Protein AF-A0A7Y1SYL5-F1 (afdb_monomer)

Sequence (624 aa):
MSSGPFYVISLVLAIAGVAKLRNPVPTTIALGPWASPALVRFIGFGEIAVAAFALTSGGKQAGWIVTVVYLAFTVWSLRRRSASCGCFGSNSEVGTTHIVANVLSTSIAFWASTVETPGLLEAMAADWSAAGSLLASVTAGAVAVVLLLNRPSTNSPDPPTRDFRFNGEAELVSRGWLEELTLRTTGFAQTAVSRRAFLGRAALVGTALAIHPGRYILKPGTAYAAICDCQGTDCACGSLCCDGYTEFCCTIYGENTCPPGSIAAGWWKADGSGFCDIDGAPQPRYYIDCNAECTGGCTCVNGFCDSSCVFCTCECGNGECGNRKACCTKFRYGQCNQDTTCIGPIVCRVSTCVAPWVWDPSCGTTSATDNNTAFHDAACLHTDPAPAASVPGGIPVVGDWNGDGFATPGIFRDGTWYLSNSLEGVSAELVFDFGQPGDIPVVGDWNGDGRDTVGVFRAGVWMLRTQNTPGAPDIRFVFGDRGDTPVVGDWSGDTIDNPGIVRNGIWHLRYSLSSGPGEHSFPFGLPTDYPLAGDFNGDGFASPALFRNGMWFIRNRNDFGPPDIQFAYGESGDIPLVGPWNNTGVALPLIVRAEEWHLRESSSTGPGNLVLNFGTRANAGTPR

Nearest PDB structures (foldseek):
  7e7v-assembly2_B  TM=4.987E-01  e=6.869E-02  Ralstonia solanacearum
  7vr5-assembly1_A  TM=2.627E-01  e=9.520E+00  Cyanidioschyzon merolae strain 10D

Radius of gyration: 36.19 Å; Cα contacts (8 Å, |Δi|>4): 1298; chains: 1; bounding box: 77×67×94 Å

Solvent-accessible surface area (backbone atoms only — not comparable to full-atom values): 33847 Å² total; per-residue (Å²): 142,75,56,58,67,48,49,16,49,31,49,40,38,28,52,34,9,53,27,17,59,76,34,19,61,31,32,18,62,45,66,34,95,87,46,41,55,67,57,34,29,51,52,14,51,49,32,33,50,52,19,51,47,34,39,59,63,18,28,36,67,32,14,48,54,51,19,55,52,28,45,51,49,32,55,51,44,66,77,24,58,86,34,44,56,11,60,60,31,30,74,52,62,41,48,70,68,47,48,52,51,27,50,51,47,20,52,45,19,44,54,37,32,76,40,89,32,70,11,52,64,57,54,30,69,75,37,64,87,49,31,63,59,51,51,51,51,30,51,53,48,25,51,52,52,53,55,66,64,64,59,77,75,97,81,74,86,86,83,84,90,77,90,82,89,83,87,86,88,85,92,87,90,88,80,81,94,59,70,90,70,52,77,77,73,67,90,74,74,87,73,88,76,46,74,67,56,51,51,53,52,51,49,39,45,52,50,11,52,70,78,29,44,65,54,49,74,72,41,95,69,51,42,62,52,40,55,48,67,53,79,88,53,99,57,62,74,81,28,42,31,54,70,81,51,70,18,43,55,78,70,57,80,20,39,93,58,47,54,92,70,32,40,52,37,15,47,38,34,15,55,83,44,67,80,44,39,56,95,83,43,86,33,55,32,30,40,32,38,14,20,24,46,60,46,86,90,64,70,64,58,98,44,28,44,52,71,90,33,34,99,59,64,61,42,37,33,97,76,33,46,83,26,19,24,16,30,64,53,76,72,76,44,63,50,17,48,73,84,62,64,51,33,27,29,28,48,28,29,44,77,31,66,61,65,65,47,81,81,40,79,57,28,54,86,80,81,46,78,47,55,88,54,30,85,68,77,39,76,60,62,67,40,74,37,78,68,75,63,63,36,89,68,27,33,73,46,58,36,19,68,80,45,81,62,44,35,18,50,30,33,42,40,70,17,33,38,34,33,24,92,37,82,83,43,50,45,58,78,43,75,42,51,59,75,43,69,90,50,41,81,42,56,36,19,72,77,46,80,63,34,29,19,48,29,34,40,50,66,16,34,41,36,29,30,85,47,91,63,60,65,77,60,75,44,76,36,45,51,50,44,41,38,45,42,75,38,43,32,20,68,74,59,73,64,34,34,19,52,27,33,37,51,76,18,29,39,28,36,27,86,47,96,53,62,44,46,42,76,44,73,36,55,62,74,50,65,84,42,49,73,45,43,30,22,69,78,60,79,66,39,30,15,45,31,36,41,51,72,16,32,39,38,31,32,86,49,91,59,67,70,80,59,77,43,73,36,48,52,75,45,71,87,47,39,78,49,58,40,18,71,53,99,76,63,28,32,26,49,30,37,35,51,70,49,38,37,33,34,31,92,51,94,57,65,57,80,59,75,44,76,38,51,51,61,44,90,87,32,66,72,75,88,127

pLDDT: mean 76.12, std 18.89, range [22.84, 98.56]

Secondary structure (DSSP, 8-state):
---HHHHHHHHHHHHHHHHHHH--HHHHHHH-TT--HHHHHHHHHHHHHHHHHHHHH-HHHHHHHHHHHHHHHHHHHHHTTTSB--GGG---B--HHHHHHHHHHHHHHHHHHHS----HHHHHHH-HHHHHHHHHHHHHHHHHHHHHHTPPPS----------------------SSHHHHTTT-S-SS----HHHHHHHHHHHHHHHHH-HHHHHHS---HHHHH---TT--PPTTSGGGSSPBPB-S---SSSSPPTTEEEEEEEEE---STT-BTTB---EEEEEEEEEPPTTPPPBTTB--GGGSS--SEEGGG-TTS-EES------SSSSTT---EEEEEEEEEESS-HHHH-TTS-S---B-GGGTT---GGGSSPPSP---BTTBEEEEE-SSSSS--EEEEEETTEEEE-S-SS-SS-SEEEE-S-TTPEEEEE-SSSSS--EEEEEETTEEEE-SSSSSSS-SEEEE-S-TTPEEEEE-SSSSS--EEEEEETTEEEE-SSSSSS--SEEEE-S-TTSEEEEE-SSSSS--EEEEEETTEEEE-SSSSSSS-SEEEE-S-TT-EEEEE--STT-S-EEEEEETTEEEE-SSSSSS--SEEEE-S-TTTSPPP-

Structure (mmCIF, N/CA/C/O backbone):
data_AF-A0A7Y1SYL5-F1
#
_entry.id   AF-A0A7Y1SYL5-F1
#
loop_
_atom_site.group_PDB
_atom_site.id
_atom_site.type_symbol
_atom_site.label_atom_id
_atom_site.label_alt_id
_atom_site.label_comp_id
_atom_site.label_asym_id
_atom_site.label_entity_id
_atom_site.label_seq_id
_atom_site.pdbx_PDB_ins_code
_atom_site.Cartn_x
_atom_site.Cartn_y
_atom_site.Cartn_z
_atom_site.occupancy
_atom_site.B_iso_or_equiv
_atom_site.auth_seq_id
_atom_site.auth_comp_id
_atom_site.auth_asym_id
_atom_site.auth_atom_id
_atom_site.pdbx_PDB_model_num
ATOM 1 N N . MET A 1 1 ? -35.478 -4.089 56.036 1.00 49.09 1 MET A N 1
ATOM 2 C CA . MET A 1 1 ? -34.238 -4.623 55.423 1.00 49.09 1 MET A CA 1
ATOM 3 C C . MET A 1 1 ? -34.197 -6.160 55.302 1.00 49.09 1 MET A C 1
ATOM 5 O O . MET A 1 1 ? -33.136 -6.691 55.018 1.00 49.09 1 MET A O 1
ATOM 9 N N . SER A 1 2 ? -35.304 -6.906 55.437 1.00 60.56 2 SER A N 1
ATOM 10 C CA . SER A 1 2 ? -35.246 -8.383 55.533 1.00 60.56 2 SER A CA 1
ATOM 11 C C . SER A 1 2 ? -36.093 -9.169 54.515 1.00 60.56 2 SER A C 1
ATOM 13 O O . SER A 1 2 ? -36.085 -10.394 54.555 1.00 60.56 2 SER A O 1
ATOM 15 N N . SER A 1 3 ? -36.755 -8.516 53.550 1.00 73.06 3 SER A N 1
ATOM 16 C CA . SER A 1 3 ? -37.559 -9.204 52.515 1.00 73.06 3 SER A CA 1
ATOM 17 C C . SER A 1 3 ? -36.749 -9.706 51.308 1.00 73.06 3 SER A C 1
ATOM 19 O O . SER A 1 3 ? -37.241 -10.520 50.534 1.00 73.06 3 SER A O 1
ATOM 21 N N . GLY A 1 4 ? -35.494 -9.266 51.147 1.00 80.31 4 GLY A N 1
ATOM 22 C CA . GLY A 1 4 ? -34.620 -9.661 50.029 1.00 80.31 4 GLY A CA 1
ATOM 23 C C . GLY A 1 4 ? -34.485 -11.182 49.842 1.00 80.31 4 GLY A C 1
ATOM 24 O O . GLY A 1 4 ? -34.725 -11.672 48.739 1.00 80.31 4 GLY A O 1
ATOM 25 N N . PRO A 1 5 ? -34.190 -11.959 50.905 1.00 84.06 5 PRO A N 1
ATOM 26 C CA . PRO A 1 5 ? -34.134 -13.420 50.827 1.00 84.06 5 PRO A CA 1
ATOM 27 C C . PRO A 1 5 ? -35.444 -14.067 50.357 1.00 84.06 5 PRO A C 1
ATOM 29 O O . PRO A 1 5 ? -35.405 -15.061 49.636 1.00 84.06 5 PRO A O 1
ATOM 32 N N . PHE A 1 6 ? -36.599 -13.494 50.714 1.00 87.69 6 PHE A N 1
ATOM 33 C CA . PHE A 1 6 ? -37.906 -13.982 50.268 1.00 87.69 6 PHE A CA 1
ATOM 34 C C . PHE A 1 6 ? -38.107 -13.781 48.756 1.00 87.69 6 PHE A C 1
ATOM 36 O O . PHE A 1 6 ? -38.592 -14.680 48.064 1.00 87.69 6 PHE A O 1
ATOM 43 N N . TYR A 1 7 ? -37.658 -12.647 48.210 1.00 87.12 7 TYR A N 1
ATOM 44 C CA . TYR A 1 7 ? -37.685 -12.413 46.764 1.00 87.12 7 TYR A CA 1
ATOM 45 C C . TYR A 1 7 ? -36.727 -13.340 46.012 1.00 87.12 7 TYR A C 1
ATOM 47 O O . TYR A 1 7 ? -37.084 -13.849 44.952 1.00 87.12 7 TYR A O 1
ATOM 55 N N . VAL A 1 8 ? -35.545 -13.617 46.578 1.00 84.44 8 VAL A N 1
ATOM 56 C CA . VAL A 1 8 ? -34.574 -14.560 45.998 1.00 84.44 8 VAL A CA 1
ATOM 57 C C . VAL A 1 8 ? -35.193 -15.946 45.841 1.00 84.44 8 VAL A C 1
ATOM 59 O O . VAL A 1 8 ? -35.170 -16.495 44.742 1.00 84.44 8 VAL A O 1
ATOM 62 N N . ILE A 1 9 ? -35.787 -16.508 46.899 1.00 87.12 9 ILE A N 1
ATOM 63 C CA . ILE A 1 9 ? -36.392 -17.848 46.811 1.00 87.12 9 ILE A CA 1
ATOM 64 C C . ILE A 1 9 ? -37.620 -17.855 45.888 1.00 87.12 9 ILE A C 1
ATOM 66 O O . ILE A 1 9 ? -37.809 -18.792 45.121 1.00 87.12 9 ILE A O 1
ATOM 70 N N . SER A 1 10 ? -38.408 -16.777 45.862 1.00 88.94 10 SER A N 1
ATOM 71 C CA . SER A 1 10 ? -39.546 -16.661 44.942 1.00 88.94 10 SER A CA 1
ATOM 72 C C . SER A 1 10 ? -39.082 -16.631 43.479 1.00 88.94 10 SER A C 1
ATOM 74 O O . SER A 1 10 ? -39.674 -17.281 42.621 1.00 88.94 10 SER A O 1
ATOM 76 N N . LEU A 1 11 ? -37.963 -15.961 43.186 1.00 84.69 11 LEU A N 1
ATOM 77 C CA . LEU A 1 11 ? -37.360 -15.952 41.854 1.00 84.69 11 LEU A CA 1
ATOM 78 C C . LEU A 1 11 ? -36.764 -17.319 41.476 1.00 84.69 11 LEU A C 1
ATOM 80 O O . LEU A 1 11 ? -36.918 -17.765 40.338 1.00 84.69 11 LEU A O 1
ATOM 84 N N . VAL A 1 12 ? -36.141 -18.028 42.423 1.00 83.69 12 VAL A N 1
ATOM 85 C CA . VAL A 1 12 ? -35.665 -19.409 42.213 1.00 83.69 12 VAL A CA 1
ATOM 86 C C . VAL A 1 12 ? -36.827 -20.341 41.852 1.00 83.69 12 VAL A C 1
ATOM 88 O O . VAL A 1 12 ? -36.675 -21.179 40.959 1.00 83.69 12 VAL A O 1
ATOM 91 N N . LEU A 1 13 ? -37.996 -20.168 42.476 1.00 87.12 13 LEU A N 1
ATOM 92 C CA . LEU A 1 13 ? -39.207 -20.923 42.149 1.00 87.12 13 LEU A CA 1
ATOM 93 C C . LEU A 1 13 ? -39.684 -20.659 40.708 1.00 87.12 13 LEU A C 1
ATOM 95 O O . LEU A 1 13 ? -39.979 -21.606 39.978 1.00 87.12 13 LEU A O 1
ATOM 99 N N . ALA A 1 14 ? -39.672 -19.401 40.254 1.00 84.00 14 ALA A N 1
ATOM 100 C CA . ALA A 1 14 ? -39.984 -19.068 38.861 1.00 84.00 14 ALA A CA 1
ATOM 101 C C . ALA A 1 14 ? -39.001 -19.729 37.877 1.00 84.00 14 ALA A C 1
ATOM 103 O O . ALA A 1 14 ? -39.417 -20.293 36.861 1.00 84.00 14 ALA A O 1
ATOM 104 N N . ILE A 1 15 ? -37.699 -19.711 38.188 1.00 80.31 15 ILE A N 1
ATOM 105 C CA . ILE A 1 15 ? -36.659 -20.344 37.362 1.00 80.31 15 ILE A CA 1
ATOM 106 C C . ILE A 1 15 ? -36.880 -21.863 37.276 1.00 80.31 15 ILE A C 1
ATOM 108 O O . ILE A 1 15 ? -36.748 -22.443 36.194 1.00 80.31 15 ILE A O 1
ATOM 112 N N . ALA A 1 16 ? -37.262 -22.506 38.384 1.00 80.56 16 ALA A N 1
ATOM 113 C CA . ALA A 1 16 ? -37.600 -23.928 38.409 1.00 80.56 16 ALA A CA 1
ATOM 114 C C . ALA A 1 16 ? -38.789 -24.255 37.490 1.00 80.56 16 ALA A C 1
ATOM 116 O O . ALA A 1 16 ? -38.718 -25.216 36.715 1.00 80.56 16 ALA A O 1
ATOM 117 N N . GLY A 1 17 ? -39.831 -23.419 37.513 1.00 77.69 17 GLY A N 1
ATOM 118 C CA . GLY A 1 17 ? -40.999 -23.575 36.652 1.00 77.69 17 GLY A CA 1
ATOM 119 C C . GLY A 1 17 ? -40.662 -23.412 35.168 1.00 77.69 17 GLY A C 1
ATOM 120 O O . GLY A 1 17 ? -41.010 -24.269 34.354 1.00 77.69 17 GLY A O 1
ATOM 121 N N . VAL A 1 18 ? -39.888 -22.378 34.809 1.00 75.31 18 VAL A N 1
ATOM 122 C CA . VAL A 1 18 ? -39.417 -22.154 33.426 1.00 75.31 18 VAL A CA 1
ATOM 123 C C . VAL A 1 18 ? -38.596 -23.341 32.921 1.00 75.31 18 VAL A C 1
ATOM 125 O O . VAL A 1 18 ? -38.749 -23.761 31.771 1.00 75.31 18 VAL A O 1
ATOM 128 N N . ALA A 1 19 ? -37.752 -23.922 33.773 1.00 72.62 19 ALA A N 1
ATOM 129 C CA . ALA A 1 19 ? -36.971 -25.095 33.408 1.00 72.62 19 ALA A CA 1
ATOM 130 C C . ALA A 1 19 ? -37.853 -26.321 33.099 1.00 72.62 19 ALA A C 1
ATOM 132 O O . ALA A 1 19 ? -37.606 -27.004 32.105 1.00 72.62 19 ALA A O 1
ATOM 133 N N . LYS A 1 20 ? -38.924 -26.555 33.871 1.00 76.62 20 LYS A N 1
ATOM 134 C CA . LYS A 1 20 ? -39.901 -27.636 33.620 1.00 76.62 20 LYS A CA 1
ATOM 135 C C . LYS A 1 20 ? -40.733 -27.410 32.359 1.00 76.62 20 LYS A C 1
ATOM 137 O O . LYS A 1 20 ? -41.068 -28.373 31.672 1.00 76.62 20 LYS A O 1
ATOM 142 N N . LEU A 1 21 ? -41.027 -26.154 32.015 1.00 73.44 21 LEU A N 1
ATOM 143 C CA . LEU A 1 21 ? -41.683 -25.817 30.748 1.00 73.44 21 LEU A CA 1
ATOM 144 C C . LEU A 1 21 ? -40.790 -26.126 29.540 1.00 73.44 21 LEU A C 1
ATOM 146 O O . LEU A 1 21 ? -41.264 -26.689 28.550 1.00 73.44 21 LEU A O 1
ATOM 150 N N . ARG A 1 22 ? -39.497 -25.788 29.636 1.00 74.81 22 ARG A N 1
ATOM 151 C CA . ARG A 1 22 ? -38.511 -25.990 28.563 1.00 74.81 22 ARG A CA 1
ATOM 152 C C . ARG A 1 22 ? -38.127 -27.454 28.380 1.00 74.81 22 ARG A C 1
ATOM 154 O O . ARG A 1 22 ? -38.127 -27.936 27.253 1.00 74.81 22 ARG A O 1
ATOM 161 N N . ASN A 1 23 ? -37.807 -28.153 29.467 1.00 73.69 23 ASN A N 1
ATOM 162 C CA . ASN A 1 23 ? -37.391 -29.550 29.434 1.00 73.69 23 ASN A CA 1
ATOM 163 C C . ASN A 1 23 ? -38.156 -30.380 30.479 1.00 73.69 23 ASN A C 1
ATOM 165 O O . ASN A 1 23 ? -37.656 -30.606 31.583 1.00 73.69 23 ASN A O 1
ATOM 169 N N . PRO A 1 24 ? -39.371 -30.855 30.150 1.00 75.81 24 PRO A N 1
ATOM 170 C CA . PRO A 1 24 ? -40.185 -31.619 31.089 1.00 75.81 24 PRO A CA 1
ATOM 171 C C . PRO A 1 24 ? -39.702 -33.065 31.273 1.00 75.81 24 PRO A C 1
ATOM 173 O O . PRO A 1 24 ? -40.150 -33.739 32.201 1.00 75.81 24 PRO A O 1
ATOM 176 N N . VAL A 1 25 ? -38.822 -33.570 30.398 1.00 73.69 25 VAL A N 1
ATOM 177 C CA . VAL A 1 25 ? -38.453 -34.994 30.339 1.00 73.69 25 VAL A CA 1
ATOM 178 C C . VAL A 1 25 ? -37.823 -35.485 31.651 1.00 73.69 25 VAL A C 1
ATOM 180 O O . VAL A 1 25 ? -38.321 -36.474 32.190 1.00 73.69 25 VAL A O 1
ATOM 183 N N . PRO A 1 26 ? -36.837 -34.790 32.252 1.00 76.25 26 PRO A N 1
ATOM 184 C CA . PRO A 1 26 ? -36.240 -35.216 33.522 1.00 76.25 26 PRO A CA 1
ATOM 185 C C . PRO A 1 26 ? -37.238 -35.323 34.672 1.00 76.25 26 PRO A C 1
ATOM 187 O O . PRO A 1 26 ? -37.244 -36.297 35.420 1.00 76.25 26 PRO A O 1
ATOM 190 N N . THR A 1 27 ? -38.137 -34.344 34.794 1.00 77.06 27 THR A N 1
ATOM 191 C CA . THR A 1 27 ? -39.185 -34.355 35.822 1.00 77.06 27 THR A CA 1
ATOM 192 C C . THR A 1 27 ? -40.242 -35.417 35.539 1.00 77.06 27 THR A C 1
ATOM 194 O O . THR A 1 27 ? -40.751 -36.022 36.475 1.00 77.06 27 THR A O 1
ATOM 197 N N . THR A 1 28 ? -40.532 -35.702 34.268 1.00 78.06 28 THR A N 1
ATOM 198 C CA . THR A 1 28 ? -41.466 -36.769 33.879 1.00 78.06 28 THR A CA 1
ATOM 199 C C . THR A 1 28 ? -40.921 -38.130 34.313 1.00 78.06 28 THR A C 1
ATOM 201 O O . THR A 1 28 ? -41.616 -38.885 34.985 1.00 78.06 28 THR A O 1
ATOM 204 N N . ILE A 1 29 ? -39.642 -38.401 34.028 1.00 77.81 29 ILE A N 1
ATOM 205 C CA . ILE A 1 29 ? -38.954 -39.628 34.459 1.00 77.81 29 ILE A CA 1
ATOM 206 C C . ILE A 1 29 ? -38.926 -39.720 35.991 1.00 77.81 29 ILE A C 1
ATOM 208 O O . ILE A 1 29 ? -39.221 -40.771 36.561 1.00 77.81 29 ILE A O 1
ATOM 212 N N . ALA A 1 30 ? -38.627 -38.610 36.672 1.00 77.75 30 ALA A N 1
ATOM 213 C CA . ALA A 1 30 ? -38.570 -38.573 38.128 1.00 77.75 30 ALA A CA 1
ATOM 214 C C . ALA A 1 30 ? -39.941 -38.755 38.801 1.00 77.75 30 ALA A C 1
ATOM 216 O O . ALA A 1 30 ? -40.007 -39.315 39.893 1.00 77.75 30 ALA A O 1
ATOM 217 N N . LEU A 1 31 ? -41.045 -38.315 38.196 1.00 78.88 31 LEU A N 1
ATOM 218 C CA . LEU A 1 31 ? -42.394 -38.531 38.735 1.00 78.88 31 LEU A CA 1
ATOM 219 C C . LEU A 1 31 ? -42.918 -39.955 38.473 1.00 78.88 31 LEU A C 1
ATOM 221 O O . LEU A 1 31 ? -43.840 -40.403 39.154 1.00 78.88 31 LEU A O 1
ATOM 225 N N . GLY A 1 32 ? -42.277 -40.701 37.570 1.00 77.94 32 GLY A N 1
ATOM 226 C CA . GLY A 1 32 ? -42.566 -42.106 37.309 1.00 77.94 32 GLY A CA 1
ATOM 227 C C . GLY A 1 32 ? -43.678 -42.327 36.273 1.00 77.94 32 GLY A C 1
ATOM 228 O O . GLY A 1 32 ? -44.086 -41.397 35.581 1.00 77.94 32 GLY A O 1
ATOM 229 N N . PRO A 1 33 ? -44.180 -43.567 36.144 1.00 74.56 33 PRO A N 1
ATOM 230 C CA . PRO A 1 33 ? -44.971 -44.010 34.987 1.00 74.56 33 PRO A CA 1
ATOM 231 C C . PRO A 1 33 ? -46.331 -43.316 34.818 1.00 74.56 33 PRO A C 1
ATOM 233 O O . PRO A 1 33 ? -46.924 -43.384 33.748 1.00 74.56 33 PRO A O 1
ATOM 236 N N . TRP A 1 34 ? -46.821 -42.634 35.853 1.00 71.81 34 TRP A N 1
ATOM 237 C CA . TRP A 1 34 ? -48.101 -41.917 35.842 1.00 71.81 34 TRP A CA 1
ATOM 238 C C . TRP A 1 34 ? -47.969 -40.456 35.387 1.00 71.81 34 TRP A C 1
ATOM 240 O O . TRP A 1 34 ? -48.970 -39.749 35.280 1.00 71.81 34 TRP A O 1
ATOM 250 N N . ALA A 1 35 ? -46.745 -39.978 35.153 1.00 80.88 35 ALA A N 1
ATOM 251 C CA . ALA A 1 35 ? -46.485 -38.599 34.775 1.00 80.88 35 ALA A CA 1
ATOM 252 C C . ALA A 1 35 ? -46.381 -38.432 33.261 1.00 80.88 35 ALA A C 1
ATOM 254 O O . ALA A 1 35 ? -45.761 -39.231 32.563 1.00 80.88 35 ALA A O 1
ATOM 255 N N . SER A 1 36 ? -46.946 -37.334 32.761 1.00 83.12 36 SER A N 1
ATOM 256 C CA . SER A 1 36 ? -46.807 -36.911 31.371 1.00 83.12 36 SER A CA 1
ATOM 257 C C . SER A 1 36 ? -46.059 -35.576 31.283 1.00 83.12 36 SER A C 1
ATOM 259 O O . SER A 1 36 ? -46.114 -34.771 32.222 1.00 83.12 36 SER A O 1
ATOM 261 N N . PRO A 1 37 ? -45.424 -35.268 30.138 1.00 79.00 37 PRO A N 1
ATOM 262 C CA . PRO A 1 37 ? -44.847 -33.947 29.902 1.00 79.00 37 PRO A CA 1
ATOM 263 C C . PRO A 1 37 ? -45.864 -32.808 30.068 1.00 79.00 37 PRO A C 1
ATOM 265 O O . PRO A 1 37 ? -45.498 -31.715 30.492 1.00 79.00 37 PRO A O 1
ATOM 268 N N . ALA A 1 38 ? -47.147 -33.061 29.780 1.00 75.69 38 ALA A N 1
ATOM 269 C CA . ALA A 1 38 ? -48.228 -32.099 29.987 1.00 75.69 38 ALA A CA 1
ATOM 270 C C . ALA A 1 38 ? -48.469 -31.810 31.479 1.00 75.69 38 ALA A C 1
ATOM 272 O O . ALA A 1 38 ? -48.562 -30.646 31.865 1.00 75.69 38 ALA A O 1
ATOM 273 N N . LEU A 1 39 ? -48.484 -32.846 32.327 1.00 81.44 39 LEU A N 1
ATOM 274 C CA . LEU A 1 39 ? -48.591 -32.690 33.781 1.00 81.44 39 LEU A CA 1
ATOM 275 C C . LEU A 1 39 ? -47.389 -31.924 34.354 1.00 81.44 39 LEU A C 1
ATOM 277 O O . LEU A 1 39 ? -47.558 -31.032 35.180 1.00 81.44 39 LEU A O 1
ATOM 281 N N . VAL A 1 40 ? -46.173 -32.216 33.884 1.00 81.06 40 VAL A N 1
ATOM 282 C CA . VAL A 1 40 ? -44.961 -31.492 34.311 1.00 81.06 40 VAL A CA 1
ATOM 283 C C . VAL A 1 40 ? -45.007 -30.025 33.900 1.00 81.06 40 VAL A C 1
ATOM 285 O O . VAL A 1 40 ? -44.631 -29.154 34.684 1.00 81.06 40 VAL A O 1
ATOM 288 N N . ARG A 1 41 ? -45.495 -29.727 32.692 1.00 79.94 41 ARG A N 1
ATOM 289 C CA . ARG A 1 41 ? -45.682 -28.343 32.249 1.00 79.94 41 ARG A CA 1
ATOM 290 C C . ARG A 1 41 ? -46.731 -27.620 33.089 1.00 79.94 41 ARG A C 1
ATOM 292 O O . ARG A 1 41 ? -46.505 -26.472 33.449 1.00 79.94 41 ARG A O 1
ATOM 299 N N . PHE A 1 42 ? -47.819 -28.292 33.463 1.00 79.50 42 PHE A N 1
ATOM 300 C CA . PHE A 1 42 ? -48.818 -27.744 34.383 1.00 79.50 42 PHE A CA 1
ATOM 301 C C . PHE A 1 42 ? -48.213 -27.402 35.754 1.00 79.50 42 PHE A C 1
ATOM 303 O O . PHE A 1 42 ? -48.418 -26.300 36.257 1.00 79.50 42 PHE A O 1
ATOM 310 N N . ILE A 1 43 ? -47.388 -28.293 36.315 1.00 81.75 43 ILE A N 1
ATOM 311 C CA . ILE A 1 43 ? -46.627 -28.022 37.547 1.00 81.75 43 ILE A CA 1
ATOM 312 C C . ILE A 1 43 ? -45.698 -26.811 37.354 1.00 81.75 43 ILE A C 1
ATOM 314 O O . ILE A 1 43 ? -45.661 -25.925 38.204 1.00 81.75 43 ILE A O 1
ATOM 318 N N . GLY A 1 44 ? -44.998 -26.728 36.217 1.00 78.44 44 GLY A N 1
ATOM 319 C CA . GLY A 1 44 ? -44.132 -25.593 35.883 1.00 78.44 44 GLY A CA 1
ATOM 320 C C . GLY A 1 44 ? -44.878 -24.256 35.803 1.00 78.44 44 GLY A C 1
ATOM 321 O O . GLY A 1 44 ? -44.387 -23.252 36.315 1.00 78.44 44 GLY A O 1
ATOM 322 N N . PHE A 1 45 ? -46.087 -24.239 35.233 1.00 81.31 45 PHE A N 1
ATOM 323 C CA . PHE A 1 45 ? -46.961 -23.062 35.263 1.00 81.31 45 PHE A CA 1
ATOM 324 C C . PHE A 1 45 ? -47.393 -22.698 36.686 1.00 81.31 45 PHE A C 1
ATOM 326 O O . PHE A 1 45 ? -47.383 -21.519 37.030 1.00 81.31 45 PHE A O 1
ATOM 333 N N . GLY A 1 46 ? -47.719 -23.689 37.522 1.00 82.38 46 GLY A N 1
ATOM 334 C CA . GLY A 1 46 ? -48.049 -23.471 38.932 1.00 82.38 46 GLY A CA 1
ATOM 335 C C . GLY A 1 46 ? -46.909 -22.810 39.712 1.00 82.38 46 GLY A C 1
ATOM 336 O O . GLY A 1 46 ? -47.142 -21.870 40.465 1.00 82.38 46 GLY A O 1
ATOM 337 N N . GLU A 1 47 ? -45.666 -23.234 39.482 1.00 85.69 47 GLU A N 1
ATOM 338 C CA . GLU A 1 47 ? -44.476 -22.647 40.117 1.00 85.69 47 GLU A CA 1
ATOM 339 C C . GLU A 1 47 ? -44.256 -21.189 39.705 1.00 85.69 47 GLU A C 1
ATOM 341 O O . GLU A 1 47 ? -43.997 -20.338 40.556 1.00 85.69 47 GLU A O 1
ATOM 346 N N . ILE A 1 48 ? -44.431 -20.878 38.417 1.00 82.81 48 ILE A N 1
ATOM 347 C CA . ILE A 1 48 ? -44.345 -19.501 37.912 1.00 82.81 48 ILE A CA 1
ATOM 348 C C . ILE A 1 48 ? -45.475 -18.643 38.486 1.00 82.81 48 ILE A C 1
ATOM 350 O O . ILE A 1 48 ? -45.227 -17.510 38.887 1.00 82.81 48 ILE A O 1
ATOM 354 N N . ALA A 1 49 ? -46.698 -19.171 38.558 1.00 83.69 49 ALA A N 1
ATOM 355 C CA . ALA A 1 49 ? -47.847 -18.445 39.089 1.00 83.69 49 ALA A CA 1
ATOM 356 C C . ALA A 1 49 ? -47.683 -18.127 40.583 1.00 83.69 49 ALA A C 1
ATOM 358 O O . ALA A 1 49 ? -47.921 -16.994 40.998 1.00 83.69 49 ALA A O 1
ATOM 359 N N . VAL A 1 50 ? -47.219 -19.094 41.383 1.00 87.94 50 VAL A N 1
ATOM 360 C CA . VAL A 1 50 ? -46.932 -18.887 42.811 1.00 87.94 50 VAL A CA 1
ATOM 361 C C . VAL A 1 50 ? -45.802 -17.877 43.002 1.00 87.94 50 VAL A C 1
ATOM 363 O O . VAL A 1 50 ? -45.914 -16.997 43.852 1.00 87.94 50 VAL A O 1
ATOM 366 N N . ALA A 1 51 ? -44.737 -17.965 42.203 1.00 88.19 51 ALA A N 1
ATOM 367 C CA . ALA A 1 51 ? -43.638 -17.009 42.254 1.00 88.19 51 ALA A CA 1
ATOM 368 C C . ALA A 1 51 ? -44.084 -15.590 41.879 1.00 88.19 51 ALA A C 1
ATOM 370 O O . ALA A 1 51 ? -43.748 -14.638 42.578 1.00 88.19 51 ALA A O 1
ATOM 371 N N . ALA A 1 52 ? -44.869 -15.447 40.808 1.00 83.12 52 ALA A N 1
ATOM 372 C CA . ALA A 1 52 ? -45.418 -14.165 40.385 1.00 83.12 52 ALA A CA 1
ATOM 373 C C . ALA A 1 52 ? -46.298 -13.566 41.486 1.00 83.12 52 ALA A C 1
ATOM 375 O O . ALA A 1 52 ? -46.060 -12.431 41.884 1.00 83.12 52 ALA A O 1
ATOM 376 N N . PHE A 1 53 ? -47.224 -14.355 42.043 1.00 86.00 53 PHE A N 1
ATOM 377 C CA . PHE A 1 53 ? -48.055 -13.936 43.169 1.00 86.00 53 PHE A CA 1
ATOM 378 C C . PHE A 1 53 ? -47.199 -13.468 44.351 1.00 86.00 53 PHE A C 1
ATOM 380 O O . PHE A 1 53 ? -47.376 -12.349 44.821 1.00 86.00 53 PHE A O 1
ATOM 387 N N . ALA A 1 54 ? -46.208 -14.261 44.768 1.00 87.25 54 ALA A N 1
ATOM 388 C CA . ALA A 1 54 ? -45.339 -13.922 45.891 1.00 87.25 54 ALA A CA 1
ATOM 389 C C . ALA A 1 54 ? -44.525 -12.638 45.675 1.00 87.25 54 ALA A C 1
ATOM 391 O O . ALA A 1 54 ? -44.356 -11.854 46.609 1.00 87.25 54 ALA A O 1
ATOM 392 N N . LEU A 1 55 ? -44.058 -12.399 44.448 1.00 85.62 55 LEU A N 1
ATOM 393 C CA . LEU A 1 55 ? -43.329 -11.186 44.087 1.00 85.62 55 LEU A CA 1
ATOM 394 C C . LEU A 1 55 ? -44.248 -9.964 43.970 1.00 85.62 55 LEU A C 1
ATOM 396 O O . LEU A 1 55 ? -43.802 -8.859 44.258 1.00 85.62 55 LEU A O 1
ATOM 400 N N . THR A 1 56 ? -45.507 -10.124 43.559 1.00 81.31 56 THR A N 1
ATOM 401 C CA . THR A 1 56 ? -46.417 -8.987 43.354 1.00 81.31 56 THR A CA 1
ATOM 402 C C . THR A 1 56 ? -47.204 -8.608 44.599 1.00 81.31 56 THR A C 1
ATOM 404 O O . THR A 1 56 ? -47.322 -7.424 44.889 1.00 81.31 56 THR A O 1
ATOM 407 N N . SER A 1 57 ? -47.758 -9.585 45.321 1.00 80.62 57 SER A N 1
ATOM 408 C CA . SER A 1 57 ? -48.650 -9.320 46.454 1.00 80.62 57 SER A CA 1
ATOM 409 C C . SER A 1 57 ? -47.903 -9.196 47.773 1.00 80.62 57 SER A C 1
ATOM 411 O O . SER A 1 57 ? -48.408 -8.561 48.693 1.00 80.62 57 SER A O 1
ATOM 413 N N . GLY A 1 58 ? -46.744 -9.856 47.892 1.00 77.19 58 GLY A N 1
ATOM 414 C CA . GLY A 1 58 ? -46.095 -10.065 49.180 1.00 77.19 58 GLY A CA 1
ATOM 415 C C . GLY A 1 58 ? -47.062 -10.645 50.223 1.00 77.19 58 GLY A C 1
ATOM 416 O O . GLY A 1 58 ? -48.033 -11.345 49.906 1.00 77.19 58 GLY A O 1
ATOM 417 N N . GLY A 1 59 ? -46.794 -10.328 51.481 1.00 79.88 59 GLY A N 1
ATOM 418 C CA . GLY A 1 59 ? -47.678 -10.558 52.610 1.00 79.88 59 GLY A CA 1
ATOM 419 C C . GLY A 1 59 ? -47.612 -11.973 53.178 1.00 79.88 59 GLY A C 1
ATOM 420 O O . GLY A 1 59 ? -47.031 -12.905 52.615 1.00 79.88 59 GLY A O 1
ATOM 421 N N . LYS A 1 60 ? -48.268 -12.149 54.330 1.00 85.56 60 LYS A N 1
ATOM 422 C CA . LYS A 1 60 ? -48.259 -13.412 55.088 1.00 85.56 60 LYS A CA 1
ATOM 423 C C . LYS A 1 60 ? -48.797 -14.591 54.269 1.00 85.56 60 LYS A C 1
ATOM 425 O O . LYS A 1 60 ? -48.301 -15.708 54.396 1.00 85.56 60 LYS A O 1
ATOM 430 N N . GLN A 1 61 ? -49.787 -14.342 53.406 1.00 84.75 61 GLN A N 1
ATOM 431 C CA . GLN A 1 61 ? -50.397 -15.365 52.550 1.00 84.75 61 GLN A CA 1
ATOM 432 C C . GLN A 1 61 ? -49.412 -15.914 51.511 1.00 84.75 61 GLN A C 1
ATOM 434 O O . GLN A 1 61 ? -49.294 -17.131 51.375 1.00 84.75 61 GLN A O 1
ATOM 439 N N . ALA A 1 62 ? -48.655 -15.045 50.832 1.00 86.06 62 ALA A N 1
ATOM 440 C CA . ALA A 1 62 ? -47.612 -15.480 49.909 1.00 86.06 62 ALA A CA 1
ATOM 441 C C . ALA A 1 62 ? -46.521 -16.285 50.631 1.00 86.06 62 ALA A C 1
ATOM 443 O O . ALA A 1 62 ? -46.116 -17.341 50.143 1.00 86.06 62 ALA A O 1
ATOM 444 N N . GLY A 1 63 ? -46.107 -15.841 51.825 1.00 88.25 63 GLY A N 1
ATOM 445 C CA . GLY A 1 63 ? -45.165 -16.574 52.675 1.00 88.25 63 GLY A CA 1
ATOM 446 C C . GLY A 1 63 ? -45.625 -18.004 52.979 1.00 88.25 63 GLY A C 1
ATOM 447 O O . GLY A 1 63 ? -44.864 -18.956 52.790 1.00 88.25 63 GLY A O 1
ATOM 448 N N . TRP A 1 64 ? -46.891 -18.188 53.372 1.00 90.44 64 TRP A N 1
ATOM 449 C CA . TRP A 1 64 ? -47.462 -19.517 53.631 1.00 90.44 64 TRP A CA 1
ATOM 450 C C . TRP A 1 64 ? -47.500 -20.408 52.385 1.00 90.44 64 TRP A C 1
ATOM 452 O O . TRP A 1 64 ? -47.098 -21.569 52.458 1.00 90.44 64 TRP A O 1
ATOM 462 N N . ILE A 1 65 ? -47.923 -19.877 51.233 1.00 90.88 65 ILE A N 1
ATOM 463 C CA . ILE A 1 65 ? -47.994 -20.646 49.979 1.00 90.88 65 ILE A CA 1
ATOM 464 C C . ILE A 1 65 ? -46.597 -21.124 49.561 1.00 90.88 65 ILE A C 1
ATOM 466 O O . ILE A 1 65 ? -46.402 -22.309 49.288 1.00 90.88 65 ILE A O 1
ATOM 470 N N . VAL A 1 66 ? -45.606 -20.229 49.569 1.00 90.88 66 VAL A N 1
ATOM 471 C CA . VAL A 1 66 ? -44.220 -20.564 49.204 1.00 90.88 66 VAL A CA 1
ATOM 472 C C . VAL A 1 66 ? -43.617 -21.569 50.196 1.00 90.88 66 VAL A C 1
ATOM 474 O O . VAL A 1 66 ? -42.911 -22.489 49.779 1.00 90.88 66 VAL A O 1
ATOM 477 N N . THR A 1 67 ? -43.957 -21.473 51.488 1.00 92.75 67 THR A N 1
ATOM 478 C CA . THR A 1 67 ? -43.537 -22.445 52.515 1.00 92.75 67 THR A CA 1
ATOM 479 C C . THR A 1 67 ? -44.035 -23.850 52.193 1.00 92.75 67 THR A C 1
ATOM 481 O O . THR A 1 67 ? -43.253 -24.799 52.216 1.00 92.75 67 THR A O 1
ATOM 484 N N . VAL A 1 68 ? -45.319 -23.996 51.854 1.00 92.69 68 VAL A N 1
ATOM 485 C CA . VAL A 1 68 ? -45.913 -25.299 51.510 1.00 92.69 68 VAL A CA 1
ATOM 486 C C . VAL A 1 68 ? -45.240 -25.901 50.275 1.00 92.69 68 VAL A C 1
ATOM 488 O O . VAL A 1 68 ? -44.935 -27.095 50.263 1.00 92.69 68 VAL A O 1
ATOM 491 N N . VAL A 1 69 ? -44.948 -25.082 49.260 1.00 91.56 69 VAL A N 1
ATOM 492 C CA . VAL A 1 69 ? -44.281 -25.530 48.028 1.00 91.56 69 VAL A CA 1
ATOM 493 C C . VAL A 1 69 ? -42.857 -26.026 48.305 1.00 91.56 69 VAL A C 1
ATOM 495 O O . VAL A 1 69 ? -42.509 -27.144 47.919 1.00 91.56 69 VAL A O 1
ATOM 498 N N . TYR A 1 70 ? -42.040 -25.253 49.026 1.00 90.94 70 TYR A N 1
ATOM 499 C CA . TYR A 1 70 ? -40.672 -25.670 49.358 1.00 90.94 70 TYR A CA 1
ATOM 500 C C . TYR A 1 70 ? -40.622 -26.847 50.338 1.00 90.94 70 TYR A C 1
ATOM 502 O O . TYR A 1 70 ? -39.736 -27.701 50.225 1.00 90.94 70 TYR A O 1
ATOM 510 N N . LEU A 1 71 ? -41.600 -26.970 51.238 1.00 91.38 71 LEU A N 1
ATOM 511 C CA . LEU A 1 71 ? -41.745 -28.147 52.091 1.00 91.38 71 LEU A CA 1
ATOM 512 C C . LEU A 1 71 ? -42.047 -29.397 51.251 1.00 91.38 71 LEU A C 1
ATOM 514 O O . LEU A 1 71 ? -41.421 -30.439 51.456 1.00 91.38 71 LEU A O 1
ATOM 518 N N . ALA A 1 72 ? -42.940 -29.293 50.262 1.00 87.88 72 ALA A N 1
ATOM 519 C CA . ALA A 1 72 ? -43.237 -30.387 49.339 1.00 87.88 72 ALA A CA 1
ATOM 520 C C . ALA A 1 72 ? -41.996 -30.803 48.530 1.00 87.88 72 ALA A C 1
ATOM 522 O O . ALA A 1 72 ? -41.708 -31.998 48.420 1.00 87.88 72 ALA A O 1
ATOM 523 N N . PHE A 1 73 ? -41.205 -29.841 48.038 1.00 86.88 73 PHE A N 1
ATOM 524 C CA . PHE A 1 73 ? -39.925 -30.131 47.381 1.00 86.88 73 PHE A CA 1
ATOM 525 C C . PHE A 1 73 ? -38.918 -30.777 48.324 1.00 86.88 73 PHE A C 1
ATOM 527 O O . PHE A 1 73 ? -38.246 -31.724 47.931 1.00 86.88 73 PHE A O 1
ATOM 534 N N . THR A 1 74 ? -38.843 -30.331 49.577 1.00 85.69 74 THR A N 1
ATOM 535 C CA . THR A 1 74 ? -37.972 -30.941 50.587 1.00 85.69 74 THR A CA 1
ATOM 536 C C . THR A 1 74 ? -38.331 -32.412 50.790 1.00 85.69 74 THR A C 1
ATOM 538 O O . THR A 1 74 ? -37.463 -33.279 50.686 1.00 85.69 74 THR A O 1
ATOM 541 N N . VAL A 1 75 ? -39.614 -32.718 51.008 1.00 87.00 75 VAL A N 1
ATOM 542 C CA . VAL A 1 75 ? -40.100 -34.098 51.170 1.00 87.00 75 VAL A CA 1
ATOM 543 C C . VAL A 1 75 ? -39.822 -34.933 49.918 1.00 87.00 75 VAL A C 1
ATOM 545 O O . VAL A 1 75 ? -39.379 -36.078 50.025 1.00 87.00 75 VAL A O 1
ATOM 548 N N . TRP A 1 76 ? -40.026 -34.362 48.730 1.00 84.69 76 TRP A N 1
ATOM 549 C CA . TRP A 1 76 ? -39.737 -35.025 47.460 1.00 84.69 76 TRP A CA 1
ATOM 550 C C . TRP A 1 76 ? -38.246 -35.350 47.291 1.00 84.69 76 TRP A C 1
ATOM 552 O O . TRP A 1 76 ? -37.890 -36.497 47.019 1.00 84.69 76 TRP A O 1
ATOM 562 N N . SER A 1 77 ? -37.365 -34.376 47.526 1.00 81.69 77 SER A N 1
ATOM 563 C CA . SER A 1 77 ? -35.910 -34.544 47.475 1.00 81.69 77 SER A CA 1
ATOM 564 C C . SER A 1 77 ? -35.419 -35.588 48.483 1.00 81.69 77 SER A C 1
ATOM 566 O O . SER A 1 77 ? -34.557 -36.400 48.154 1.00 81.69 77 SER A O 1
ATOM 568 N N . LEU A 1 78 ? -35.994 -35.628 49.691 1.00 83.12 78 LEU A N 1
ATOM 569 C CA . LEU A 1 78 ? -35.665 -36.634 50.708 1.00 83.12 78 LEU A CA 1
ATOM 570 C C . LEU A 1 78 ? -36.007 -38.062 50.258 1.00 83.12 78 LEU A C 1
ATOM 572 O O . LEU A 1 78 ? -35.237 -38.981 50.532 1.00 83.12 78 LEU A O 1
ATOM 576 N N . ARG A 1 79 ? -37.111 -38.249 49.523 1.00 82.50 79 ARG A N 1
ATOM 577 C CA . ARG A 1 79 ? -37.508 -39.552 48.957 1.00 82.50 79 ARG A CA 1
ATOM 578 C C . ARG A 1 79 ? -36.643 -39.996 47.771 1.00 82.50 79 ARG A C 1
ATOM 580 O O . ARG A 1 79 ? -36.704 -41.159 47.386 1.00 82.50 79 ARG A O 1
ATOM 587 N N . ARG A 1 80 ? -35.846 -39.093 47.187 1.00 76.50 80 ARG A N 1
ATOM 588 C CA . ARG A 1 80 ? -35.055 -39.305 45.959 1.00 76.50 80 ARG A CA 1
ATOM 589 C C . ARG A 1 80 ? -33.540 -39.131 46.172 1.00 76.50 80 ARG A C 1
ATOM 591 O O . ARG A 1 80 ? -32.826 -38.876 45.214 1.00 76.50 80 ARG A O 1
ATOM 598 N N . ARG A 1 81 ? -33.033 -39.314 47.400 1.00 67.38 81 ARG A N 1
ATOM 599 C CA . ARG A 1 81 ? -31.618 -39.104 47.809 1.00 67.38 81 ARG A CA 1
ATOM 600 C C . ARG A 1 81 ? -30.532 -39.838 46.994 1.00 67.38 81 ARG A C 1
ATOM 602 O O . ARG A 1 81 ? -29.356 -39.562 47.197 1.00 67.38 81 ARG A O 1
ATOM 609 N N . SER A 1 82 ? -30.897 -40.747 46.091 1.00 64.19 82 SER A N 1
ATOM 610 C CA . SER A 1 82 ? -29.968 -41.510 45.236 1.00 64.19 82 SER A CA 1
ATOM 611 C C . SER A 1 82 ? -30.536 -41.757 43.833 1.00 64.19 82 SER A C 1
ATOM 613 O O . SER A 1 82 ? -30.213 -42.742 43.181 1.00 64.19 82 SER A O 1
ATOM 615 N N . ALA A 1 83 ? -31.459 -40.904 43.391 1.00 62.47 83 ALA A N 1
ATOM 616 C CA . ALA A 1 83 ? -32.065 -40.973 42.070 1.00 62.47 83 ALA A CA 1
ATOM 617 C C . ALA A 1 83 ? -32.244 -39.558 41.520 1.00 62.47 83 ALA A C 1
ATOM 619 O O . ALA A 1 83 ? -32.259 -38.582 42.276 1.00 62.47 83 ALA A O 1
ATOM 620 N N . SER A 1 84 ? -32.433 -39.436 40.207 1.00 68.56 84 SER A N 1
ATOM 621 C CA . SER A 1 84 ? -32.796 -38.143 39.641 1.00 68.56 84 SER A CA 1
ATOM 622 C C . SER A 1 84 ? -34.122 -37.659 40.232 1.00 68.56 84 SER A C 1
ATOM 624 O O . SER A 1 84 ? -35.129 -38.371 40.206 1.00 68.56 84 SER A O 1
ATOM 626 N N . CYS A 1 85 ? -34.129 -36.437 40.769 1.00 67.19 85 CYS A N 1
ATOM 627 C CA . CYS A 1 85 ? -35.365 -35.789 41.206 1.00 67.19 85 CYS A CA 1
ATOM 628 C C . CYS A 1 85 ? -36.069 -35.020 40.090 1.00 67.19 85 CYS A C 1
ATOM 630 O O . CYS A 1 85 ? -37.163 -34.501 40.323 1.00 67.19 85 CYS A O 1
ATOM 632 N N . GLY A 1 86 ? -35.444 -34.904 38.909 1.00 63.06 86 GLY A N 1
ATOM 633 C CA . GLY A 1 86 ? -35.942 -34.078 37.815 1.00 63.06 86 GLY A CA 1
ATOM 634 C C . GLY A 1 86 ? -36.038 -32.591 38.172 1.00 63.06 86 GLY A C 1
ATOM 635 O O . GLY A 1 86 ? -36.812 -31.853 37.557 1.00 63.06 86 GLY A O 1
ATOM 636 N N . CYS A 1 87 ? -35.314 -32.149 39.203 1.00 64.31 87 CYS A N 1
ATOM 637 C CA . CYS A 1 87 ? -35.358 -30.780 39.696 1.00 64.31 87 CYS A CA 1
ATOM 638 C C . CYS A 1 87 ? -34.716 -29.836 38.671 1.00 64.31 87 CYS A C 1
ATOM 640 O O . CYS A 1 87 ? -33.704 -30.176 38.054 1.00 64.31 87 CYS A O 1
ATOM 642 N N . PHE A 1 88 ? -35.320 -28.661 38.465 1.00 59.84 88 PHE A N 1
ATOM 643 C CA . PHE A 1 88 ? -34.917 -27.705 37.422 1.00 59.84 88 PHE A CA 1
ATOM 644 C C . PHE A 1 88 ? -34.816 -28.324 36.014 1.00 59.84 88 PHE A C 1
ATOM 646 O O . PHE A 1 88 ? -33.970 -27.921 35.220 1.00 59.84 88 PHE A O 1
ATOM 653 N N . GLY A 1 89 ? -35.644 -29.330 35.700 1.00 58.50 89 GLY A N 1
ATOM 654 C CA . GLY A 1 89 ? -35.613 -29.988 34.389 1.00 58.50 89 GLY A CA 1
ATOM 655 C C . GLY A 1 89 ? -34.258 -30.632 34.070 1.00 58.50 89 GLY A C 1
ATOM 656 O O . GLY A 1 89 ? -33.859 -30.667 32.907 1.00 58.50 89 GLY A O 1
ATOM 657 N N . SER A 1 90 ? -33.532 -31.098 35.095 1.00 62.94 90 SER A N 1
ATOM 658 C CA . SER A 1 90 ? -32.222 -31.741 34.969 1.00 62.94 90 SER A CA 1
ATOM 659 C C . SER A 1 90 ? -32.234 -33.163 35.534 1.00 62.94 90 SER A C 1
ATOM 661 O O . SER A 1 90 ? -32.976 -33.466 36.469 1.00 62.94 90 SER A O 1
ATOM 663 N N . ASN A 1 91 ? -31.404 -34.040 34.960 1.00 63.12 91 ASN A N 1
ATOM 664 C CA . ASN A 1 91 ? -31.271 -35.441 35.375 1.00 63.12 91 ASN A CA 1
ATOM 665 C C . ASN A 1 91 ? -30.263 -35.638 36.529 1.00 63.12 91 ASN A C 1
ATOM 667 O O . ASN A 1 91 ? -29.741 -36.733 36.703 1.00 63.12 91 ASN A O 1
ATOM 671 N N . SER A 1 92 ? -29.973 -34.603 37.322 1.00 65.38 92 SER A N 1
ATOM 672 C CA . SER A 1 92 ? -28.987 -34.689 38.405 1.00 65.38 92 SER A CA 1
ATOM 673 C C . SER A 1 92 ? -29.501 -35.490 39.605 1.00 65.38 92 SER A C 1
ATOM 675 O O . SER A 1 92 ? -30.693 -35.471 39.934 1.00 65.38 92 SER A O 1
ATOM 677 N N . GLU A 1 93 ? -28.586 -36.203 40.262 1.00 67.00 93 GLU A N 1
ATOM 678 C CA . GLU A 1 93 ? -28.835 -36.826 41.560 1.00 67.00 93 GLU A CA 1
ATOM 679 C C . GLU A 1 93 ? -29.030 -35.759 42.645 1.00 67.00 93 GLU A C 1
ATOM 681 O O . GLU A 1 93 ? -28.413 -34.689 42.624 1.00 67.00 93 GLU A O 1
ATOM 686 N N . VAL A 1 94 ? -29.883 -36.053 43.628 1.00 67.25 94 VAL A N 1
ATOM 687 C CA . VAL A 1 94 ? -30.121 -35.145 44.755 1.00 67.25 94 VAL A CA 1
ATOM 688 C C . VAL A 1 94 ? -28.950 -35.196 45.734 1.00 67.25 94 VAL A C 1
ATOM 690 O O . VAL A 1 94 ? -28.918 -36.024 46.642 1.00 67.25 94 VAL A O 1
ATOM 693 N N . GLY A 1 95 ? -28.013 -34.260 45.593 1.00 71.50 95 GLY A N 1
ATOM 694 C CA . GLY A 1 95 ? -26.963 -34.033 46.586 1.00 71.50 95 GLY A CA 1
ATOM 695 C C . GLY A 1 95 ? -27.494 -33.454 47.906 1.00 71.50 95 GLY A C 1
ATOM 696 O O . GLY A 1 95 ? -28.567 -32.844 47.970 1.00 71.50 95 GLY A O 1
ATOM 697 N N . THR A 1 96 ? -26.702 -33.572 48.974 1.00 76.62 96 THR A N 1
ATOM 698 C CA . THR A 1 96 ? -26.996 -32.989 50.299 1.00 76.62 96 THR A CA 1
ATOM 699 C C . THR A 1 96 ? -27.227 -31.476 50.233 1.00 76.62 96 THR A C 1
ATOM 701 O O . THR A 1 96 ? -28.130 -30.964 50.893 1.00 76.62 96 THR A O 1
ATOM 704 N N . THR A 1 97 ? -26.493 -30.771 49.369 1.00 74.56 97 THR A N 1
ATOM 705 C CA . THR A 1 97 ? -26.643 -29.330 49.110 1.00 74.56 97 THR A CA 1
ATOM 706 C C . THR A 1 97 ? -28.052 -28.953 48.648 1.00 74.56 97 THR A C 1
ATOM 708 O O . THR A 1 97 ? -28.574 -27.921 49.063 1.00 74.56 97 THR A O 1
ATOM 711 N N . HIS A 1 98 ? -28.705 -29.802 47.847 1.00 75.12 98 HIS A N 1
ATOM 712 C CA . HIS A 1 98 ? -30.056 -29.542 47.350 1.00 75.12 98 HIS A CA 1
ATOM 713 C C . HIS A 1 98 ? -31.091 -29.604 48.475 1.00 75.12 98 HIS A C 1
ATOM 715 O O . HIS A 1 98 ? -31.955 -28.737 48.596 1.00 75.12 98 HIS A O 1
ATOM 721 N N . ILE A 1 99 ? -30.969 -30.606 49.345 1.00 80.62 99 ILE A N 1
ATOM 722 C CA . ILE A 1 99 ? -31.853 -30.765 50.502 1.00 80.62 99 ILE A CA 1
ATOM 723 C C . ILE A 1 99 ? -31.673 -29.590 51.465 1.00 80.62 99 ILE A C 1
ATOM 725 O O . ILE A 1 99 ? -32.662 -29.019 51.914 1.00 80.62 99 ILE A O 1
ATOM 729 N N . VAL A 1 100 ? -30.427 -29.188 51.734 1.00 82.31 100 VAL A N 1
ATOM 730 C CA . VAL A 1 100 ? -30.126 -28.034 52.595 1.00 82.31 100 VAL A CA 1
ATOM 731 C C . VAL A 1 100 ? -30.723 -26.747 52.022 1.00 82.31 100 VAL A C 1
ATOM 733 O O . VAL A 1 100 ? -31.356 -25.997 52.759 1.00 82.31 100 VAL A O 1
ATOM 736 N N . ALA A 1 101 ? -30.600 -26.508 50.715 1.00 82.81 101 ALA A N 1
ATOM 737 C CA . ALA A 1 101 ? -31.182 -25.331 50.074 1.00 82.81 101 ALA A CA 1
ATOM 738 C C . ALA A 1 101 ? -32.719 -25.303 50.153 1.00 82.81 101 ALA A C 1
ATOM 740 O O . ALA A 1 101 ? -33.292 -24.244 50.415 1.00 82.81 101 ALA A O 1
ATOM 741 N N . ASN A 1 102 ? -33.391 -26.447 49.981 1.00 84.88 102 ASN A N 1
ATOM 742 C CA . ASN A 1 102 ? -34.849 -26.534 50.122 1.00 84.88 102 ASN A CA 1
ATOM 743 C C . ASN A 1 102 ? -35.298 -26.301 51.574 1.00 84.88 102 ASN A C 1
ATOM 745 O O . ASN A 1 102 ? -36.266 -25.574 51.802 1.00 84.88 102 ASN A O 1
ATOM 749 N N . VAL A 1 103 ? -34.565 -26.830 52.561 1.00 87.62 103 VAL A N 1
ATOM 750 C CA . VAL A 1 103 ? -34.829 -26.573 53.989 1.00 87.62 103 VAL A CA 1
ATOM 751 C C . VAL A 1 103 ? -34.648 -25.090 54.316 1.00 87.62 103 VAL A C 1
ATOM 753 O O . VAL A 1 103 ? -35.533 -24.491 54.921 1.00 87.62 103 VAL A O 1
ATOM 756 N N . LEU A 1 104 ? -33.554 -24.468 53.866 1.00 88.44 104 LEU A N 1
ATOM 757 C CA . LEU A 1 104 ? -33.315 -23.034 54.063 1.00 88.44 104 LEU A CA 1
ATOM 758 C C . LEU A 1 104 ? -34.398 -22.179 53.397 1.00 88.44 104 LEU A C 1
ATOM 760 O O . LEU A 1 104 ? -34.907 -21.250 54.018 1.00 88.44 104 LEU A O 1
ATOM 764 N N . SER A 1 105 ? -34.795 -22.520 52.169 1.00 89.12 105 SER A N 1
ATOM 765 C CA . SER A 1 105 ? -35.864 -21.814 51.452 1.00 89.12 105 SER A CA 1
ATOM 766 C C . SER A 1 105 ? -37.207 -21.943 52.172 1.00 89.12 105 SER A C 1
ATOM 768 O O . SER A 1 105 ? -37.933 -20.960 52.293 1.00 89.12 105 SER A O 1
ATOM 770 N N . THR A 1 106 ? -37.502 -23.122 52.732 1.00 90.81 106 THR A N 1
ATOM 771 C CA . THR A 1 106 ? -38.691 -23.351 53.568 1.00 90.81 106 THR A CA 1
ATOM 772 C C . THR A 1 106 ? -38.657 -22.473 54.821 1.00 90.81 106 THR A C 1
ATOM 774 O O . THR A 1 106 ? -39.650 -21.823 55.132 1.00 90.81 106 THR A O 1
ATOM 777 N N . SER A 1 107 ? -37.515 -22.387 55.511 1.00 90.69 107 SER A N 1
ATOM 778 C CA . SER A 1 107 ? -37.354 -21.541 56.702 1.00 90.69 107 SER A CA 1
ATOM 779 C C . SER A 1 107 ? -37.494 -20.048 56.392 1.00 90.69 107 SER A C 1
ATOM 781 O O . SER A 1 107 ? -38.137 -19.325 57.151 1.00 90.69 107 SER A O 1
ATOM 783 N N . ILE A 1 108 ? -36.930 -19.579 55.272 1.00 88.88 108 ILE A N 1
ATOM 784 C CA . ILE A 1 108 ? -37.047 -18.183 54.819 1.00 88.88 108 ILE A CA 1
ATOM 785 C C . ILE A 1 108 ? -38.504 -17.851 54.473 1.00 88.88 108 ILE A C 1
ATOM 787 O O . ILE A 1 108 ? -39.011 -16.812 54.896 1.00 88.88 108 ILE A O 1
ATOM 791 N N . ALA A 1 109 ? -39.193 -18.736 53.746 1.00 88.94 109 ALA A N 1
ATOM 792 C CA . ALA A 1 109 ? -40.605 -18.569 53.413 1.00 88.94 109 ALA A CA 1
ATOM 793 C C . ALA A 1 109 ? -41.497 -18.579 54.663 1.00 88.94 109 ALA A C 1
ATOM 795 O O . ALA A 1 109 ? -42.401 -17.751 54.786 1.00 88.94 109 ALA A O 1
ATOM 796 N N . PHE A 1 110 ? -41.205 -19.464 55.622 1.00 91.19 110 PHE A N 1
ATOM 797 C CA . PHE A 1 110 ? -41.942 -19.543 56.877 1.00 91.19 110 PHE A CA 1
ATOM 798 C C . PHE A 1 110 ? -41.752 -18.272 57.699 1.00 91.19 110 PHE A C 1
ATOM 800 O O . PHE A 1 110 ? -42.728 -17.692 58.168 1.00 91.19 110 PHE A O 1
ATOM 807 N N . TRP A 1 111 ? -40.520 -17.774 57.810 1.00 88.75 111 TRP A N 1
ATOM 808 C CA . TRP A 1 111 ? -40.262 -16.493 58.458 1.00 88.75 111 TRP A CA 1
ATOM 809 C C . TRP A 1 111 ? -41.043 -15.360 57.768 1.00 88.75 111 TRP A C 1
ATOM 811 O O . TRP A 1 111 ? -41.765 -14.629 58.447 1.00 88.75 111 TRP A O 1
ATOM 821 N N . ALA A 1 112 ? -41.034 -15.298 56.430 1.00 87.06 112 ALA A N 1
ATOM 822 C CA . ALA A 1 112 ? -41.825 -14.338 55.652 1.00 87.06 112 ALA A CA 1
ATOM 823 C C . ALA A 1 112 ? -43.352 -14.478 55.834 1.00 87.06 112 ALA A C 1
ATOM 825 O O . ALA A 1 112 ? -44.079 -13.517 55.609 1.00 87.06 112 ALA A O 1
ATOM 826 N N . SER A 1 113 ? -43.852 -15.638 56.272 1.00 87.50 113 SER A N 1
ATOM 827 C CA . SER A 1 113 ? -45.269 -15.838 56.617 1.00 87.50 113 SER A CA 1
ATOM 828 C C . SER A 1 113 ? -45.653 -15.259 57.989 1.00 87.50 113 SER A C 1
ATOM 830 O O . SER A 1 113 ? -46.831 -15.017 58.261 1.00 87.50 113 SER A O 1
ATOM 832 N N . THR A 1 114 ? -44.662 -15.019 58.857 1.00 87.19 114 THR A N 1
ATOM 833 C CA . THR A 1 114 ? -44.859 -14.487 60.220 1.00 87.19 114 THR A CA 1
ATOM 834 C C . THR A 1 114 ? -44.732 -12.966 60.298 1.00 87.19 114 THR A C 1
ATOM 836 O O . THR A 1 114 ? -45.252 -12.354 61.231 1.00 87.19 114 THR A O 1
ATOM 839 N N . VAL A 1 115 ? -44.120 -12.340 59.291 1.00 84.31 115 VAL A N 1
ATOM 840 C CA . VAL A 1 115 ? -43.924 -10.887 59.193 1.00 84.31 115 VAL A CA 1
ATOM 841 C C . VAL A 1 115 ? -44.625 -10.324 57.956 1.00 84.31 115 VAL A C 1
ATOM 843 O O . VAL A 1 115 ? -44.883 -11.042 56.996 1.00 84.31 115 VAL A O 1
ATOM 846 N N . GLU A 1 116 ? -44.965 -9.036 57.960 1.00 81.56 116 GLU A N 1
ATOM 847 C CA . GLU A 1 116 ? -45.469 -8.385 56.747 1.00 81.56 116 GLU A CA 1
ATOM 848 C C . GLU A 1 116 ? -44.309 -8.115 55.787 1.00 81.56 116 GLU A C 1
ATOM 850 O O . GLU A 1 116 ? -43.353 -7.411 56.115 1.00 81.56 116 GLU A O 1
ATOM 855 N N . THR A 1 117 ? -44.380 -8.721 54.603 1.00 80.44 117 THR A N 1
ATOM 856 C CA . THR A 1 117 ? -43.441 -8.491 53.505 1.00 80.44 117 THR A CA 1
ATOM 857 C C . THR A 1 117 ? -44.165 -7.700 52.415 1.00 80.44 117 THR A C 1
ATOM 859 O O . THR A 1 117 ? -45.187 -8.179 51.933 1.00 80.44 117 THR A O 1
ATOM 862 N N . PRO A 1 118 ? -43.709 -6.499 52.024 1.00 82.00 118 PRO A N 1
ATOM 863 C CA . PRO A 1 118 ? -44.310 -5.798 50.890 1.00 82.00 118 PRO A CA 1
ATOM 864 C C . PRO A 1 118 ? -44.109 -6.598 49.598 1.00 82.00 118 PRO A C 1
ATOM 866 O O . PRO A 1 118 ? -43.229 -7.461 49.518 1.00 82.00 118 PRO A O 1
ATOM 869 N N . GLY A 1 119 ? -44.911 -6.313 48.573 1.00 80.69 119 GLY A N 1
ATOM 870 C CA . GLY A 1 119 ? -44.612 -6.795 47.225 1.00 80.69 119 GLY A CA 1
ATOM 871 C C . GLY A 1 119 ? -43.283 -6.215 46.726 1.00 80.69 119 GLY A C 1
ATOM 872 O O . GLY A 1 119 ? -42.857 -5.147 47.163 1.00 80.69 119 GLY A O 1
ATOM 873 N N . LEU A 1 120 ? -42.621 -6.874 45.775 1.00 77.31 120 LEU A N 1
ATOM 874 C CA . LEU A 1 120 ? -41.367 -6.385 45.194 1.00 77.31 120 LEU A CA 1
ATOM 875 C C . LEU A 1 120 ? -41.552 -5.002 44.551 1.00 77.31 120 LEU A C 1
ATOM 877 O O . LEU A 1 120 ? -40.717 -4.125 44.742 1.00 77.31 120 LEU A O 1
ATOM 881 N N . LEU A 1 121 ? -42.663 -4.790 43.840 1.00 72.06 121 LEU A N 1
ATOM 882 C CA . LEU A 1 121 ? -42.981 -3.504 43.208 1.00 72.06 121 LEU A CA 1
ATOM 883 C C . LEU A 1 121 ? -43.225 -2.396 44.238 1.00 72.06 121 LEU A C 1
ATOM 885 O O . LEU A 1 121 ? -42.771 -1.272 44.051 1.00 72.06 121 LEU A O 1
ATOM 889 N N . GLU A 1 122 ? -43.893 -2.720 45.342 1.00 75.56 122 GLU A N 1
ATOM 890 C CA . GLU A 1 122 ? -44.117 -1.795 46.455 1.00 75.56 122 GLU A CA 1
ATOM 891 C C . GLU A 1 122 ? -42.800 -1.466 47.174 1.00 75.56 122 GLU A C 1
ATOM 893 O O . GLU A 1 122 ? -42.500 -0.303 47.436 1.00 75.56 122 GLU A O 1
ATOM 898 N N . ALA A 1 123 ? -41.956 -2.475 47.406 1.00 71.38 123 ALA A N 1
ATOM 899 C CA . ALA A 1 123 ? -40.629 -2.303 47.987 1.00 71.38 123 ALA A CA 1
ATOM 900 C C . ALA A 1 123 ? -39.704 -1.451 47.102 1.00 71.38 123 ALA A C 1
ATOM 902 O O . ALA A 1 123 ? -38.912 -0.671 47.622 1.00 71.38 123 ALA A O 1
ATOM 903 N N . MET A 1 124 ? -39.812 -1.582 45.777 1.00 68.62 124 MET A N 1
ATOM 904 C CA . MET A 1 124 ? -39.084 -0.748 44.818 1.00 68.62 124 MET A CA 1
ATOM 905 C C . MET A 1 124 ? -39.630 0.681 44.756 1.00 68.62 124 MET A C 1
ATOM 907 O O . MET A 1 124 ? -38.851 1.620 44.625 1.00 68.62 124 MET A O 1
ATOM 911 N N . ALA A 1 125 ? -40.950 0.857 44.861 1.00 68.31 125 ALA A N 1
ATOM 912 C CA . ALA A 1 125 ? -41.578 2.175 44.856 1.00 68.31 125 ALA A CA 1
ATOM 913 C C . ALA A 1 125 ? -41.239 2.994 46.113 1.00 68.31 125 ALA A C 1
ATOM 915 O O . ALA A 1 125 ? -41.172 4.219 46.038 1.00 68.31 125 ALA A O 1
ATOM 916 N N . ALA A 1 126 ? -41.001 2.327 47.246 1.00 67.81 126 ALA A N 1
ATOM 917 C CA . ALA A 1 126 ? -40.659 2.970 48.512 1.00 67.81 126 ALA A CA 1
ATOM 918 C C . ALA A 1 126 ? -39.244 3.580 48.539 1.00 67.81 126 ALA A C 1
ATOM 920 O O . ALA A 1 126 ? -39.029 4.564 49.243 1.00 67.81 126 ALA A O 1
ATOM 921 N N . ASP A 1 127 ? -38.288 3.028 47.783 1.00 61.66 127 ASP A N 1
ATOM 922 C CA . ASP A 1 127 ? -36.923 3.559 47.677 1.00 61.66 127 ASP A CA 1
ATOM 923 C C . ASP A 1 127 ? -36.345 3.322 46.274 1.00 61.66 127 ASP A C 1
ATOM 925 O O . ASP A 1 127 ? -35.625 2.356 45.999 1.00 61.66 127 ASP A O 1
ATOM 929 N N . TRP A 1 128 ? -36.668 4.245 45.369 1.00 56.53 128 TRP A N 1
ATOM 930 C CA . TRP A 1 128 ? -36.220 4.217 43.977 1.00 56.53 128 TRP A CA 1
ATOM 931 C C . TRP A 1 128 ? -34.695 4.267 43.823 1.00 56.53 128 TRP A C 1
ATOM 933 O O . TRP A 1 128 ? -34.163 3.719 42.858 1.00 56.53 128 TRP A O 1
ATOM 943 N N . SER A 1 129 ? -33.983 4.884 44.772 1.00 54.16 129 SER A N 1
ATOM 944 C CA . SER A 1 129 ? -32.519 4.975 44.742 1.00 54.16 129 SER A CA 1
ATOM 945 C C . SER A 1 129 ? -31.848 3.633 45.061 1.00 54.16 129 SER A C 1
ATOM 947 O O . SER A 1 129 ? -30.796 3.312 44.509 1.00 54.16 129 SER A O 1
ATOM 949 N N . ALA A 1 130 ? -32.504 2.800 45.875 1.00 56.97 130 ALA A N 1
ATOM 950 C CA . ALA A 1 130 ? -32.063 1.450 46.215 1.00 56.97 130 ALA A CA 1
ATOM 951 C C . ALA A 1 130 ? -32.656 0.352 45.310 1.00 56.97 130 ALA A C 1
ATOM 953 O O . ALA A 1 130 ? -32.206 -0.796 45.370 1.00 56.97 130 ALA A O 1
ATOM 954 N N . ALA A 1 131 ? -33.634 0.674 44.455 1.00 60.00 131 ALA A N 1
ATOM 955 C CA . ALA A 1 131 ? -34.341 -0.293 43.612 1.00 60.00 131 ALA A CA 1
ATOM 956 C C . ALA A 1 131 ? -33.405 -1.071 42.668 1.00 60.00 131 ALA A C 1
ATOM 958 O O . ALA A 1 131 ? -33.545 -2.288 42.527 1.00 60.00 131 ALA A O 1
ATOM 959 N N . GLY A 1 132 ? -32.405 -0.400 42.082 1.00 59.88 132 GLY A N 1
ATOM 960 C CA . GLY A 1 132 ? -31.387 -1.045 41.243 1.00 59.88 132 GLY A CA 1
ATOM 961 C C . GLY A 1 132 ? -30.542 -2.060 42.020 1.00 59.88 132 GLY A C 1
ATOM 962 O O . GLY A 1 132 ? -30.376 -3.200 41.588 1.00 59.88 132 GLY A O 1
ATOM 963 N N . SER A 1 133 ? -30.085 -1.687 43.217 1.00 63.53 133 SER A N 1
ATOM 964 C CA . SER A 1 133 ? -29.297 -2.552 44.106 1.00 63.53 133 SER A CA 1
ATOM 965 C C . SER A 1 133 ? -30.111 -3.734 44.645 1.00 63.53 133 SER A C 1
ATOM 967 O O . SER A 1 133 ? -29.601 -4.853 44.760 1.00 63.53 133 SER A O 1
ATOM 969 N N . LEU A 1 134 ? -31.398 -3.523 44.937 1.00 65.12 134 LEU A N 1
ATOM 970 C CA . LEU A 1 134 ? -32.318 -4.578 45.357 1.00 65.12 134 LEU A CA 1
ATOM 971 C C . LEU A 1 134 ? -32.550 -5.591 44.226 1.00 65.12 134 LEU A C 1
ATOM 973 O O . LEU A 1 134 ? -32.421 -6.792 44.447 1.00 65.12 134 LEU A O 1
ATOM 977 N N . LEU A 1 135 ? -32.818 -5.130 43.002 1.00 66.94 135 LEU A N 1
ATOM 978 C CA . LEU A 1 135 ? -32.990 -6.012 41.844 1.00 66.94 135 LEU A CA 1
ATOM 979 C C . LEU A 1 135 ? -31.709 -6.780 41.504 1.00 66.94 135 LEU A C 1
ATOM 981 O O . LEU A 1 135 ? -31.764 -7.986 41.247 1.00 66.94 135 LEU A O 1
ATOM 985 N N . ALA A 1 136 ? -30.556 -6.107 41.540 1.00 64.88 136 ALA A N 1
ATOM 986 C CA . ALA A 1 136 ? -29.263 -6.729 41.284 1.00 64.88 136 ALA A CA 1
ATOM 987 C C . ALA A 1 136 ? -28.950 -7.817 42.322 1.00 64.88 136 ALA A C 1
ATOM 989 O O . ALA A 1 136 ? -28.585 -8.932 41.951 1.00 64.88 136 ALA A O 1
ATOM 990 N N . SER A 1 137 ? -29.158 -7.536 43.612 1.00 66.81 137 SER A N 1
ATOM 991 C CA . SER A 1 137 ? -28.902 -8.499 44.691 1.00 66.81 137 SER A CA 1
ATOM 992 C C . SER A 1 137 ? -29.871 -9.685 44.680 1.00 66.81 137 SER A C 1
ATOM 994 O O . SER A 1 137 ? -29.434 -10.825 44.845 1.00 66.81 137 SER A O 1
ATOM 996 N N . VAL A 1 138 ? -31.162 -9.458 44.410 1.00 72.38 138 VAL A N 1
ATOM 997 C CA . VAL A 1 138 ? -32.162 -10.532 44.286 1.00 72.38 138 VAL A CA 1
ATOM 998 C C . VAL A 1 138 ? -31.844 -11.444 43.099 1.00 72.38 138 VAL A C 1
ATOM 1000 O O . VAL A 1 138 ? -31.866 -12.671 43.227 1.00 72.38 138 VAL A O 1
ATOM 1003 N N . THR A 1 139 ? -31.485 -10.858 41.956 1.00 67.69 139 THR A N 1
ATOM 1004 C CA . THR A 1 139 ? -31.156 -11.618 40.743 1.00 67.69 139 THR A CA 1
ATOM 1005 C C . THR A 1 139 ? -29.846 -12.388 40.911 1.00 67.69 139 THR A C 1
ATOM 1007 O O . THR A 1 139 ? -29.802 -13.588 40.641 1.00 67.69 139 THR A O 1
ATOM 1010 N N . ALA A 1 140 ? -28.794 -11.740 41.423 1.00 63.78 140 ALA A N 1
ATOM 1011 C CA . ALA A 1 140 ? -27.509 -12.384 41.691 1.00 63.78 140 ALA A CA 1
ATOM 1012 C C . ALA A 1 140 ? -27.647 -13.529 42.707 1.00 63.78 140 ALA A C 1
ATOM 1014 O O . ALA A 1 140 ? -27.096 -14.610 42.496 1.00 63.78 140 ALA A O 1
ATOM 1015 N N . GLY A 1 141 ? -28.441 -13.329 43.765 1.00 66.69 141 GLY A N 1
ATOM 1016 C CA . GLY A 1 141 ? -28.746 -14.360 44.755 1.00 66.69 141 GLY A CA 1
ATOM 1017 C C . GLY A 1 141 ? -29.444 -15.575 44.141 1.00 66.69 141 GLY A C 1
ATOM 1018 O O . GLY A 1 141 ? -29.023 -16.708 44.375 1.00 66.69 141 GLY A O 1
ATOM 1019 N N . ALA A 1 142 ? -30.460 -15.362 43.299 1.00 67.81 142 ALA A N 1
ATOM 1020 C CA . ALA A 1 142 ? -31.172 -16.458 42.643 1.00 67.81 142 ALA A CA 1
ATOM 1021 C C . ALA A 1 142 ? -30.267 -17.245 41.681 1.00 67.81 142 ALA A C 1
ATOM 1023 O O . ALA A 1 142 ? -30.286 -18.478 41.677 1.00 67.81 142 ALA A O 1
ATOM 1024 N N . VAL A 1 143 ? -29.421 -16.550 40.913 1.00 66.12 143 VAL A N 1
ATOM 1025 C CA . VAL A 1 143 ? -28.439 -17.183 40.018 1.00 66.12 143 VAL A CA 1
ATOM 1026 C C . VAL A 1 143 ? -27.426 -18.005 40.815 1.00 66.12 143 VAL A C 1
ATOM 1028 O O . VAL A 1 143 ? -27.162 -19.154 40.457 1.00 66.12 143 VAL A O 1
ATOM 1031 N N . ALA A 1 144 ? -26.902 -17.472 41.922 1.00 65.75 144 ALA A N 1
ATOM 1032 C CA . ALA A 1 144 ? -25.964 -18.190 42.781 1.00 65.75 144 ALA A CA 1
ATOM 1033 C C . ALA A 1 144 ? -26.574 -19.483 43.350 1.00 65.75 144 ALA A C 1
ATOM 1035 O O . ALA A 1 144 ? -25.932 -20.534 43.310 1.00 65.75 144 ALA A O 1
ATOM 1036 N N . VAL A 1 145 ? -27.831 -19.438 43.811 1.00 66.12 145 VAL A N 1
ATOM 1037 C CA . VAL A 1 145 ? -28.554 -20.625 44.299 1.00 66.12 145 VAL A CA 1
ATOM 1038 C C . VAL A 1 145 ? -28.699 -21.669 43.189 1.00 66.12 145 VAL A C 1
ATOM 1040 O O . VAL A 1 145 ? -28.379 -22.835 43.403 1.00 66.12 145 VAL A O 1
ATOM 1043 N N . VAL A 1 146 ? -29.098 -21.270 41.979 1.00 66.38 146 VAL A N 1
ATOM 1044 C CA . VAL A 1 146 ? -29.238 -22.196 40.841 1.00 66.38 146 VAL A CA 1
ATOM 1045 C C . VAL A 1 146 ? -27.897 -22.830 40.451 1.00 66.38 146 VAL A C 1
ATOM 1047 O O . VAL A 1 146 ? -27.847 -24.025 40.159 1.00 66.38 146 VAL A O 1
ATOM 1050 N N . LEU A 1 147 ? -26.800 -22.068 40.473 1.00 64.25 147 LEU A N 1
ATOM 1051 C CA . LEU A 1 147 ? -25.458 -22.587 40.185 1.00 64.25 147 LEU A CA 1
ATOM 1052 C C . LEU A 1 147 ? -24.984 -23.589 41.245 1.00 64.25 147 LEU A C 1
ATOM 1054 O O . LEU A 1 147 ? -24.396 -24.611 40.894 1.00 64.25 147 LEU A O 1
ATOM 1058 N N . LEU A 1 148 ? -25.264 -23.330 42.526 1.00 65.19 148 LEU A N 1
ATOM 1059 C CA . LEU A 1 148 ? -24.952 -24.257 43.618 1.00 65.19 148 LEU A CA 1
ATOM 1060 C C . LEU A 1 148 ? -25.743 -25.565 43.501 1.00 65.19 148 LEU A C 1
ATOM 1062 O O . LEU A 1 148 ? -25.191 -26.637 43.744 1.00 65.19 148 LEU A O 1
ATOM 1066 N N . LEU A 1 149 ? -27.011 -25.480 43.094 1.00 62.44 149 LEU A N 1
ATOM 1067 C CA . LEU A 1 149 ? -27.896 -26.635 42.932 1.00 62.44 149 LEU A CA 1
ATOM 1068 C C . LEU A 1 149 ? -27.598 -27.477 41.685 1.00 62.44 149 LEU A C 1
ATOM 1070 O O . LEU A 1 149 ? -27.946 -28.655 41.663 1.00 62.44 149 LEU A O 1
ATOM 1074 N N . ASN A 1 150 ? -26.940 -26.898 40.678 1.00 60.31 150 ASN A N 1
ATOM 1075 C CA . ASN A 1 150 ? -26.592 -27.556 39.415 1.00 60.31 150 ASN A CA 1
ATOM 1076 C C . ASN A 1 150 ? -25.116 -27.987 39.319 1.00 60.31 150 ASN A C 1
ATOM 1078 O O . ASN A 1 150 ? -24.628 -28.253 38.214 1.00 60.31 150 ASN A O 1
ATOM 1082 N N . ARG A 1 151 ? -24.386 -28.067 40.442 1.00 54.31 151 ARG A N 1
ATOM 1083 C CA . ARG A 1 151 ? -23.036 -28.653 40.444 1.00 54.31 151 ARG A CA 1
ATOM 1084 C C . ARG A 1 151 ? -23.110 -30.150 40.091 1.00 54.31 151 ARG A C 1
ATOM 1086 O O . ARG A 1 151 ? -23.886 -30.864 40.725 1.00 54.31 151 ARG A O 1
ATOM 1093 N N . PRO A 1 152 ? -22.330 -30.640 39.108 1.00 47.34 152 PRO A N 1
ATOM 1094 C CA . PRO A 1 152 ? -22.266 -32.068 38.809 1.00 47.34 152 PRO A CA 1
ATOM 1095 C C . PRO A 1 152 ? -21.694 -32.838 40.008 1.00 47.34 152 PRO A C 1
ATOM 1097 O O . PRO A 1 152 ? -20.782 -32.347 40.680 1.00 47.34 152 PRO A O 1
ATOM 1100 N N . SER A 1 153 ? -22.227 -34.032 40.286 1.00 41.44 153 SER A N 1
ATOM 1101 C CA . SER A 1 153 ? -21.591 -34.956 41.226 1.00 41.44 153 SER A CA 1
ATOM 1102 C C . SER A 1 153 ? -20.232 -35.357 40.647 1.00 41.44 153 SER A C 1
ATOM 1104 O O . SER A 1 153 ? -20.113 -35.672 39.467 1.00 41.44 153 SER A O 1
ATOM 1106 N N . THR A 1 154 ? -19.179 -35.327 41.462 1.00 37.31 154 THR A N 1
ATOM 1107 C CA . THR A 1 154 ? -17.795 -35.620 41.042 1.00 37.31 154 THR A CA 1
ATOM 1108 C C . THR A 1 154 ? -17.545 -37.102 40.736 1.00 37.31 154 THR A C 1
ATOM 1110 O O . THR A 1 154 ? -16.397 -37.504 40.598 1.00 37.31 154 THR A O 1
ATOM 1113 N N . ASN A 1 155 ? -18.597 -37.918 40.631 1.00 36.50 155 ASN A N 1
ATOM 1114 C CA . ASN A 1 155 ? -18.512 -39.368 40.510 1.00 36.50 155 ASN A CA 1
ATOM 1115 C C . ASN A 1 155 ? -19.405 -39.881 39.366 1.00 36.50 155 ASN A C 1
ATOM 1117 O O . ASN A 1 155 ? -20.442 -40.482 39.624 1.00 36.50 155 ASN A O 1
ATOM 1121 N N . SER A 1 156 ? -19.013 -39.665 38.107 1.00 33.75 156 SER A N 1
ATOM 1122 C CA . SER A 1 156 ? -19.362 -40.576 37.000 1.00 33.75 156 SER A CA 1
ATOM 1123 C C . SER A 1 156 ? -18.470 -40.306 35.778 1.00 33.75 156 SER A C 1
ATOM 1125 O O . SER A 1 156 ? -18.279 -39.139 35.440 1.00 33.75 156 SER A O 1
ATOM 1127 N N . PRO A 1 157 ? -17.936 -41.340 35.101 1.00 35.06 157 PRO A N 1
ATOM 1128 C CA . PRO A 1 157 ? -17.187 -41.184 33.857 1.00 35.06 157 PRO A CA 1
ATOM 1129 C C . PRO A 1 157 ? -18.137 -40.962 32.664 1.00 35.06 157 PRO A C 1
ATOM 1131 O O . PRO A 1 157 ? -19.166 -41.633 32.554 1.00 35.06 157 PRO A O 1
ATOM 1134 N N . ASP A 1 158 ? -17.797 -40.017 31.785 1.00 27.45 158 ASP A N 1
ATOM 1135 C CA . ASP A 1 158 ? -18.521 -39.709 30.539 1.00 27.45 158 ASP A CA 1
ATOM 1136 C C . ASP A 1 158 ? -18.418 -40.848 29.498 1.00 27.45 158 ASP A C 1
ATOM 1138 O O . ASP A 1 158 ? -17.362 -41.480 29.396 1.00 27.45 158 ASP A O 1
ATOM 1142 N N . PRO A 1 159 ? -19.437 -41.060 28.636 1.00 29.39 159 PRO A N 1
ATOM 1143 C CA . PRO A 1 159 ? -19.265 -41.745 27.358 1.00 29.39 159 PRO A CA 1
ATOM 1144 C C . PRO A 1 159 ? -19.339 -40.782 26.145 1.00 29.39 159 PRO A C 1
ATOM 1146 O O . PRO A 1 159 ? -19.848 -39.665 26.258 1.00 29.39 159 PRO A O 1
ATOM 1149 N N . PRO A 1 160 ? -18.817 -41.201 24.972 1.00 34.12 160 PRO A N 1
ATOM 1150 C CA . PRO A 1 160 ? -18.303 -40.299 23.942 1.00 34.12 160 PRO A CA 1
ATOM 1151 C C . PRO A 1 160 ? -19.348 -39.810 22.928 1.00 34.12 160 PRO A C 1
ATOM 1153 O O . PRO A 1 160 ? -20.393 -40.422 22.700 1.00 34.12 160 PRO A O 1
ATOM 1156 N N . THR A 1 161 ? -18.994 -38.705 22.275 1.00 29.00 161 THR A N 1
ATOM 1157 C CA . THR A 1 161 ? -19.679 -38.050 21.158 1.00 29.00 161 THR A CA 1
ATOM 1158 C C . THR A 1 161 ? -19.725 -38.927 19.898 1.00 29.00 161 THR A C 1
ATOM 1160 O O . THR A 1 161 ? -18.735 -39.550 19.519 1.00 29.00 161 THR A O 1
ATOM 1163 N N . ARG A 1 162 ? -20.868 -38.932 19.198 1.00 27.08 162 ARG A N 1
ATOM 1164 C CA . ARG A 1 162 ? -20.977 -39.379 17.800 1.00 27.08 162 ARG A CA 1
ATOM 1165 C C . ARG A 1 162 ? -21.569 -38.262 16.945 1.00 27.08 162 ARG A C 1
ATOM 1167 O O . ARG A 1 162 ? -22.653 -37.766 17.243 1.00 27.08 162 ARG A O 1
ATOM 1174 N N . ASP A 1 163 ? -20.831 -37.921 15.894 1.00 25.06 163 ASP A N 1
ATOM 1175 C CA . ASP A 1 163 ? -21.219 -37.038 14.797 1.00 25.06 163 ASP A CA 1
ATOM 1176 C C . ASP A 1 163 ? -22.460 -37.549 14.057 1.00 25.06 163 ASP A C 1
ATOM 1178 O O . ASP A 1 163 ? -22.568 -38.735 13.744 1.00 25.06 163 ASP A O 1
ATOM 1182 N N . PHE A 1 164 ? -23.350 -36.627 13.691 1.00 23.83 164 PHE A N 1
ATOM 1183 C CA . PHE A 1 164 ? -24.338 -36.827 12.633 1.00 23.83 164 PHE A CA 1
ATOM 1184 C C . PHE A 1 164 ? -24.365 -35.583 11.736 1.00 23.83 164 PHE A C 1
ATOM 1186 O O . PHE A 1 164 ? -24.753 -34.500 12.170 1.00 23.83 164 PHE A O 1
ATOM 1193 N N . ARG A 1 165 ? -23.934 -35.755 10.480 1.00 22.84 165 ARG A N 1
ATOM 1194 C CA . ARG A 1 165 ? -24.107 -34.796 9.376 1.00 22.84 165 ARG A CA 1
ATOM 1195 C C . ARG A 1 165 ? -25.505 -34.948 8.769 1.00 22.84 165 ARG A C 1
ATOM 1197 O O . ARG A 1 165 ? -25.985 -36.073 8.653 1.00 22.84 165 ARG A O 1
ATOM 1204 N N . PHE A 1 166 ? -26.083 -33.855 8.274 1.00 24.36 166 PHE A N 1
ATOM 1205 C CA . PHE A 1 166 ? -27.136 -33.889 7.253 1.00 24.36 166 PHE A CA 1
ATOM 1206 C C . PHE A 1 166 ? -26.855 -32.838 6.170 1.00 24.36 166 PHE A C 1
ATOM 1208 O O . PHE A 1 166 ? -26.652 -31.667 6.480 1.00 24.36 166 PHE A O 1
ATOM 1215 N N . ASN A 1 167 ? -26.849 -33.298 4.916 1.00 25.20 167 ASN A N 1
ATOM 1216 C CA . ASN A 1 167 ? -26.923 -32.506 3.685 1.00 25.20 167 ASN A CA 1
ATOM 1217 C C . ASN A 1 167 ? -28.397 -32.401 3.249 1.00 25.20 167 ASN A C 1
ATOM 1219 O O . ASN A 1 167 ? -29.151 -33.348 3.485 1.00 25.20 167 ASN A O 1
ATOM 1223 N N . GLY A 1 168 ? -28.774 -31.338 2.530 1.00 23.98 168 GLY A N 1
ATOM 1224 C CA . GLY A 1 168 ? -29.999 -31.323 1.717 1.00 23.98 168 GLY A CA 1
ATOM 1225 C C . GLY A 1 168 ? -30.607 -29.937 1.489 1.00 23.98 168 GLY A C 1
ATOM 1226 O O . GLY A 1 168 ? -31.184 -29.361 2.404 1.00 23.98 168 GLY A O 1
ATOM 1227 N N . GLU A 1 169 ? -30.477 -29.448 0.256 1.00 25.64 169 GLU A N 1
ATOM 1228 C CA . GLU A 1 169 ? -31.056 -28.232 -0.336 1.00 25.64 169 GLU A CA 1
ATOM 1229 C C . GLU A 1 169 ? -32.574 -28.364 -0.620 1.00 25.64 169 GLU A C 1
ATOM 1231 O O . GLU A 1 169 ? -33.043 -29.485 -0.814 1.00 25.64 169 GLU A O 1
ATOM 1236 N N . ALA A 1 170 ? -33.313 -27.237 -0.693 1.00 24.42 170 ALA A N 1
ATOM 1237 C CA . ALA A 1 170 ? -34.284 -26.890 -1.765 1.00 24.42 170 ALA A CA 1
ATOM 1238 C C . ALA A 1 170 ? -35.228 -25.703 -1.410 1.00 24.42 170 ALA A C 1
ATOM 1240 O O . ALA A 1 170 ? -36.129 -25.808 -0.583 1.00 24.42 170 ALA A O 1
ATOM 1241 N N . GLU A 1 171 ? -34.948 -24.577 -2.068 1.00 25.23 171 GLU A N 1
ATOM 1242 C CA . GLU A 1 171 ? -35.765 -23.570 -2.786 1.00 25.23 171 GLU A CA 1
ATOM 1243 C C . GLU A 1 171 ? -37.330 -23.480 -2.798 1.00 25.23 171 GLU A C 1
ATOM 1245 O O . GLU A 1 171 ? -38.043 -24.476 -2.865 1.00 25.23 171 GLU A O 1
ATOM 1250 N N . LEU A 1 172 ? -37.782 -22.209 -2.968 1.00 26.03 172 LEU A N 1
ATOM 1251 C CA . LEU A 1 172 ? -38.937 -21.640 -3.730 1.00 26.03 172 LEU A CA 1
ATOM 1252 C C . LEU A 1 172 ? -40.239 -21.124 -3.028 1.00 26.03 172 LEU A C 1
ATOM 1254 O O . LEU A 1 172 ? -41.192 -21.853 -2.784 1.00 26.03 172 LEU A O 1
ATOM 1258 N N . VAL A 1 173 ? -40.303 -19.781 -2.902 1.00 24.28 173 VAL A N 1
ATOM 1259 C CA . VAL A 1 173 ? -41.247 -18.818 -3.552 1.00 24.28 173 VAL A CA 1
ATOM 1260 C C . VAL A 1 173 ? -42.731 -18.668 -3.104 1.00 24.28 173 VAL A C 1
ATOM 1262 O O . VAL A 1 173 ? -43.634 -19.393 -3.507 1.00 24.28 173 VAL A O 1
ATOM 1265 N N . SER A 1 174 ? -42.981 -17.492 -2.499 1.00 26.14 174 SER A N 1
ATOM 1266 C CA . SER A 1 174 ? -44.025 -16.478 -2.799 1.00 26.14 174 SER A CA 1
ATOM 1267 C C . SER A 1 174 ? -45.208 -16.215 -1.849 1.00 26.14 174 SER A C 1
ATOM 1269 O O . SER A 1 174 ? -45.977 -17.089 -1.471 1.00 26.14 174 SER A O 1
ATOM 1271 N N . ARG A 1 175 ? -45.411 -14.893 -1.698 1.00 26.50 175 ARG A N 1
ATOM 1272 C CA . ARG A 1 175 ? -46.604 -14.113 -1.318 1.00 26.50 175 ARG A CA 1
ATOM 1273 C C . ARG A 1 175 ? -46.931 -14.001 0.175 1.00 26.50 175 ARG A C 1
ATOM 1275 O O . ARG A 1 175 ? -47.733 -14.746 0.713 1.00 26.50 175 ARG A O 1
ATOM 1282 N N . GLY A 1 176 ? -46.496 -12.870 0.731 1.00 28.39 176 GLY A N 1
ATOM 1283 C CA . GLY A 1 176 ? -47.410 -11.741 0.914 1.00 28.39 176 GLY A CA 1
ATOM 1284 C C . GLY A 1 176 ? -48.093 -11.655 2.278 1.00 28.39 176 GLY A C 1
ATOM 1285 O O . GLY A 1 176 ? -48.902 -12.494 2.650 1.00 28.39 176 GLY A O 1
ATOM 1286 N N . TRP A 1 177 ? -47.834 -10.534 2.955 1.00 27.03 177 TRP A N 1
ATOM 1287 C CA . TRP A 1 177 ? -48.639 -9.967 4.046 1.00 27.03 177 TRP A CA 1
ATOM 1288 C C . TRP A 1 177 ? -48.630 -10.660 5.423 1.00 27.03 177 TRP A C 1
ATOM 1290 O O . TRP A 1 177 ? -49.244 -10.135 6.349 1.00 27.03 177 TRP A O 1
ATOM 1300 N N . LEU A 1 178 ? -47.872 -11.746 5.618 1.00 24.81 178 LEU A N 1
ATOM 1301 C CA . LEU A 1 178 ? -47.712 -12.414 6.927 1.00 24.81 178 LEU A CA 1
ATOM 1302 C C . LEU A 1 178 ? -46.279 -12.413 7.503 1.00 24.81 178 LEU A C 1
ATOM 1304 O O . LEU A 1 178 ? -46.094 -12.842 8.644 1.00 24.81 178 LEU A O 1
ATOM 1308 N N . GLU A 1 179 ? -45.289 -11.872 6.785 1.00 31.12 179 GLU A N 1
ATOM 1309 C CA . GLU A 1 179 ? -43.875 -11.834 7.216 1.00 31.12 179 GLU A CA 1
ATOM 1310 C C . GLU A 1 179 ? -43.531 -10.687 8.189 1.00 31.12 179 GLU A C 1
ATOM 1312 O O . GLU A 1 179 ? -42.587 -10.806 8.966 1.00 31.12 179 GLU A O 1
ATOM 1317 N N . GLU A 1 180 ? -44.344 -9.629 8.279 1.00 32.47 180 GLU A N 1
ATOM 1318 C CA . GLU A 1 180 ? -44.086 -8.514 9.214 1.00 32.47 180 GLU A CA 1
ATOM 1319 C C . GLU A 1 180 ? -44.412 -8.873 10.686 1.00 32.47 180 GLU A C 1
ATOM 1321 O O . GLU A 1 180 ? -43.948 -8.232 11.629 1.00 32.47 180 GLU A O 1
ATOM 1326 N N . LEU A 1 181 ? -45.204 -9.930 10.914 1.00 26.70 181 LEU A N 1
ATOM 1327 C CA . LEU A 1 181 ? -45.631 -10.376 12.252 1.00 26.70 181 LEU A CA 1
ATOM 1328 C C . LEU A 1 181 ? -44.951 -11.674 12.720 1.00 26.70 181 LEU A C 1
ATOM 1330 O O . LEU A 1 181 ? -45.002 -11.994 13.911 1.00 26.70 181 LEU A O 1
ATOM 1334 N N . THR A 1 182 ? -44.257 -12.393 11.832 1.00 28.97 182 THR A N 1
ATOM 1335 C CA . THR A 1 182 ? -43.564 -13.657 12.147 1.00 28.97 182 THR A CA 1
ATOM 1336 C C . THR A 1 182 ? -42.093 -13.498 12.545 1.00 28.97 182 THR A C 1
ATOM 1338 O O . THR A 1 182 ? -41.492 -14.459 13.015 1.00 28.97 182 THR A O 1
ATOM 1341 N N . LEU A 1 183 ? -41.527 -12.285 12.549 1.00 27.73 183 LEU A N 1
ATOM 1342 C CA . LEU A 1 183 ? -40.210 -12.020 13.161 1.00 27.73 183 LEU A CA 1
ATOM 1343 C C . LEU A 1 183 ? -40.239 -11.851 14.694 1.00 27.73 183 LEU A C 1
ATOM 1345 O O . LEU A 1 183 ? -39.222 -11.532 15.308 1.00 27.73 183 LEU A O 1
ATOM 1349 N N . ARG A 1 184 ? -41.383 -12.092 15.353 1.00 35.72 184 ARG A N 1
ATOM 1350 C CA . ARG A 1 184 ? -41.514 -11.944 16.816 1.00 35.72 184 ARG A CA 1
ATOM 1351 C C . ARG A 1 184 ? -41.415 -13.231 17.633 1.00 35.72 184 ARG A C 1
ATOM 1353 O O . ARG A 1 184 ? -41.384 -13.132 18.855 1.00 35.72 184 ARG A O 1
ATOM 1360 N N . THR A 1 185 ? -41.293 -14.419 17.031 1.00 28.25 185 THR A N 1
ATOM 1361 C CA . THR A 1 185 ? -41.059 -15.662 17.810 1.00 28.25 185 THR A CA 1
ATOM 1362 C C . THR A 1 185 ? -40.221 -16.758 17.134 1.00 28.25 185 THR A C 1
ATOM 1364 O O . THR A 1 185 ? -39.833 -17.703 17.820 1.00 28.25 185 THR A O 1
ATOM 1367 N N . THR A 1 186 ? -39.832 -16.643 15.860 1.00 28.05 186 THR A N 1
ATOM 1368 C CA . THR A 1 186 ? -39.070 -17.700 15.155 1.00 28.05 186 THR A CA 1
ATOM 1369 C C . THR A 1 186 ? -37.650 -17.292 14.759 1.00 28.05 186 THR A C 1
ATOM 1371 O O . THR A 1 186 ? -37.185 -17.593 13.671 1.00 28.05 186 THR A O 1
ATOM 1374 N N . GLY A 1 187 ? -36.917 -16.688 15.698 1.00 28.80 187 GLY A N 1
ATOM 1375 C CA . GLY A 1 187 ? -35.448 -16.772 15.760 1.00 28.80 187 GLY A CA 1
ATOM 1376 C C . GLY A 1 187 ? -34.961 -17.861 16.731 1.00 28.80 187 GLY A C 1
ATOM 1377 O O . GLY A 1 187 ? -33.865 -17.768 17.275 1.00 28.80 187 GLY A O 1
ATOM 1378 N N . PHE A 1 188 ? -35.814 -18.843 17.046 1.00 33.00 188 PHE A N 1
ATOM 1379 C CA . PHE A 1 188 ? -35.534 -19.929 17.998 1.00 33.00 188 PHE A CA 1
ATOM 1380 C C . PHE A 1 188 ? -35.780 -21.325 17.410 1.00 33.00 188 PHE A C 1
ATOM 1382 O O . PHE A 1 188 ? -35.909 -22.302 18.148 1.00 33.00 188 PHE A O 1
ATOM 1389 N N . ALA A 1 189 ? -35.809 -21.439 16.083 1.00 35.56 189 ALA A N 1
ATOM 1390 C CA . ALA A 1 189 ? -35.657 -22.722 15.419 1.00 35.56 189 ALA A CA 1
ATOM 1391 C C . ALA A 1 189 ? -34.171 -22.915 15.078 1.00 35.56 189 ALA A C 1
ATOM 1393 O O . ALA A 1 189 ? -33.585 -22.095 14.384 1.00 35.56 189 ALA A O 1
ATOM 1394 N N . GLN A 1 190 ? -33.601 -24.005 15.598 1.00 33.53 190 GLN A N 1
ATOM 1395 C CA . GLN A 1 190 ? -32.257 -24.540 15.335 1.00 33.53 190 GLN A CA 1
ATOM 1396 C C . GLN A 1 190 ? -31.061 -23.787 15.940 1.00 33.53 190 GLN A C 1
ATOM 1398 O O . GLN A 1 190 ? -30.401 -22.965 15.321 1.00 33.53 190 GLN A O 1
ATOM 1403 N N . THR A 1 191 ? -30.712 -24.160 17.171 1.00 32.72 191 THR A N 1
ATOM 1404 C CA . THR A 1 191 ? -29.472 -24.892 17.524 1.00 32.72 191 THR A CA 1
ATOM 1405 C C . THR A 1 191 ? -29.360 -24.929 19.049 1.00 32.72 191 THR A C 1
ATOM 1407 O O . THR A 1 191 ? -29.833 -24.032 19.748 1.00 32.72 191 THR A O 1
ATOM 1410 N N . ALA A 1 192 ? -28.801 -26.006 19.598 1.00 38.72 192 ALA A N 1
ATOM 1411 C CA . ALA A 1 192 ? -28.576 -26.149 21.031 1.00 38.72 192 ALA A CA 1
ATOM 1412 C C . ALA A 1 192 ? -27.741 -24.966 21.558 1.00 38.72 192 ALA A C 1
ATOM 1414 O O . ALA A 1 192 ? -26.539 -24.879 21.317 1.00 38.72 192 ALA A O 1
ATOM 1415 N N . VAL A 1 193 ? -28.377 -24.032 22.270 1.00 42.91 193 VAL A N 1
ATOM 1416 C CA . VAL A 1 193 ? -27.684 -22.875 22.846 1.00 42.91 193 VAL A CA 1
ATOM 1417 C C . VAL A 1 193 ? -26.815 -23.381 23.996 1.00 42.91 193 VAL A C 1
ATOM 1419 O O . VAL A 1 193 ? -27.323 -23.818 25.030 1.00 42.91 193 VAL A O 1
ATOM 1422 N N . SER A 1 194 ? -25.497 -23.357 23.805 1.00 45.28 194 SER A N 1
ATOM 1423 C CA . SER A 1 194 ? -24.529 -23.797 24.810 1.00 45.28 194 SER A CA 1
ATOM 1424 C C . SER A 1 194 ? -24.666 -22.992 26.112 1.00 45.28 194 SER A C 1
ATOM 1426 O O . SER A 1 194 ? -25.115 -21.842 26.113 1.00 45.28 194 SER A O 1
ATOM 1428 N N . ARG A 1 195 ? -24.231 -23.564 27.247 1.00 42.00 195 ARG A N 1
ATOM 1429 C CA . ARG A 1 195 ? -24.206 -22.859 28.549 1.00 42.00 195 ARG A CA 1
ATOM 1430 C C . ARG A 1 195 ? -23.510 -21.493 28.453 1.00 42.00 195 ARG A C 1
ATOM 1432 O O . ARG A 1 195 ? -23.967 -20.538 29.071 1.00 42.00 195 ARG A O 1
ATOM 1439 N N . ARG A 1 196 ? -22.459 -21.384 27.631 1.00 39.06 196 ARG A N 1
ATOM 1440 C CA . ARG A 1 196 ? -21.739 -20.129 27.365 1.00 39.06 196 ARG A CA 1
ATOM 1441 C C . ARG A 1 196 ? -22.622 -19.101 26.647 1.00 39.06 196 ARG A C 1
ATOM 1443 O O . ARG A 1 196 ? -22.628 -17.942 27.041 1.00 39.06 196 ARG A O 1
ATOM 1450 N N . ALA A 1 197 ? -23.414 -19.518 25.660 1.00 39.66 197 ALA A N 1
ATOM 1451 C CA . ALA A 1 197 ? -24.313 -18.624 24.930 1.00 39.66 197 ALA A CA 1
ATOM 1452 C C . ALA A 1 197 ? -25.513 -18.160 25.778 1.00 39.66 197 ALA A C 1
ATOM 1454 O O . ALA A 1 197 ? -25.951 -17.017 25.653 1.00 39.66 197 ALA A O 1
ATOM 1455 N N . PHE A 1 198 ? -26.013 -18.996 26.695 1.00 49.94 198 PHE A N 1
ATOM 1456 C CA . PHE A 1 198 ? -27.028 -18.572 27.665 1.00 49.94 198 PHE A CA 1
ATOM 1457 C C . PHE A 1 198 ? -26.473 -17.550 28.669 1.00 49.94 198 PHE A C 1
ATOM 1459 O O . PHE A 1 198 ? -27.103 -16.518 28.894 1.00 49.94 198 PHE A O 1
ATOM 1466 N N . LEU A 1 199 ? -25.281 -17.801 29.224 1.00 44.38 199 LEU A N 1
ATOM 1467 C CA . LEU A 1 199 ? -24.614 -16.875 30.145 1.00 44.38 199 LEU A CA 1
ATOM 1468 C C . LEU A 1 199 ? -24.271 -15.543 29.469 1.00 44.38 199 LEU A C 1
ATOM 1470 O O . LEU A 1 199 ? -24.520 -14.495 30.054 1.00 44.38 199 LEU A O 1
ATOM 1474 N N . GLY A 1 200 ? -23.793 -15.573 28.222 1.00 41.47 200 GLY A N 1
ATOM 1475 C CA . GLY A 1 200 ? -23.532 -14.363 27.441 1.00 41.47 200 GLY A CA 1
ATOM 1476 C C . GLY A 1 200 ? -24.794 -13.526 27.209 1.00 41.47 200 GLY A C 1
ATOM 1477 O O . GLY A 1 200 ? -24.777 -12.316 27.409 1.00 41.47 200 GLY A O 1
ATOM 1478 N N . ARG A 1 201 ? -25.925 -14.164 26.874 1.00 50.66 201 ARG A N 1
ATOM 1479 C CA . ARG A 1 201 ? -27.211 -13.467 26.677 1.00 50.66 201 ARG A CA 1
ATOM 1480 C C . ARG A 1 201 ? -27.786 -12.907 27.980 1.00 50.66 201 ARG A C 1
ATOM 1482 O O . ARG A 1 201 ? -28.321 -11.803 27.978 1.00 50.66 201 ARG A O 1
ATOM 1489 N N . ALA A 1 202 ? -27.670 -13.642 29.085 1.00 50.03 202 ALA A N 1
ATOM 1490 C CA . ALA A 1 202 ? -28.120 -13.178 30.397 1.00 50.03 202 ALA A CA 1
ATOM 1491 C C . ALA A 1 202 ? -27.269 -12.006 30.914 1.00 50.03 202 ALA A C 1
ATOM 1493 O O . ALA A 1 202 ? -27.822 -11.044 31.443 1.00 50.03 202 ALA A O 1
ATOM 1494 N N . ALA A 1 203 ? -25.949 -12.055 30.701 1.00 48.91 203 ALA A N 1
ATOM 1495 C CA . ALA A 1 203 ? -25.045 -10.952 31.010 1.00 48.91 203 ALA A CA 1
ATOM 1496 C C . ALA A 1 203 ? -25.404 -9.696 30.202 1.00 48.91 203 ALA A C 1
ATOM 1498 O O . ALA A 1 203 ? -25.549 -8.631 30.787 1.00 48.91 203 ALA A O 1
ATOM 1499 N N . LEU A 1 204 ? -25.666 -9.833 28.896 1.00 49.78 204 LEU A N 1
ATOM 1500 C CA . LEU A 1 204 ? -26.111 -8.726 28.041 1.00 49.78 204 LEU A CA 1
ATOM 1501 C C . LEU A 1 204 ? -27.401 -8.066 28.559 1.00 49.78 204 LEU A C 1
ATOM 1503 O O . LEU A 1 204 ? -27.493 -6.850 28.648 1.00 49.78 204 LEU A O 1
ATOM 1507 N N . VAL A 1 205 ? -28.412 -8.851 28.936 1.00 53.69 205 VAL A N 1
ATOM 1508 C CA . VAL A 1 205 ? -29.665 -8.295 29.481 1.00 53.69 205 VAL A CA 1
ATOM 1509 C C . VAL A 1 205 ? -29.423 -7.591 30.820 1.00 53.69 205 VAL A C 1
ATOM 1511 O O . VAL A 1 205 ? -29.960 -6.509 31.049 1.00 53.69 205 VAL A O 1
ATOM 1514 N N . GLY A 1 206 ? -28.589 -8.175 31.686 1.00 48.25 206 GLY A N 1
ATOM 1515 C CA . GLY A 1 206 ? -28.216 -7.573 32.967 1.00 48.25 206 GLY A CA 1
ATOM 1516 C C . GLY A 1 206 ? -27.479 -6.243 32.801 1.00 48.25 206 GLY A C 1
ATOM 1517 O O . GLY A 1 206 ? -27.822 -5.266 33.460 1.00 48.25 206 GLY A O 1
ATOM 1518 N N . THR A 1 207 ? -26.522 -6.177 31.877 1.00 49.88 207 THR A N 1
ATOM 1519 C CA . THR A 1 207 ? -25.757 -4.962 31.573 1.00 49.88 207 THR A CA 1
ATOM 1520 C C . THR A 1 207 ? -26.636 -3.877 30.940 1.00 49.88 207 THR A C 1
ATOM 1522 O O . THR A 1 207 ? -26.527 -2.716 31.326 1.00 49.88 207 THR A O 1
ATOM 1525 N N . ALA A 1 208 ? -27.570 -4.234 30.051 1.00 47.97 208 ALA A N 1
ATOM 1526 C CA . ALA A 1 208 ? -28.518 -3.286 29.453 1.00 47.97 208 ALA A CA 1
ATOM 1527 C C . ALA A 1 208 ? -29.409 -2.607 30.506 1.00 47.97 208 ALA A C 1
ATOM 1529 O O . ALA A 1 208 ? -29.597 -1.391 30.485 1.00 47.97 208 ALA A O 1
ATOM 1530 N N . LEU A 1 209 ? -29.918 -3.394 31.459 1.00 52.72 209 LEU A N 1
ATOM 1531 C CA . LEU A 1 209 ? -30.716 -2.899 32.582 1.00 52.72 209 LEU A CA 1
ATOM 1532 C C . LEU A 1 209 ? -29.894 -2.062 33.570 1.00 52.72 209 LEU A C 1
ATOM 1534 O O . LEU A 1 209 ? -30.445 -1.155 34.186 1.00 52.72 209 LEU A O 1
ATOM 1538 N N . ALA A 1 210 ? -28.601 -2.354 33.725 1.00 46.66 210 ALA A N 1
ATOM 1539 C CA . ALA A 1 210 ? -27.722 -1.626 34.634 1.00 46.66 210 ALA A CA 1
ATOM 1540 C C . ALA A 1 210 ? -27.292 -0.258 34.081 1.00 46.66 210 ALA A C 1
ATOM 1542 O O . ALA A 1 210 ? -27.257 0.715 34.829 1.00 46.66 210 ALA A O 1
ATOM 1543 N N . ILE A 1 211 ? -26.966 -0.179 32.787 1.00 44.38 211 ILE A N 1
ATOM 1544 C CA . ILE A 1 211 ? -26.391 1.029 32.176 1.00 44.38 211 ILE A CA 1
ATOM 1545 C C . ILE A 1 211 ? -27.488 1.964 31.642 1.00 44.38 211 ILE A C 1
ATOM 1547 O O . ILE A 1 211 ? -27.415 3.175 31.838 1.00 44.38 211 ILE A O 1
ATOM 1551 N N . HIS A 1 212 ? -28.543 1.424 31.016 1.00 48.47 212 HIS A N 1
ATOM 1552 C CA . HIS A 1 212 ? -29.621 2.223 30.420 1.00 48.47 212 HIS A CA 1
ATOM 1553 C C . HIS A 1 212 ? -31.021 1.639 30.700 1.00 48.47 212 HIS A C 1
ATOM 1555 O O . HIS A 1 212 ? -31.745 1.282 29.760 1.00 48.47 212 HIS A O 1
ATOM 1561 N N . PRO A 1 213 ? -31.462 1.600 31.976 1.00 45.34 213 PRO A N 1
ATOM 1562 C CA . PRO A 1 213 ? -32.737 0.993 32.367 1.00 45.34 213 PRO A CA 1
ATOM 1563 C C . PRO A 1 213 ? -33.924 1.618 31.628 1.00 45.34 213 PRO A C 1
ATOM 1565 O O . PRO A 1 213 ? -34.764 0.905 31.088 1.00 45.34 213 PRO A O 1
ATOM 1568 N N . GLY A 1 214 ? -33.963 2.950 31.520 1.00 43.44 214 GLY A N 1
ATOM 1569 C CA . GLY A 1 214 ? -35.040 3.662 30.830 1.00 43.44 214 GLY A CA 1
ATOM 1570 C C . GLY A 1 214 ? -35.093 3.377 29.327 1.00 43.44 214 GLY A C 1
ATOM 1571 O O . GLY A 1 214 ? -36.171 3.143 28.796 1.00 43.44 214 GLY A O 1
ATOM 1572 N N . ARG A 1 215 ? -33.951 3.335 28.627 1.00 45.78 215 ARG A N 1
ATOM 1573 C CA . ARG A 1 215 ? -33.911 3.082 27.173 1.00 45.78 215 ARG A CA 1
ATOM 1574 C C . ARG A 1 215 ? -34.325 1.648 26.851 1.00 45.78 215 ARG A C 1
ATOM 1576 O O . ARG A 1 215 ? -35.109 1.459 25.932 1.00 45.78 215 ARG A O 1
ATOM 1583 N N . TYR A 1 216 ? -33.857 0.669 27.627 1.00 47.34 216 TYR A N 1
ATOM 1584 C CA . TYR A 1 216 ? -34.219 -0.739 27.437 1.00 47.34 216 TYR A CA 1
ATOM 1585 C C . TYR A 1 216 ? -35.687 -1.034 27.791 1.00 47.34 216 TYR A C 1
ATOM 1587 O O . TYR A 1 216 ? -36.317 -1.866 27.145 1.00 47.34 216 TYR A O 1
ATOM 1595 N N . ILE A 1 217 ? -36.244 -0.349 28.798 1.00 49.78 217 ILE A N 1
ATOM 1596 C CA . ILE A 1 217 ? -37.641 -0.534 29.227 1.00 49.78 217 ILE A CA 1
ATOM 1597 C C . ILE A 1 217 ? -38.622 0.232 28.325 1.00 49.78 217 ILE A C 1
ATOM 1599 O O . ILE A 1 217 ? -39.713 -0.264 28.054 1.00 49.78 217 ILE A O 1
ATOM 1603 N N . LEU A 1 218 ? -38.262 1.437 27.870 1.00 42.00 218 LEU A N 1
ATOM 1604 C CA . LEU A 1 218 ? -39.192 2.365 27.210 1.00 42.00 218 LEU A CA 1
ATOM 1605 C C . LEU A 1 218 ? -39.054 2.413 25.685 1.00 42.00 218 LEU A C 1
ATOM 1607 O O . LEU A 1 218 ? -40.004 2.821 25.018 1.00 42.00 218 LEU A O 1
ATOM 1611 N N . LYS A 1 219 ? -37.908 2.015 25.113 1.00 43.75 219 LYS A N 1
ATOM 1612 C CA . LYS A 1 219 ? -37.745 1.889 23.659 1.00 43.75 219 LYS A CA 1
ATOM 1613 C C . LYS A 1 219 ? -37.693 0.408 23.268 1.00 43.75 219 LYS A C 1
ATOM 1615 O O . LYS A 1 219 ? -36.858 -0.324 23.794 1.00 43.75 219 LYS A O 1
ATOM 1620 N N . PRO A 1 220 ? -38.539 -0.050 22.330 1.00 40.56 220 PRO A N 1
ATOM 1621 C CA . PRO A 1 220 ? -38.458 -1.418 21.837 1.00 40.56 220 PRO A CA 1
ATOM 1622 C C . PRO A 1 220 ? -37.113 -1.645 21.125 1.00 40.56 220 PRO A C 1
ATOM 1624 O O . PRO A 1 220 ? -36.789 -0.952 20.165 1.00 40.56 220 PRO A O 1
ATOM 1627 N N . GLY A 1 221 ? -36.330 -2.615 21.604 1.00 47.75 221 GLY A N 1
ATOM 1628 C CA . GLY A 1 221 ? -35.009 -2.964 21.077 1.00 47.75 221 GLY A CA 1
ATOM 1629 C C . GLY A 1 221 ? -34.432 -4.208 21.762 1.00 47.75 221 GLY A C 1
ATOM 1630 O O . GLY A 1 221 ? -34.991 -4.708 22.738 1.00 47.75 221 GLY A O 1
ATOM 1631 N N . THR A 1 222 ? -33.328 -4.755 21.249 1.00 54.56 222 THR A N 1
ATOM 1632 C CA . THR A 1 222 ? -32.629 -5.875 21.905 1.00 54.56 222 THR A CA 1
ATOM 1633 C C . THR A 1 222 ? -31.791 -5.371 23.086 1.00 54.56 222 THR A C 1
ATOM 1635 O O . THR A 1 222 ? -31.417 -4.201 23.131 1.00 54.56 222 THR A O 1
ATOM 1638 N N . ALA A 1 223 ? -31.440 -6.245 24.039 1.00 52.41 223 ALA A N 1
ATOM 1639 C CA . ALA A 1 223 ? -30.500 -5.881 25.108 1.00 52.41 223 ALA A CA 1
ATOM 1640 C C . ALA A 1 223 ? -29.160 -5.398 24.537 1.00 52.41 223 ALA A C 1
ATOM 1642 O O . ALA A 1 223 ? -28.580 -4.445 25.041 1.00 52.41 223 ALA A O 1
ATOM 1643 N N . TYR A 1 224 ? -28.730 -6.001 23.424 1.00 54.34 224 TYR A N 1
ATOM 1644 C CA . TYR A 1 224 ? -27.588 -5.527 22.653 1.00 54.34 224 TYR A CA 1
ATOM 1645 C C . TYR A 1 224 ? -27.813 -4.099 22.140 1.00 54.34 224 TYR A C 1
ATOM 1647 O O . TYR A 1 224 ? -26.973 -3.252 22.380 1.00 54.34 224 TYR A O 1
ATOM 1655 N N . ALA A 1 225 ? -28.971 -3.782 21.555 1.00 51.50 225 ALA A N 1
ATOM 1656 C CA . ALA A 1 225 ? -29.277 -2.438 21.056 1.00 51.50 225 ALA A CA 1
ATOM 1657 C C . ALA A 1 225 ? -29.425 -1.363 22.149 1.00 51.50 225 ALA A C 1
ATOM 1659 O O . ALA A 1 225 ? -29.228 -0.180 21.888 1.00 51.50 225 ALA A O 1
ATOM 1660 N N . ALA A 1 226 ? -29.769 -1.757 23.376 1.00 56.03 226 ALA A N 1
ATOM 1661 C CA . ALA A 1 226 ? -29.775 -0.854 24.525 1.00 56.03 226 ALA A CA 1
ATOM 1662 C C . ALA A 1 226 ? -28.378 -0.641 25.137 1.00 56.03 226 ALA A C 1
ATOM 1664 O O . ALA A 1 226 ? -28.174 0.368 25.807 1.00 56.03 226 ALA A O 1
ATOM 1665 N N . ILE A 1 227 ? -27.439 -1.569 24.906 1.00 57.03 227 ILE A N 1
ATOM 1666 C CA . ILE A 1 227 ? -26.019 -1.460 25.291 1.00 57.03 227 ILE A CA 1
ATOM 1667 C C . ILE A 1 227 ? -25.186 -0.786 24.201 1.00 57.03 227 ILE A C 1
ATOM 1669 O O . ILE A 1 227 ? -24.216 -0.105 24.522 1.00 57.03 227 ILE A O 1
ATOM 1673 N N . CYS A 1 228 ? -25.539 -0.985 22.930 1.00 59.78 228 CYS A N 1
ATOM 1674 C CA . CYS A 1 228 ? -24.915 -0.360 21.771 1.00 59.78 228 CYS A CA 1
ATOM 1675 C C . CYS A 1 228 ? -25.241 1.133 21.753 1.00 59.78 228 CYS A C 1
ATOM 1677 O O . CYS A 1 228 ? -26.052 1.605 20.961 1.00 59.78 228 CYS A O 1
ATOM 1679 N N . ASP A 1 229 ? -24.610 1.866 22.661 1.00 57.59 229 ASP A N 1
ATOM 1680 C CA . ASP A 1 229 ? -24.506 3.308 22.618 1.00 57.59 229 ASP A CA 1
ATOM 1681 C C . ASP A 1 229 ? -23.134 3.659 22.041 1.00 57.59 229 ASP A C 1
ATOM 1683 O O . ASP A 1 229 ? -22.080 3.406 22.635 1.00 57.59 229 ASP A O 1
ATOM 1687 N N . CYS A 1 230 ? -23.133 4.215 20.835 1.00 63.06 230 CYS A N 1
ATOM 1688 C CA . CYS A 1 230 ? -21.915 4.589 20.122 1.00 63.06 230 CYS A CA 1
ATOM 1689 C C . CYS A 1 230 ? -21.452 5.995 20.568 1.00 63.06 230 CYS A C 1
ATOM 1691 O O . CYS A 1 230 ? -20.998 6.793 19.764 1.00 63.06 230 CYS A O 1
ATOM 1693 N N . GLN A 1 231 ? -21.603 6.302 21.868 1.00 57.69 231 GLN A N 1
ATOM 1694 C CA . GLN A 1 231 ? -21.273 7.584 22.510 1.00 57.69 231 GLN A CA 1
ATOM 1695 C C . GLN A 1 231 ? -21.702 8.827 21.704 1.00 57.69 231 GLN A C 1
ATOM 1697 O O . GLN A 1 231 ? -20.912 9.733 21.474 1.00 57.69 231 GLN A O 1
ATOM 1702 N N . GLY A 1 232 ? -22.974 8.878 21.291 1.00 52.97 232 GLY A N 1
ATOM 1703 C CA . GLY A 1 232 ? -23.566 10.070 20.668 1.00 52.97 232 GLY A CA 1
ATOM 1704 C C . GLY A 1 232 ? -23.614 10.095 19.136 1.00 52.97 232 GLY A C 1
ATOM 1705 O O . GLY A 1 232 ? -24.079 11.089 18.588 1.00 52.97 232 GLY A O 1
ATOM 1706 N N . THR A 1 233 ? -23.202 9.029 18.440 1.00 58.97 233 THR A N 1
ATOM 1707 C CA . THR A 1 233 ? -23.394 8.882 16.981 1.00 58.97 233 THR A CA 1
ATOM 1708 C C . THR A 1 233 ? -24.610 8.010 16.643 1.00 58.97 233 THR A C 1
ATOM 1710 O O . THR A 1 233 ? -24.832 6.969 17.267 1.00 58.97 233 THR A O 1
ATOM 1713 N N . ASP A 1 234 ? -25.391 8.418 15.634 1.00 68.00 234 ASP A N 1
ATOM 1714 C CA . ASP A 1 234 ? -26.595 7.729 15.124 1.00 68.00 234 ASP A CA 1
ATOM 1715 C C . ASP A 1 234 ? -26.254 6.462 14.300 1.00 68.00 234 ASP A C 1
ATOM 1717 O O . ASP A 1 234 ? -26.753 6.250 13.194 1.00 68.00 234 ASP A O 1
ATOM 1721 N N . CYS A 1 235 ? -25.381 5.597 14.821 1.00 71.69 235 CYS A N 1
ATOM 1722 C CA . CYS A 1 235 ? -24.985 4.357 14.155 1.00 71.69 235 CYS A CA 1
ATOM 1723 C C . CYS A 1 235 ? -25.894 3.174 14.515 1.00 71.69 235 CYS A C 1
ATOM 1725 O O . CYS A 1 235 ? -26.340 3.010 15.654 1.00 71.69 235 CYS A O 1
ATOM 1727 N N . ALA A 1 236 ? -26.152 2.309 13.530 1.00 70.19 236 ALA A N 1
ATOM 1728 C CA . ALA A 1 236 ? -26.915 1.082 13.730 1.00 70.19 236 ALA A CA 1
ATOM 1729 C C . ALA A 1 236 ? -26.136 0.068 14.588 1.00 70.19 236 ALA A C 1
ATOM 1731 O O . ALA A 1 236 ? -24.922 -0.087 14.460 1.00 70.19 236 ALA A O 1
ATOM 1732 N N . CYS A 1 237 ? -26.836 -0.679 15.443 1.00 66.62 237 CYS A N 1
ATOM 1733 C CA . CYS A 1 237 ? -26.208 -1.711 16.268 1.00 66.62 237 CYS A CA 1
ATOM 1734 C C . CYS A 1 237 ? -25.636 -2.835 15.389 1.00 66.62 237 CYS A C 1
ATOM 1736 O O . CYS A 1 237 ? -26.353 -3.391 14.559 1.00 66.62 237 CYS A O 1
ATOM 1738 N N . GLY A 1 238 ? -24.366 -3.186 15.606 1.00 65.56 238 GLY A N 1
ATOM 1739 C CA . GLY A 1 238 ? -23.620 -4.125 14.759 1.00 65.56 238 GLY A CA 1
ATOM 1740 C C . GLY A 1 238 ? -22.781 -3.456 13.667 1.00 65.56 238 GLY A C 1
ATOM 1741 O O . GLY A 1 238 ? -22.108 -4.161 12.921 1.00 65.56 238 GLY A O 1
ATOM 1742 N N . SER A 1 239 ? -22.788 -2.121 13.575 1.00 73.94 239 SER A N 1
ATOM 1743 C CA . SER A 1 239 ? -21.801 -1.398 12.775 1.00 73.94 239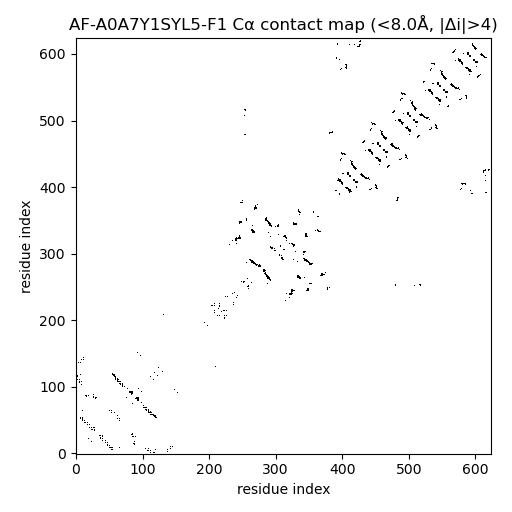 SER A CA 1
ATOM 1744 C C . SER A 1 239 ? -20.400 -1.560 13.374 1.00 73.94 239 SER A C 1
ATOM 1746 O O . SER A 1 239 ? -20.256 -1.770 14.584 1.00 73.94 239 SER A O 1
ATOM 1748 N N . LEU A 1 240 ? -19.365 -1.427 12.541 1.00 76.81 240 LEU A N 1
ATOM 1749 C CA . LEU A 1 240 ? -17.970 -1.531 12.979 1.00 76.81 240 LEU A CA 1
ATOM 1750 C C . LEU A 1 240 ? -17.646 -0.490 14.061 1.00 76.81 240 LEU A C 1
ATOM 1752 O O . LEU A 1 240 ? -16.971 -0.816 15.029 1.00 76.81 240 LEU A O 1
ATOM 1756 N N . CYS A 1 241 ? -18.252 0.703 14.014 1.00 81.06 241 CYS A N 1
ATOM 1757 C CA . CYS A 1 241 ? -18.092 1.707 15.078 1.00 81.06 241 CYS A CA 1
ATOM 1758 C C . CYS A 1 241 ? -18.545 1.219 16.465 1.00 81.06 241 CYS A C 1
ATOM 1760 O O . CYS A 1 241 ? -18.124 1.748 17.489 1.00 81.06 241 CYS A O 1
ATOM 1762 N N . CYS A 1 242 ? -19.411 0.212 16.544 1.00 75.50 242 CYS A N 1
ATOM 1763 C CA . CYS A 1 242 ? -20.031 -0.213 17.794 1.00 75.50 242 CYS A CA 1
ATOM 1764 C C . CYS A 1 242 ? -19.614 -1.640 18.204 1.00 75.50 242 CYS A C 1
ATOM 1766 O O . CYS A 1 242 ? -20.219 -2.207 19.116 1.00 75.50 242 CYS A O 1
ATOM 1768 N N . ASP A 1 243 ? -18.576 -2.204 17.567 1.00 74.88 243 ASP A N 1
ATOM 1769 C CA . ASP A 1 243 ? -18.048 -3.556 17.819 1.00 74.88 243 ASP A CA 1
ATOM 1770 C C . ASP A 1 243 ? -17.141 -3.653 19.067 1.00 74.88 243 ASP A C 1
ATOM 1772 O O . ASP A 1 243 ? -16.885 -4.749 19.569 1.00 74.88 243 ASP A O 1
ATOM 1776 N N . GLY A 1 244 ? -16.719 -2.506 19.613 1.00 74.62 244 GLY A N 1
ATOM 1777 C CA . GLY A 1 244 ? -15.879 -2.403 20.810 1.00 74.62 244 GLY A CA 1
ATOM 1778 C C . GLY A 1 244 ? -14.373 -2.338 20.538 1.00 74.62 244 GLY A C 1
ATOM 1779 O O . GLY A 1 244 ? -13.599 -2.296 21.494 1.00 74.62 244 GLY A O 1
ATOM 1780 N N . TYR A 1 245 ? -13.952 -2.300 19.274 1.00 80.88 245 TYR A N 1
ATOM 1781 C CA . TYR A 1 245 ? -12.556 -2.191 18.866 1.00 80.88 245 TYR A CA 1
ATOM 1782 C C . TYR A 1 245 ? -12.206 -0.772 18.389 1.00 80.88 245 TYR A C 1
ATOM 1784 O O . TYR A 1 245 ? -13.075 0.048 18.085 1.00 80.88 245 TYR A O 1
ATOM 1792 N N . THR A 1 246 ? -10.903 -0.477 18.368 1.00 85.69 246 THR A N 1
ATOM 1793 C CA . THR A 1 246 ? -10.357 0.792 17.864 1.00 85.69 246 THR A CA 1
ATOM 1794 C C . THR A 1 246 ? -10.048 0.687 16.367 1.00 85.69 246 THR A C 1
ATOM 1796 O O . THR A 1 246 ? -9.669 -0.387 15.896 1.00 85.69 246 THR A O 1
ATOM 1799 N N . GLU A 1 247 ? -10.207 1.793 15.643 1.00 85.25 247 GLU A N 1
ATOM 1800 C CA . GLU A 1 247 ? -9.870 1.947 14.224 1.00 85.25 247 GLU A CA 1
ATOM 1801 C C . GLU A 1 247 ? -8.381 1.738 13.943 1.00 85.25 247 GLU A C 1
ATOM 1803 O O . GLU A 1 247 ? -7.523 1.937 14.806 1.00 85.25 247 GLU A O 1
ATOM 1808 N N . PHE A 1 248 ? -8.084 1.313 12.721 1.00 85.06 248 PHE A N 1
ATOM 1809 C CA . PHE A 1 248 ? -6.739 1.141 12.210 1.00 85.06 248 PHE A CA 1
ATOM 1810 C C . PHE A 1 248 ? -6.258 2.398 11.486 1.00 85.06 248 PHE A C 1
ATOM 1812 O O . PHE A 1 248 ? -7.035 3.142 10.895 1.00 85.06 248 PHE A O 1
ATOM 1819 N N . CYS A 1 249 ? -4.955 2.662 11.538 1.00 76.50 249 CYS A N 1
ATOM 1820 C CA . CYS A 1 249 ? -4.381 3.816 10.861 1.00 76.50 249 CYS A CA 1
ATOM 1821 C C . CYS A 1 249 ? -4.438 3.572 9.343 1.00 76.50 249 CYS A C 1
ATOM 1823 O O . CYS A 1 249 ? -3.762 2.676 8.847 1.00 76.50 249 CYS A O 1
ATOM 1825 N N . CYS A 1 250 ? -5.239 4.348 8.602 1.00 62.22 250 CYS A N 1
ATOM 1826 C CA . CYS A 1 250 ? -5.282 4.258 7.134 1.00 62.22 250 CYS A CA 1
ATOM 1827 C C . CYS A 1 250 ? -4.118 4.961 6.428 1.00 62.22 250 CYS A C 1
ATOM 1829 O O . CYS A 1 250 ? -3.809 4.675 5.274 1.00 62.22 250 CYS A O 1
ATOM 1831 N N . THR A 1 251 ? -3.456 5.882 7.120 1.00 51.66 251 THR A N 1
ATOM 1832 C CA . THR A 1 251 ? -2.280 6.602 6.636 1.00 51.66 251 THR A CA 1
ATOM 1833 C C . THR A 1 251 ? -1.102 6.200 7.502 1.00 51.66 251 THR A C 1
ATOM 1835 O O . THR A 1 251 ? -0.900 6.737 8.592 1.00 51.66 251 THR A O 1
ATOM 1838 N N . ILE A 1 252 ? -0.365 5.209 7.025 1.00 50.97 252 ILE A N 1
ATOM 1839 C CA . ILE A 1 252 ? 0.894 4.772 7.598 1.00 50.97 252 ILE A CA 1
ATOM 1840 C C . ILE A 1 252 ? 1.935 5.315 6.637 1.00 50.97 252 ILE A C 1
ATOM 1842 O O . ILE A 1 252 ? 2.174 4.737 5.583 1.00 50.97 252 ILE A O 1
ATOM 1846 N N . TYR A 1 253 ? 2.505 6.476 6.923 1.00 46.84 253 TYR A N 1
ATOM 1847 C CA . TYR A 1 253 ? 3.644 6.921 6.133 1.00 46.84 253 TYR A CA 1
ATOM 1848 C C . TYR A 1 253 ? 4.842 6.035 6.478 1.00 46.84 253 TYR A C 1
ATOM 1850 O O . TYR A 1 253 ? 5.657 6.351 7.334 1.00 46.84 253 TYR A O 1
ATOM 1858 N N . GLY A 1 254 ? 4.896 4.886 5.813 1.00 47.72 254 GLY A N 1
ATOM 1859 C CA . GLY A 1 254 ? 6.097 4.114 5.565 1.00 47.72 254 GLY A CA 1
ATOM 1860 C C . GLY A 1 254 ? 6.651 3.254 6.691 1.00 47.72 254 GLY A C 1
ATOM 1861 O O . GLY A 1 254 ? 7.672 2.637 6.445 1.00 47.72 254 GLY A O 1
ATOM 1862 N N . GLU A 1 255 ? 6.065 3.131 7.878 1.00 52.31 255 GLU A N 1
ATOM 1863 C CA . GLU A 1 255 ? 6.590 2.152 8.832 1.00 52.31 255 GLU A CA 1
ATOM 1864 C C . GLU A 1 255 ? 5.530 1.607 9.757 1.00 52.31 255 GLU A C 1
ATOM 1866 O O . GLU A 1 255 ? 4.481 2.192 9.962 1.00 52.31 255 GLU A O 1
ATOM 1871 N N . ASN A 1 256 ? 5.878 0.537 10.448 1.00 56.41 256 ASN A N 1
ATOM 1872 C CA . ASN A 1 256 ? 5.179 0.048 11.629 1.00 56.41 256 ASN A CA 1
ATOM 1873 C C . ASN A 1 256 ? 5.089 1.094 12.765 1.00 56.41 256 ASN A C 1
ATOM 1875 O O . ASN A 1 256 ? 4.829 0.736 13.900 1.00 56.41 256 ASN A O 1
ATOM 1879 N N . THR A 1 257 ? 5.335 2.369 12.490 1.00 69.44 257 THR A N 1
ATOM 1880 C CA . THR A 1 257 ? 5.341 3.496 13.398 1.00 69.44 257 THR A CA 1
ATOM 1881 C C . THR A 1 257 ? 3.977 4.168 13.460 1.00 69.44 257 THR A C 1
ATOM 1883 O O . THR A 1 257 ? 3.130 4.088 12.569 1.00 69.44 257 THR A O 1
ATOM 1886 N N . CYS A 1 258 ? 3.759 4.834 14.583 1.00 78.44 258 CYS A N 1
ATOM 1887 C CA . CYS A 1 258 ? 2.536 5.559 14.854 1.00 78.44 258 CYS A CA 1
ATOM 1888 C C . CYS A 1 258 ? 2.504 6.916 14.133 1.00 78.44 258 CYS A C 1
ATOM 1890 O O . CYS A 1 258 ? 3.556 7.527 13.938 1.00 78.44 258 CYS A O 1
ATOM 1892 N N . PRO A 1 259 ? 1.315 7.415 13.738 1.00 76.31 259 PRO A N 1
ATOM 1893 C CA . PRO A 1 259 ? 1.201 8.699 13.055 1.00 76.31 259 PRO A CA 1
ATOM 1894 C C . PRO A 1 259 ? 1.695 9.864 13.934 1.00 76.31 259 PRO A C 1
ATOM 1896 O O . PRO A 1 259 ? 1.656 9.762 15.166 1.00 76.31 259 PRO A O 1
ATOM 1899 N N . PRO A 1 260 ? 2.113 10.996 13.334 1.00 76.50 260 PRO A N 1
ATOM 1900 C CA . PRO A 1 260 ? 2.593 12.157 14.080 1.00 76.50 260 PRO A CA 1
ATOM 1901 C C . PRO A 1 260 ? 1.620 12.611 15.177 1.00 76.50 260 PRO A C 1
ATOM 1903 O O . PRO A 1 260 ? 0.409 12.664 14.963 1.00 76.50 260 PRO A O 1
ATOM 1906 N N . GLY A 1 261 ? 2.157 12.954 16.351 1.00 76.88 261 GLY A N 1
ATOM 1907 C CA . GLY A 1 261 ? 1.363 13.304 17.537 1.00 76.88 261 GLY A CA 1
ATOM 1908 C C . GLY A 1 261 ? 0.852 12.095 18.328 1.00 76.88 261 GLY A C 1
ATOM 1909 O O . GLY A 1 261 ? 0.070 12.260 19.267 1.00 76.88 261 GLY A O 1
ATOM 1910 N N . SER A 1 262 ? 1.282 10.882 17.974 1.00 85.50 262 SER A N 1
ATOM 1911 C CA . SER A 1 262 ? 1.007 9.664 18.731 1.00 85.50 262 SER A CA 1
ATOM 1912 C C . SER A 1 262 ? 2.261 8.813 18.914 1.00 85.50 262 SER A C 1
ATOM 1914 O O . SER A 1 262 ? 3.182 8.859 18.103 1.00 85.50 262 SER A O 1
ATOM 1916 N N . ILE A 1 263 ? 2.273 8.011 19.976 1.00 86.62 263 ILE A N 1
ATOM 1917 C CA . ILE A 1 263 ? 3.374 7.119 20.337 1.00 86.62 263 ILE A CA 1
ATOM 1918 C C . ILE A 1 263 ? 2.899 5.672 20.420 1.00 86.62 263 ILE A C 1
ATOM 1920 O O . ILE A 1 263 ? 1.772 5.396 20.843 1.00 86.62 263 ILE A O 1
ATOM 1924 N N . ALA A 1 264 ? 3.780 4.735 20.073 1.00 87.38 264 ALA A N 1
ATOM 1925 C CA . ALA A 1 264 ? 3.536 3.314 20.280 1.00 87.38 264 ALA A CA 1
ATOM 1926 C C . ALA A 1 264 ? 3.588 3.013 21.784 1.00 87.38 264 ALA A C 1
ATOM 1928 O O . ALA A 1 264 ? 4.661 2.951 22.383 1.00 87.38 264 ALA A O 1
ATOM 1929 N N . ALA A 1 265 ? 2.434 2.843 22.427 1.00 87.31 265 ALA A N 1
ATOM 1930 C CA . ALA A 1 265 ? 2.391 2.557 23.865 1.00 87.31 265 ALA A CA 1
ATOM 1931 C C . ALA A 1 265 ? 2.166 1.074 24.166 1.00 87.31 265 ALA A C 1
ATOM 1933 O O . ALA A 1 265 ? 2.414 0.627 25.292 1.00 87.31 265 ALA A O 1
ATOM 1934 N N . GLY A 1 266 ? 1.690 0.316 23.177 1.00 87.69 266 GLY A N 1
ATOM 1935 C CA . GLY A 1 266 ? 1.364 -1.083 23.350 1.00 87.69 266 GLY A CA 1
ATOM 1936 C C . GLY A 1 266 ? 1.352 -1.897 22.067 1.00 87.69 266 GLY A C 1
ATOM 1937 O O . GLY A 1 266 ? 1.253 -1.342 20.978 1.00 87.69 266 GLY A O 1
ATOM 1938 N N . TRP A 1 267 ? 1.468 -3.218 22.200 1.00 88.88 267 TRP A N 1
ATOM 1939 C CA . TRP A 1 267 ? 1.361 -4.142 21.076 1.00 88.88 267 TRP A CA 1
ATOM 1940 C C . TRP A 1 267 ? 0.927 -5.550 21.501 1.00 88.88 267 TRP A C 1
ATOM 1942 O O . TRP A 1 267 ? 1.117 -5.962 22.649 1.00 88.88 267 TRP A O 1
ATOM 1952 N N . TRP A 1 268 ? 0.369 -6.306 20.555 1.00 88.81 268 TRP A N 1
ATOM 1953 C CA . TRP A 1 268 ? 0.115 -7.742 20.692 1.00 88.81 268 TRP A CA 1
ATOM 1954 C C . TRP A 1 268 ? 0.283 -8.467 19.357 1.00 88.81 268 TRP A C 1
ATOM 1956 O O . TRP A 1 268 ? 0.391 -7.863 18.291 1.00 88.81 268 TRP A O 1
ATOM 1966 N N . LYS A 1 269 ? 0.337 -9.792 19.430 1.00 89.00 269 LYS A N 1
ATOM 1967 C CA . LYS A 1 269 ? 0.496 -10.708 18.306 1.00 89.00 269 LYS A CA 1
ATOM 1968 C C . LYS A 1 269 ? -0.828 -11.423 18.003 1.00 89.00 269 LYS A C 1
ATOM 1970 O O . LYS A 1 269 ? -1.570 -11.770 18.919 1.00 89.00 269 LYS A O 1
ATOM 1975 N N . ALA A 1 270 ? -1.088 -11.706 16.733 1.00 87.12 270 ALA A N 1
ATOM 1976 C CA . ALA A 1 270 ? -2.158 -12.580 16.270 1.00 87.12 270 ALA A CA 1
ATOM 1977 C C . ALA A 1 270 ? -1.605 -13.586 15.248 1.00 87.12 270 ALA A C 1
ATOM 1979 O O . ALA A 1 270 ? -0.991 -13.208 14.250 1.00 87.12 270 ALA A O 1
ATOM 1980 N N . ASP A 1 271 ? -1.811 -14.874 15.505 1.00 86.12 271 ASP A N 1
ATOM 1981 C CA . ASP A 1 271 ? -1.429 -15.963 14.605 1.00 86.12 271 ASP A CA 1
ATOM 1982 C C . ASP A 1 271 ? -2.589 -16.355 13.676 1.00 86.12 271 ASP A C 1
ATOM 1984 O O . ASP A 1 271 ? -3.761 -16.255 14.046 1.00 86.12 271 ASP A O 1
ATOM 1988 N N . GLY A 1 272 ? -2.256 -16.877 12.490 1.00 78.31 272 GLY A N 1
ATOM 1989 C CA . GLY A 1 272 ? -3.231 -17.491 11.580 1.00 78.31 272 GLY A CA 1
ATOM 1990 C C . GLY A 1 272 ? -4.073 -16.504 10.771 1.00 78.31 272 GLY A C 1
ATOM 1991 O O . GLY A 1 272 ? -5.162 -16.864 10.330 1.00 78.31 272 GLY A O 1
ATOM 1992 N N . SER A 1 273 ? -3.589 -15.274 10.575 1.00 76.94 273 SER A N 1
ATOM 1993 C CA . SER A 1 273 ? -4.262 -14.282 9.728 1.00 76.94 273 SER A CA 1
ATOM 1994 C C . SER A 1 273 ? -4.167 -14.603 8.234 1.00 76.94 273 SER A C 1
ATOM 1996 O O . SER A 1 273 ? -5.002 -14.132 7.469 1.00 76.94 273 SER A O 1
ATOM 1998 N N . GLY A 1 274 ? -3.133 -15.333 7.795 1.00 70.44 274 GLY A N 1
ATOM 1999 C CA . GLY A 1 274 ? -2.796 -15.516 6.375 1.00 70.44 274 GLY A CA 1
ATOM 2000 C C . GLY A 1 274 ? -2.250 -14.251 5.695 1.00 70.44 274 GLY A C 1
ATOM 2001 O O . GLY A 1 274 ? -1.665 -14.316 4.621 1.00 70.44 274 GLY A O 1
ATOM 2002 N N . PHE A 1 275 ? -2.426 -13.087 6.328 1.00 67.62 275 PHE A N 1
ATOM 2003 C CA . PHE A 1 275 ? -2.093 -11.773 5.783 1.00 67.62 275 PHE A CA 1
ATOM 2004 C C . PHE A 1 275 ? -0.583 -11.554 5.652 1.00 67.62 275 PHE A C 1
ATOM 2006 O O . PHE A 1 275 ? -0.132 -10.883 4.733 1.00 67.62 275 PHE A O 1
ATOM 2013 N N . CYS A 1 276 ? 0.189 -12.117 6.580 1.00 69.56 276 CYS A N 1
ATOM 2014 C CA . CYS A 1 276 ? 1.641 -11.969 6.624 1.00 69.56 276 CYS A CA 1
ATOM 2015 C C . CYS A 1 276 ? 2.383 -13.163 6.019 1.00 69.56 276 CYS A C 1
ATOM 2017 O O . CYS A 1 276 ? 3.608 -13.216 6.105 1.00 69.56 276 CYS A O 1
ATOM 2019 N N . ASP A 1 277 ? 1.663 -14.128 5.443 1.00 71.75 277 ASP A N 1
ATOM 2020 C CA . ASP A 1 277 ? 2.257 -15.358 4.938 1.00 71.75 277 ASP A CA 1
ATOM 2021 C C . ASP A 1 277 ? 3.218 -15.048 3.786 1.00 71.75 277 ASP A C 1
ATOM 2023 O O . ASP A 1 277 ? 2.888 -14.344 2.831 1.00 71.75 277 ASP A O 1
ATOM 2027 N N . ILE A 1 278 ? 4.429 -15.590 3.880 1.00 52.91 278 ILE A N 1
ATOM 2028 C CA . ILE A 1 278 ? 5.476 -15.437 2.867 1.00 52.91 278 ILE A CA 1
ATOM 2029 C C . ILE A 1 278 ? 5.678 -16.813 2.244 1.00 52.91 278 ILE A C 1
ATOM 2031 O O . ILE A 1 278 ? 5.971 -17.767 2.960 1.00 52.91 278 ILE A O 1
ATOM 2035 N N . ASP A 1 279 ? 5.479 -16.927 0.930 1.00 45.16 279 ASP A N 1
ATOM 2036 C CA . ASP A 1 279 ? 5.638 -18.174 0.161 1.00 45.16 279 ASP A CA 1
ATOM 2037 C C . ASP A 1 279 ? 4.825 -19.361 0.721 1.00 45.16 279 ASP A C 1
ATOM 2039 O O . ASP A 1 279 ? 5.248 -20.516 0.697 1.00 45.16 279 ASP A O 1
ATOM 2043 N N . GLY A 1 280 ? 3.641 -19.069 1.274 1.00 56.56 280 GLY A N 1
ATOM 2044 C CA . GLY A 1 280 ? 2.769 -20.059 1.916 1.00 56.56 280 GLY A CA 1
ATOM 2045 C C . GLY A 1 280 ? 3.222 -20.503 3.313 1.00 56.56 280 GLY A C 1
ATOM 2046 O O . GLY A 1 280 ? 2.581 -21.369 3.910 1.00 56.56 280 GLY A O 1
ATOM 2047 N N . ALA A 1 281 ? 4.300 -19.925 3.853 1.00 58.06 281 ALA A N 1
ATOM 2048 C CA . ALA A 1 281 ? 4.712 -20.128 5.234 1.00 58.06 281 ALA A CA 1
ATOM 2049 C C . ALA A 1 281 ? 3.961 -19.152 6.161 1.00 58.06 281 ALA A C 1
ATOM 2051 O O . ALA A 1 281 ? 4.081 -17.935 5.980 1.00 58.06 281 ALA A O 1
ATOM 2052 N N . PRO A 1 282 ? 3.236 -19.655 7.179 1.00 72.44 282 PRO A N 1
ATOM 2053 C CA . PRO A 1 282 ? 2.448 -18.813 8.062 1.00 72.44 282 PRO A CA 1
ATOM 2054 C C . PRO A 1 282 ? 3.335 -17.908 8.913 1.00 72.44 282 PRO A C 1
ATOM 2056 O O . PRO A 1 282 ? 4.222 -18.393 9.621 1.00 72.44 282 PRO A O 1
ATOM 2059 N N . GLN A 1 283 ? 3.071 -16.602 8.873 1.00 77.50 283 GLN A N 1
ATOM 2060 C CA . GLN A 1 283 ? 3.762 -15.619 9.712 1.00 77.50 283 GLN A CA 1
ATOM 2061 C C . GLN A 1 283 ? 2.807 -14.969 10.715 1.00 77.50 283 GLN A C 1
ATOM 2063 O O . GLN A 1 283 ? 1.620 -14.783 10.430 1.00 77.50 283 GLN A O 1
ATOM 2068 N N . PRO A 1 284 ? 3.311 -14.597 11.903 1.00 80.50 284 PRO A N 1
ATOM 2069 C CA . PRO A 1 284 ? 2.525 -13.845 12.858 1.00 80.50 284 PRO A CA 1
ATOM 2070 C C . PRO A 1 284 ? 2.282 -12.420 12.366 1.00 80.50 284 PRO A C 1
ATOM 2072 O O . PRO A 1 284 ? 3.170 -11.759 11.831 1.00 80.50 284 PRO A O 1
ATOM 2075 N N . ARG A 1 285 ? 1.077 -11.932 12.633 1.00 84.12 285 ARG A N 1
ATOM 2076 C CA . ARG A 1 285 ? 0.714 -10.526 12.499 1.00 84.12 285 ARG A CA 1
ATOM 2077 C C . ARG A 1 285 ? 0.854 -9.844 13.853 1.00 84.12 285 ARG A C 1
ATOM 2079 O O . ARG A 1 285 ? 0.564 -10.445 14.888 1.00 84.12 285 ARG A O 1
ATOM 2086 N N . TYR A 1 286 ? 1.264 -8.588 13.858 1.00 86.06 286 TYR A N 1
ATOM 2087 C CA . TYR A 1 286 ? 1.387 -7.770 15.055 1.00 86.06 286 TYR A CA 1
ATOM 2088 C C . TYR A 1 286 ? 0.514 -6.528 14.936 1.00 86.06 286 TYR A C 1
ATOM 2090 O O . TYR A 1 286 ? 0.336 -5.966 13.856 1.00 86.06 286 TYR A O 1
ATOM 2098 N N . TYR A 1 287 ? -0.022 -6.108 16.071 1.00 88.00 287 TYR A N 1
ATOM 2099 C CA . TYR A 1 287 ? -0.857 -4.931 16.204 1.00 88.00 287 TYR A CA 1
ATOM 2100 C C . TYR A 1 287 ? -0.244 -3.989 17.220 1.00 88.00 287 TYR A C 1
ATOM 2102 O O . TYR A 1 287 ? 0.153 -4.441 18.291 1.00 88.00 287 TYR A O 1
ATOM 2110 N N . ILE A 1 288 ? -0.177 -2.706 16.885 1.00 87.50 288 ILE A N 1
ATOM 2111 C CA . ILE A 1 288 ? 0.447 -1.670 17.709 1.00 87.50 288 ILE A CA 1
ATOM 2112 C C . ILE A 1 288 ? -0.605 -0.614 18.032 1.00 87.50 288 ILE A C 1
ATOM 2114 O O . ILE A 1 288 ? -1.275 -0.104 17.135 1.00 87.50 288 ILE A O 1
ATOM 2118 N N . ASP A 1 289 ? -0.759 -0.306 19.316 1.00 89.75 289 ASP A N 1
ATOM 2119 C CA . ASP A 1 289 ? -1.626 0.754 19.818 1.00 89.75 289 ASP A CA 1
ATOM 2120 C C . ASP A 1 289 ? -0.877 2.095 19.762 1.00 89.75 289 ASP A C 1
ATOM 2122 O O . ASP A 1 289 ? 0.092 2.311 20.500 1.00 89.75 289 ASP A O 1
ATOM 2126 N N . CYS A 1 290 ? -1.348 2.996 18.896 1.00 88.50 290 CYS A N 1
ATOM 2127 C CA . CYS A 1 290 ? -0.827 4.352 18.773 1.00 88.50 290 CYS A CA 1
ATOM 2128 C C . CYS A 1 290 ? -1.627 5.301 19.656 1.00 88.50 290 CYS A C 1
ATOM 2130 O O . CYS A 1 290 ? -2.738 5.715 19.315 1.00 88.50 290 CYS A O 1
ATOM 2132 N N . ASN A 1 291 ? -1.081 5.628 20.822 1.00 89.88 291 ASN A N 1
ATOM 2133 C CA . ASN A 1 291 ? -1.721 6.493 21.805 1.00 89.88 291 ASN A CA 1
ATOM 2134 C C . ASN A 1 291 ? -1.363 7.954 21.550 1.00 89.88 291 ASN A C 1
ATOM 2136 O O . ASN A 1 291 ? -0.208 8.268 21.287 1.00 89.88 291 ASN A O 1
ATOM 2140 N N . ALA A 1 292 ? -2.340 8.854 21.666 1.00 88.56 292 ALA A N 1
ATOM 2141 C CA . ALA A 1 292 ? -2.094 10.283 21.500 1.00 88.56 292 ALA A CA 1
ATOM 2142 C C . ALA A 1 292 ? -1.075 10.793 22.529 1.00 88.56 292 ALA A C 1
ATOM 2144 O O . ALA A 1 292 ? -1.105 10.398 23.697 1.00 88.56 292 ALA A O 1
ATOM 2145 N N . GLU A 1 293 ? -0.208 11.709 22.118 1.00 88.75 293 GLU A N 1
ATOM 2146 C CA . GLU A 1 293 ? 0.654 12.428 23.049 1.00 88.75 293 GLU A CA 1
ATOM 2147 C C . GLU A 1 293 ? -0.159 13.443 23.862 1.00 88.75 293 GLU A C 1
ATOM 2149 O O . GLU A 1 293 ? -1.058 14.119 23.353 1.00 88.75 293 GLU A O 1
ATOM 2154 N N . CYS A 1 294 ? 0.153 13.555 25.152 1.00 86.50 294 CYS A N 1
ATOM 2155 C CA . CYS A 1 294 ? -0.485 14.528 26.031 1.00 86.50 294 CYS A CA 1
ATOM 2156 C C . CYS A 1 294 ? 0.202 15.890 25.887 1.00 86.50 294 CYS A C 1
ATOM 2158 O O . CYS A 1 294 ? 1.400 16.018 26.137 1.00 86.50 294 CYS A O 1
ATOM 2160 N N . THR A 1 295 ? -0.561 16.928 25.552 1.00 79.12 295 THR A N 1
ATOM 2161 C CA . THR A 1 295 ? -0.042 18.295 25.400 1.00 79.12 295 THR A CA 1
ATOM 2162 C C . THR A 1 295 ? -0.262 19.132 26.669 1.00 79.12 295 THR A C 1
ATOM 2164 O O . THR A 1 295 ? -1.198 18.896 27.427 1.00 79.12 295 THR A O 1
ATOM 2167 N N . GLY A 1 296 ? 0.603 20.122 26.928 1.00 65.25 296 GLY A N 1
ATOM 2168 C CA . GLY A 1 296 ? 0.268 21.253 27.812 1.00 65.25 296 GLY A CA 1
ATOM 2169 C C . GLY A 1 296 ? 0.281 21.037 29.336 1.00 65.25 296 GLY A C 1
ATOM 2170 O O . GLY A 1 296 ? -0.546 21.624 30.026 1.00 65.25 296 GLY A O 1
ATOM 2171 N N . GLY A 1 297 ? 1.212 20.256 29.901 1.00 65.50 297 GLY A N 1
ATOM 2172 C CA . GLY A 1 297 ? 1.409 20.183 31.367 1.00 65.50 297 GLY A CA 1
ATOM 2173 C C . GLY A 1 297 ? 0.232 19.579 32.150 1.00 65.50 297 GLY A C 1
ATOM 2174 O O . GLY A 1 297 ? 0.057 19.860 33.337 1.00 65.50 297 GLY A O 1
ATOM 2175 N N . CYS A 1 298 ? -0.594 18.780 31.478 1.00 73.12 298 CYS A N 1
ATOM 2176 C CA . CYS A 1 298 ? -1.848 18.273 32.013 1.00 73.12 298 CYS A CA 1
ATOM 2177 C C . CYS A 1 298 ? -1.703 17.287 33.175 1.00 73.12 298 CYS A C 1
ATOM 2179 O O . CYS A 1 298 ? -0.709 16.575 33.323 1.00 73.12 298 CYS A O 1
ATOM 2181 N N . THR A 1 299 ? -2.752 17.222 33.999 1.00 77.25 299 THR A N 1
ATOM 2182 C CA . THR A 1 299 ? -2.829 16.295 35.129 1.00 77.25 299 THR A CA 1
ATOM 2183 C C . THR A 1 299 ? -3.000 14.864 34.630 1.00 77.25 299 THR A C 1
ATOM 2185 O O . THR A 1 299 ? -3.919 14.568 33.867 1.00 77.25 299 THR A O 1
ATOM 2188 N N . CYS A 1 300 ? -2.122 13.971 35.085 1.00 81.94 300 CYS A N 1
ATOM 2189 C CA . CYS A 1 300 ? -2.187 12.558 34.749 1.00 81.94 300 CYS A CA 1
ATOM 2190 C C . CYS A 1 300 ? -2.944 11.776 35.820 1.00 81.94 300 CYS A C 1
ATOM 2192 O O . CYS A 1 300 ? -2.572 11.814 36.995 1.00 81.94 300 CYS A O 1
ATOM 2194 N N . VAL A 1 301 ? -3.976 11.033 35.425 1.00 78.69 301 VAL A N 1
ATOM 2195 C CA . VAL A 1 301 ? -4.736 10.167 36.332 1.00 78.69 301 VAL A CA 1
ATOM 2196 C C . VAL A 1 301 ? -4.648 8.739 35.814 1.00 78.69 301 VAL A C 1
ATOM 2198 O O . VAL A 1 301 ? -5.047 8.451 34.690 1.00 78.69 301 VAL A O 1
ATOM 2201 N N . ASN A 1 302 ? -4.103 7.832 36.632 1.00 79.81 302 ASN A N 1
ATOM 2202 C CA . ASN A 1 302 ? -3.889 6.421 36.277 1.00 79.81 302 ASN A CA 1
ATOM 2203 C C . ASN A 1 302 ? -3.102 6.212 34.965 1.00 79.81 302 ASN A C 1
ATOM 2205 O O . ASN A 1 302 ? -3.371 5.266 34.229 1.00 79.81 302 ASN A O 1
ATOM 2209 N N . GLY A 1 303 ? -2.145 7.096 34.666 1.00 81.44 303 GLY A N 1
ATOM 2210 C CA . GLY A 1 303 ? -1.306 7.012 33.465 1.00 81.44 303 GLY A CA 1
ATOM 2211 C C . GLY A 1 303 ? -1.934 7.580 32.188 1.00 81.44 303 GLY A C 1
ATOM 2212 O O . GLY A 1 303 ? -1.314 7.496 31.131 1.00 81.44 303 GLY A O 1
ATOM 2213 N N . PHE A 1 304 ? -3.127 8.183 32.274 1.00 86.88 304 PHE A N 1
ATOM 2214 C CA . PHE A 1 304 ? -3.788 8.815 31.134 1.00 86.88 304 PHE A CA 1
ATOM 2215 C C . PHE A 1 304 ? -4.070 10.301 31.364 1.00 86.88 304 PHE A C 1
ATOM 2217 O O . PHE A 1 304 ? -4.425 10.707 32.475 1.00 86.88 304 PHE A O 1
ATOM 2224 N N . CYS A 1 305 ? -3.956 11.107 30.306 1.00 85.62 305 CYS A N 1
ATOM 2225 C CA . CYS A 1 305 ? -4.347 12.517 30.350 1.00 85.62 305 CYS A CA 1
ATOM 2226 C C . CYS A 1 305 ? -5.849 12.729 30.102 1.00 85.62 305 CYS A C 1
ATOM 2228 O O . CYS A 1 305 ? -6.588 11.841 29.640 1.00 85.62 305 CYS A O 1
ATOM 2230 N N . ASP A 1 306 ? -6.309 13.928 30.463 1.00 81.19 306 ASP A N 1
ATOM 2231 C CA . ASP A 1 306 ? -7.665 14.384 30.178 1.00 81.19 306 ASP A CA 1
ATOM 2232 C C . ASP A 1 306 ? -7.910 14.478 28.663 1.00 81.19 306 ASP A C 1
ATOM 2234 O O . ASP A 1 306 ? -7.005 14.784 27.885 1.00 81.19 306 ASP A O 1
ATOM 2238 N N . SER A 1 307 ? -9.149 14.220 28.246 1.00 75.44 307 SER A N 1
ATOM 2239 C CA . SER A 1 307 ? -9.601 14.391 26.860 1.00 75.44 307 SER A CA 1
ATOM 2240 C C . SER A 1 307 ? -9.405 15.811 26.319 1.00 75.44 307 SER A C 1
ATOM 2242 O O . SER A 1 307 ? -9.257 15.969 25.116 1.00 75.44 307 SER A O 1
ATOM 2244 N N . SER A 1 308 ? -9.366 16.840 27.171 1.00 78.38 308 SER A N 1
ATOM 2245 C CA . SER A 1 308 ? -9.085 18.217 26.742 1.00 78.38 308 SER A CA 1
ATOM 2246 C C . SER A 1 308 ? -7.615 18.469 26.381 1.00 78.38 308 SER A C 1
ATOM 2248 O O . SER A 1 308 ? -7.286 19.553 25.913 1.00 78.38 308 SER A O 1
ATOM 2250 N N . CYS A 1 309 ? -6.725 17.514 26.660 1.00 82.81 309 CYS A N 1
ATOM 2251 C CA . CYS A 1 309 ? -5.270 17.652 26.525 1.00 82.81 309 CYS A CA 1
ATOM 2252 C C . CYS A 1 309 ? -4.684 16.873 25.346 1.00 82.81 309 CYS A C 1
ATOM 2254 O O . CYS A 1 309 ? -3.462 16.776 25.203 1.00 82.81 309 CYS A O 1
ATOM 2256 N N . VAL A 1 310 ? -5.547 16.286 24.525 1.00 84.00 310 VAL A N 1
ATOM 2257 C CA . VAL A 1 310 ? -5.175 15.493 23.358 1.00 84.00 310 VAL A CA 1
ATOM 2258 C C . VAL A 1 310 ? -5.777 16.131 22.116 1.00 84.00 310 VAL A C 1
ATOM 2260 O O . VAL A 1 310 ? -6.816 16.783 22.179 1.00 84.00 310 VAL A O 1
ATOM 2263 N N . PHE A 1 311 ? -5.112 15.954 20.979 1.00 84.31 311 PHE A N 1
ATOM 2264 C CA . PHE A 1 311 ? -5.522 16.568 19.714 1.00 84.31 311 PHE A CA 1
ATOM 2265 C C . PHE A 1 311 ? -6.783 15.934 19.103 1.00 84.31 311 PHE A C 1
ATOM 2267 O O . PHE A 1 311 ? -7.271 16.419 18.086 1.00 84.31 311 PHE A O 1
ATOM 2274 N N . CYS A 1 312 ? -7.291 14.846 19.687 1.00 80.81 312 CYS A N 1
ATOM 2275 C CA . CYS A 1 312 ? -8.374 14.059 19.118 1.00 80.81 312 CYS A CA 1
ATOM 2276 C C . CYS A 1 312 ? -9.527 13.808 20.096 1.00 80.81 312 CYS A C 1
ATOM 2278 O O . CYS A 1 312 ? -9.354 13.762 21.315 1.00 80.81 312 CYS A O 1
ATOM 2280 N N . THR A 1 313 ? -10.715 13.601 19.535 1.00 83.75 313 THR A N 1
ATOM 2281 C CA . THR A 1 313 ? -11.971 13.376 20.259 1.00 83.75 313 THR A CA 1
ATOM 2282 C C . THR A 1 313 ? -12.516 11.978 20.001 1.00 83.75 313 THR A C 1
ATOM 2284 O O . THR A 1 313 ? -12.292 11.409 18.942 1.00 83.75 313 THR A O 1
ATOM 2287 N N . CYS A 1 314 ? -13.220 11.405 20.981 1.00 84.69 314 CYS A N 1
ATOM 2288 C CA . CYS A 1 314 ? -13.839 10.089 20.824 1.00 84.69 314 CYS A CA 1
ATOM 2289 C C . CYS A 1 314 ? -14.970 10.136 19.786 1.00 84.69 314 CYS A C 1
ATOM 2291 O O . CYS A 1 314 ? -15.998 10.769 20.026 1.00 84.69 314 CYS A O 1
ATOM 2293 N N . GLU A 1 315 ? -14.785 9.445 18.662 1.00 84.12 315 GLU A N 1
ATOM 2294 C CA . GLU A 1 315 ? -15.744 9.376 17.554 1.00 84.12 315 GLU A CA 1
ATOM 2295 C C . GLU A 1 315 ? -15.598 8.080 16.737 1.00 84.12 315 GLU A C 1
ATOM 2297 O O . GLU A 1 315 ? -14.681 7.284 16.956 1.00 84.12 315 GLU A O 1
ATOM 2302 N N . CYS A 1 316 ? -16.522 7.834 15.802 1.00 82.88 316 CYS A N 1
ATOM 2303 C CA . CYS A 1 316 ? -16.313 6.811 14.774 1.00 82.88 316 CYS A CA 1
ATOM 2304 C C . CYS A 1 316 ? -15.188 7.265 13.838 1.00 82.88 316 CYS A C 1
ATOM 2306 O O . CYS A 1 316 ? -15.124 8.446 13.503 1.00 82.88 316 CYS A O 1
ATOM 2308 N N . GLY A 1 317 ? -14.324 6.353 13.390 1.00 74.69 317 GLY A N 1
ATOM 2309 C CA . GLY A 1 317 ? -13.250 6.675 12.452 1.00 74.69 317 GLY A CA 1
ATOM 2310 C C . GLY A 1 317 ? -13.792 7.411 11.223 1.00 74.69 317 GLY A C 1
ATOM 2311 O O . GLY A 1 317 ? -14.774 6.982 10.615 1.00 74.69 317 GLY A O 1
ATOM 2312 N N . ASN A 1 318 ? -13.197 8.556 10.889 1.00 72.25 318 ASN A N 1
ATOM 2313 C CA . ASN A 1 318 ? -13.655 9.453 9.817 1.00 72.25 318 ASN A CA 1
ATOM 2314 C C . ASN A 1 318 ? -15.135 9.897 9.918 1.00 72.25 318 ASN A C 1
ATOM 2316 O O . ASN A 1 318 ? -15.710 10.349 8.934 1.00 72.25 318 ASN A O 1
ATOM 2320 N N . GLY A 1 319 ? -15.774 9.758 11.084 1.00 74.25 319 GLY A N 1
ATOM 2321 C CA . GLY A 1 319 ? -17.193 10.061 11.287 1.00 74.25 319 GLY A CA 1
ATOM 2322 C C . GLY A 1 319 ? -18.169 9.032 10.697 1.00 74.25 319 GLY A C 1
ATOM 2323 O O . GLY A 1 319 ? -19.371 9.291 10.662 1.00 74.25 319 GLY A O 1
ATOM 2324 N N . GLU A 1 320 ? -17.699 7.864 10.249 1.00 78.56 320 GLU A N 1
ATOM 2325 C CA . GLU A 1 320 ? -18.524 6.878 9.539 1.00 78.56 320 GLU A CA 1
ATOM 2326 C C . GLU A 1 320 ? -18.811 5.630 10.380 1.00 78.56 320 GLU A C 1
ATOM 2328 O O . GLU A 1 320 ? -17.925 5.044 10.997 1.00 78.56 320 GLU A O 1
ATOM 2333 N N . CYS A 1 321 ? -20.049 5.130 10.337 1.00 79.38 321 CYS A N 1
ATOM 2334 C CA . CYS A 1 321 ? -20.437 3.928 11.088 1.00 79.38 321 CYS A CA 1
ATOM 2335 C C . CYS A 1 321 ? -19.752 2.636 10.603 1.00 79.38 321 CYS A C 1
ATOM 2337 O O . CYS A 1 321 ? -19.717 1.648 11.345 1.00 79.38 321 CYS A O 1
ATOM 2339 N N . GLY A 1 322 ? -19.246 2.639 9.364 1.00 77.31 322 GLY A N 1
ATOM 2340 C CA . GLY A 1 322 ? -18.462 1.555 8.770 1.00 77.31 322 GLY A CA 1
ATOM 2341 C C . GLY A 1 322 ? -17.033 1.460 9.305 1.00 77.31 322 GLY A C 1
ATOM 2342 O O . GLY A 1 322 ? -16.378 0.460 9.057 1.00 77.31 322 GLY A O 1
ATOM 2343 N N . ASN A 1 323 ? -16.581 2.440 10.084 1.00 78.44 323 ASN A N 1
ATOM 2344 C CA . ASN A 1 323 ? -15.264 2.453 10.710 1.00 78.44 323 ASN A CA 1
ATOM 2345 C C . ASN A 1 323 ? -15.416 2.213 12.215 1.00 78.44 323 ASN A C 1
ATOM 2347 O O . ASN A 1 323 ? -16.431 2.569 12.808 1.00 78.44 323 ASN A O 1
ATOM 2351 N N . ARG A 1 324 ? -14.423 1.592 12.844 1.00 85.25 324 ARG A N 1
ATOM 2352 C CA . ARG A 1 324 ? -14.313 1.401 14.295 1.00 85.25 324 ARG A CA 1
ATOM 2353 C C . ARG A 1 324 ? -14.061 2.733 15.009 1.00 85.25 324 ARG A C 1
ATOM 2355 O O . ARG A 1 324 ? -13.902 3.780 14.388 1.00 85.25 324 ARG A O 1
ATOM 2362 N N . LYS A 1 325 ? -14.051 2.727 16.343 1.00 85.31 325 LYS A N 1
ATOM 2363 C CA . LYS A 1 325 ? -13.891 3.966 17.125 1.00 85.31 325 LYS A CA 1
ATOM 2364 C C . LYS A 1 325 ? -12.454 4.479 17.085 1.00 85.31 325 LYS A C 1
ATOM 2366 O O . LYS A 1 325 ? -11.529 3.691 17.237 1.00 85.31 325 LYS A O 1
ATOM 2371 N N . ALA A 1 326 ? -12.265 5.788 17.005 1.00 86.06 326 ALA A N 1
ATOM 2372 C CA . ALA A 1 326 ? -10.977 6.450 17.196 1.00 86.06 326 ALA A CA 1
ATOM 2373 C C . ALA A 1 326 ? -11.009 7.283 18.487 1.00 86.06 326 ALA A C 1
ATOM 2375 O O . ALA A 1 326 ? -12.051 7.807 18.876 1.00 86.06 326 ALA A O 1
ATOM 2376 N N . CYS A 1 327 ? -9.884 7.364 19.201 1.00 85.38 327 CYS A N 1
ATOM 2377 C CA . CYS A 1 327 ? -9.706 8.210 20.391 1.00 85.38 327 CYS A CA 1
ATOM 2378 C C . CYS A 1 327 ? -10.685 7.993 21.562 1.00 85.38 327 CYS A C 1
ATOM 2380 O O . CYS A 1 327 ? -10.787 8.824 22.465 1.00 85.38 327 CYS A O 1
ATOM 2382 N N . CYS A 1 328 ? -11.360 6.843 21.612 1.00 82.94 328 CYS A N 1
ATOM 2383 C CA . CYS A 1 328 ? -12.273 6.482 22.702 1.00 82.94 328 CYS A CA 1
ATOM 2384 C C . CYS A 1 328 ? -11.621 5.594 23.766 1.00 82.94 328 CYS A C 1
ATOM 2386 O O . CYS A 1 328 ? -11.926 5.689 24.957 1.00 82.94 328 CYS A O 1
ATOM 2388 N N . THR A 1 329 ? -10.735 4.697 23.341 1.00 84.56 329 THR A N 1
ATOM 2389 C CA . THR A 1 329 ? -10.210 3.642 24.205 1.00 84.56 329 THR A CA 1
ATOM 2390 C C . THR A 1 329 ? -8.949 4.128 24.905 1.00 84.56 329 THR A C 1
ATOM 2392 O O . THR A 1 329 ? -7.914 4.332 24.274 1.00 84.56 329 THR A O 1
ATOM 2395 N N . LYS A 1 330 ? -9.027 4.309 26.227 1.00 84.69 330 LYS A N 1
ATOM 2396 C CA . LYS A 1 330 ? -7.862 4.558 27.087 1.00 84.69 330 LYS A CA 1
ATOM 2397 C C . LYS A 1 330 ? -7.340 3.222 27.588 1.00 84.69 330 LYS A C 1
ATOM 2399 O O . LYS A 1 330 ? -7.866 2.653 28.543 1.00 84.69 330 LYS A O 1
ATOM 2404 N N . PHE A 1 331 ? -6.360 2.690 26.879 1.00 77.06 331 PHE A N 1
ATOM 2405 C CA . PHE A 1 331 ? -5.812 1.373 27.152 1.00 77.06 331 PHE A CA 1
ATOM 2406 C C . PHE A 1 331 ? -4.325 1.345 26.815 1.00 77.06 331 PHE A C 1
ATOM 2408 O O . PHE A 1 331 ? -3.868 2.112 25.968 1.00 77.06 331 PHE A O 1
ATOM 2415 N N . ARG A 1 332 ? -3.582 0.488 27.519 1.00 74.94 3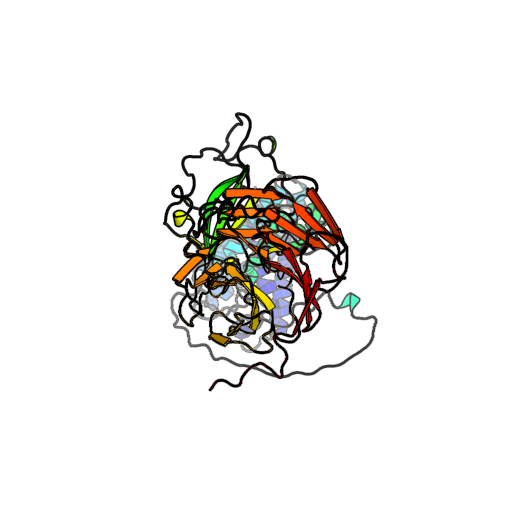32 ARG A N 1
ATOM 2416 C CA . ARG A 1 332 ? -2.141 0.307 27.350 1.00 74.94 332 ARG A CA 1
ATOM 2417 C C . ARG A 1 332 ? -1.804 -1.165 27.547 1.00 74.94 332 ARG A C 1
ATOM 2419 O O . ARG A 1 332 ? -1.938 -1.677 28.659 1.00 74.94 332 ARG A O 1
ATOM 2426 N N . TYR A 1 333 ? -1.395 -1.837 26.477 1.00 64.06 333 TYR A N 1
ATOM 2427 C CA . TYR A 1 333 ? -1.092 -3.265 26.488 1.00 64.06 333 TYR A CA 1
ATOM 2428 C C . TYR A 1 333 ? 0.365 -3.522 26.098 1.00 64.06 333 TYR A C 1
ATOM 2430 O O . TYR A 1 333 ? 0.750 -3.235 24.980 1.00 64.06 333 TYR A O 1
ATOM 2438 N N . GLY A 1 334 ? 1.190 -4.116 26.960 1.00 59.53 334 GLY A N 1
ATOM 2439 C CA . GLY A 1 334 ? 2.571 -4.452 26.585 1.00 59.53 334 GLY A CA 1
ATOM 2440 C C . GLY A 1 334 ? 3.575 -3.300 26.733 1.00 59.53 334 GLY A C 1
ATOM 2441 O O . GLY A 1 334 ? 3.284 -2.269 27.333 1.00 59.53 334 GLY A O 1
ATOM 2442 N N . GLN A 1 335 ? 4.808 -3.562 26.293 1.00 70.62 335 GLN A N 1
ATOM 2443 C CA . GLN A 1 335 ? 6.048 -3.008 26.855 1.00 70.62 335 GLN A CA 1
ATOM 2444 C C . GLN A 1 335 ? 6.737 -1.948 25.968 1.00 70.62 335 GLN A C 1
ATOM 2446 O O . GLN A 1 335 ? 7.958 -1.899 25.985 1.00 70.62 335 GLN A O 1
ATOM 2451 N N . CYS A 1 336 ? 6.020 -1.139 25.177 1.00 82.25 336 CYS A N 1
ATOM 2452 C CA . CYS A 1 336 ? 6.637 -0.012 24.445 1.00 82.25 336 CYS A CA 1
ATOM 2453 C C . CYS A 1 336 ? 6.566 1.284 25.262 1.00 82.25 336 CYS A C 1
ATOM 2455 O O . CYS A 1 336 ? 5.611 1.476 26.032 1.00 82.25 336 CYS A O 1
ATOM 2457 N N . ASN A 1 337 ? 7.580 2.144 25.111 1.00 81.00 337 ASN A N 1
ATOM 2458 C CA . ASN A 1 337 ? 7.659 3.491 25.696 1.00 81.00 337 ASN A CA 1
ATOM 2459 C C . ASN A 1 337 ? 7.206 3.568 27.175 1.00 81.00 337 ASN A C 1
ATOM 2461 O O . ASN A 1 337 ? 6.440 4.452 27.574 1.00 81.00 337 ASN A O 1
ATOM 2465 N N . GLN A 1 338 ? 7.602 2.583 28.001 1.00 79.44 338 GLN A N 1
ATOM 2466 C CA . GLN A 1 338 ? 7.177 2.426 29.413 1.00 79.44 338 GLN A CA 1
ATOM 2467 C C . GLN A 1 338 ? 7.617 3.574 30.328 1.00 79.44 338 GLN A C 1
ATOM 2469 O O . GLN A 1 338 ? 7.017 3.797 31.376 1.00 79.44 338 GLN A O 1
ATOM 2474 N N . ASP A 1 339 ? 8.631 4.317 29.908 1.00 79.69 339 ASP A N 1
ATOM 2475 C CA . ASP A 1 339 ? 9.108 5.558 30.506 1.00 79.69 339 ASP A CA 1
ATOM 2476 C C . ASP A 1 339 ? 8.087 6.705 30.394 1.00 79.69 339 ASP A C 1
ATOM 2478 O O . ASP A 1 339 ? 8.019 7.570 31.275 1.00 79.69 339 ASP A O 1
ATOM 2482 N N . THR A 1 340 ? 7.222 6.684 29.375 1.00 83.06 340 THR A N 1
ATOM 2483 C CA . THR A 1 340 ? 6.159 7.681 29.239 1.00 83.06 340 THR A CA 1
ATOM 2484 C C . THR A 1 340 ? 5.092 7.467 30.313 1.00 83.06 340 THR A C 1
ATOM 2486 O O . THR A 1 340 ? 4.333 6.491 30.310 1.00 83.06 340 THR A O 1
ATOM 2489 N N . THR A 1 341 ? 5.039 8.419 31.248 1.00 80.44 341 THR A N 1
ATOM 2490 C CA . THR A 1 341 ? 4.162 8.371 32.428 1.00 80.44 341 THR A CA 1
ATOM 2491 C C . THR A 1 341 ? 2.710 8.710 32.094 1.00 80.44 341 THR A C 1
ATOM 2493 O O . THR A 1 341 ? 1.807 8.208 32.761 1.00 80.44 341 THR A O 1
ATOM 2496 N N . CYS A 1 342 ? 2.475 9.552 31.082 1.00 86.56 342 CYS A N 1
ATOM 2497 C CA . CYS A 1 342 ? 1.136 9.987 30.706 1.00 86.56 342 CYS A CA 1
ATOM 2498 C C . CYS A 1 342 ? 0.897 9.877 29.207 1.00 86.56 342 CYS A C 1
ATOM 2500 O O . CYS A 1 342 ? 1.641 10.468 28.429 1.00 86.56 342 CYS A O 1
ATOM 2502 N N . ILE A 1 343 ? -0.159 9.160 28.825 1.00 88.06 343 ILE A N 1
ATOM 2503 C CA . ILE A 1 343 ? -0.555 8.970 27.426 1.00 88.06 343 ILE A CA 1
ATOM 2504 C C . ILE A 1 343 ? -2.040 9.272 27.211 1.00 88.06 343 ILE A C 1
ATOM 2506 O O . ILE A 1 343 ? -2.859 9.222 28.129 1.00 88.06 343 ILE A O 1
ATOM 2510 N N . GLY A 1 344 ? -2.403 9.605 25.984 1.00 88.81 344 GLY A N 1
ATOM 2511 C CA . GLY A 1 344 ? -3.779 9.817 25.571 1.00 88.81 344 GLY A CA 1
ATOM 2512 C C . GLY A 1 344 ? -4.521 8.517 25.235 1.00 88.81 344 GLY A C 1
ATOM 2513 O O . GLY A 1 344 ? -3.996 7.409 25.413 1.00 88.81 344 GLY A O 1
ATOM 2514 N N . PRO A 1 345 ? -5.771 8.629 24.753 1.00 89.06 345 PRO A N 1
ATOM 2515 C CA . PRO A 1 345 ? -6.488 7.497 24.178 1.00 89.06 345 PRO A CA 1
ATOM 2516 C C . PRO A 1 345 ? -5.801 7.003 22.895 1.00 89.06 345 PRO A C 1
ATOM 2518 O O . PRO A 1 345 ? -4.989 7.709 22.294 1.00 89.06 345 PRO A O 1
ATOM 2521 N N . ILE A 1 346 ? -6.135 5.782 22.476 1.00 88.50 346 ILE A N 1
ATOM 2522 C CA . ILE A 1 346 ? -5.622 5.199 21.234 1.00 88.50 346 ILE A CA 1
ATOM 2523 C C . ILE A 1 346 ? -6.234 5.954 20.051 1.00 88.50 346 ILE A C 1
ATOM 2525 O O . ILE A 1 346 ? -7.454 5.945 19.877 1.00 88.50 346 ILE A O 1
ATOM 2529 N N . VAL A 1 347 ? -5.380 6.593 19.253 1.00 86.94 347 VAL A N 1
ATOM 2530 C CA . VAL A 1 347 ? -5.744 7.305 18.023 1.00 86.94 347 VAL A CA 1
ATOM 2531 C C . VAL A 1 347 ? -6.165 6.301 16.970 1.00 86.94 347 VAL A C 1
ATOM 2533 O O . VAL A 1 347 ? -7.279 6.359 16.458 1.00 86.94 347 VAL A O 1
ATOM 2536 N N . CYS A 1 348 ? -5.285 5.344 16.705 1.00 86.56 348 CYS A N 1
ATOM 2537 C CA . CYS A 1 348 ? -5.516 4.257 15.777 1.00 86.56 348 CYS A CA 1
ATOM 2538 C C . CYS A 1 348 ? -4.559 3.098 16.080 1.00 86.56 348 CYS A C 1
ATOM 2540 O O . CYS A 1 348 ? -3.686 3.193 16.948 1.00 86.56 348 CYS A O 1
ATOM 2542 N N . ARG A 1 349 ? -4.753 1.980 15.388 1.00 87.50 349 ARG A N 1
ATOM 2543 C CA . ARG A 1 349 ? -3.893 0.800 15.472 1.00 87.50 349 ARG A CA 1
ATOM 2544 C C . ARG A 1 349 ? -3.142 0.569 14.180 1.00 87.50 349 ARG A C 1
ATOM 2546 O O . ARG A 1 349 ? -3.731 0.617 13.104 1.00 87.50 349 ARG A O 1
ATOM 2553 N N . VAL A 1 350 ? -1.864 0.252 14.289 1.00 82.56 350 VAL A N 1
ATOM 2554 C CA . VAL A 1 350 ? -1.053 -0.159 13.142 1.00 82.56 350 VAL A CA 1
ATOM 2555 C C . VAL A 1 350 ? -1.023 -1.678 13.088 1.00 82.56 350 VAL A C 1
ATOM 2557 O O . VAL A 1 350 ? -0.868 -2.348 14.108 1.00 82.56 350 VAL A O 1
ATOM 2560 N N . SER A 1 351 ? -1.208 -2.223 11.892 1.00 81.56 351 SER A N 1
ATOM 2561 C CA . SER A 1 351 ? -1.063 -3.647 11.613 1.00 81.56 351 SER A CA 1
ATOM 2562 C C . SER A 1 351 ? 0.246 -3.876 10.877 1.00 81.56 351 SER A C 1
ATOM 2564 O O . SER A 1 351 ? 0.451 -3.275 9.831 1.00 81.56 351 SER A O 1
ATOM 2566 N N . THR A 1 352 ? 1.071 -4.806 11.347 1.00 77.00 352 THR A N 1
ATOM 2567 C CA . THR A 1 352 ? 2.360 -5.108 10.721 1.00 77.00 352 THR A CA 1
ATOM 2568 C C . THR A 1 352 ? 2.702 -6.597 10.712 1.00 77.00 352 THR A C 1
ATOM 2570 O O . THR A 1 352 ? 2.263 -7.361 11.571 1.00 77.00 352 THR A O 1
ATOM 2573 N N . CYS A 1 353 ? 3.516 -7.004 9.738 1.00 77.50 353 CYS A N 1
ATOM 2574 C CA . CYS A 1 353 ? 4.141 -8.324 9.653 1.00 77.50 353 CYS A CA 1
ATOM 2575 C C . CYS A 1 353 ? 5.558 -8.368 10.250 1.00 77.50 353 CYS A C 1
ATOM 2577 O O . CYS A 1 353 ? 6.184 -9.425 10.286 1.00 77.50 353 CYS A O 1
ATOM 2579 N N . VAL A 1 354 ? 6.074 -7.234 10.728 1.00 77.06 354 VAL A N 1
ATOM 2580 C CA . VAL A 1 354 ? 7.380 -7.123 11.379 1.00 77.06 354 VAL A CA 1
ATOM 2581 C C . VAL A 1 354 ? 7.172 -6.930 12.875 1.00 77.06 354 VAL A C 1
ATOM 2583 O O . VAL A 1 354 ? 6.356 -6.127 13.320 1.00 77.06 354 VAL A O 1
ATOM 2586 N N . ALA A 1 355 ? 7.938 -7.662 13.673 1.00 83.62 355 ALA A N 1
ATOM 2587 C CA . ALA A 1 355 ? 7.871 -7.555 15.118 1.00 83.62 355 ALA A CA 1
ATOM 2588 C C . ALA A 1 355 ? 8.167 -6.116 15.618 1.00 83.62 355 ALA A C 1
ATOM 2590 O O . ALA A 1 355 ? 9.167 -5.534 15.195 1.00 83.62 355 ALA A O 1
ATOM 2591 N N . PRO A 1 356 ? 7.365 -5.557 16.551 1.00 82.50 356 PRO A N 1
ATOM 2592 C CA . PRO A 1 356 ? 7.511 -4.183 17.046 1.00 82.50 356 PRO A CA 1
ATOM 2593 C C . PRO A 1 356 ? 8.915 -3.792 17.528 1.00 82.50 356 PRO A C 1
ATOM 2595 O O . PRO A 1 356 ? 9.428 -2.733 17.190 1.00 82.50 356 PRO A O 1
ATOM 2598 N N . TRP A 1 357 ? 9.581 -4.694 18.249 1.00 84.25 357 TRP A N 1
ATOM 2599 C CA . TRP A 1 357 ? 10.921 -4.476 18.809 1.00 84.25 357 TRP A CA 1
ATOM 2600 C C . TRP A 1 357 ? 12.057 -4.458 17.774 1.00 84.25 357 TRP A C 1
ATOM 2602 O O . TRP A 1 357 ? 13.212 -4.257 18.141 1.00 84.25 357 TRP A O 1
ATOM 2612 N N . VAL A 1 358 ? 11.768 -4.731 16.498 1.00 79.69 358 VAL A N 1
ATOM 2613 C CA . VAL A 1 358 ? 12.765 -4.657 15.417 1.00 79.69 358 VAL A CA 1
ATOM 2614 C C . VAL A 1 358 ? 12.990 -3.212 14.976 1.00 79.69 358 VAL A C 1
ATOM 2616 O O . VAL A 1 358 ? 14.107 -2.870 14.602 1.00 79.69 358 VAL A O 1
ATOM 2619 N N . TRP A 1 359 ? 11.953 -2.374 15.026 1.00 72.06 359 TRP A N 1
ATOM 2620 C CA . TRP A 1 359 ? 11.996 -0.990 14.544 1.00 72.06 359 TRP A CA 1
ATOM 2621 C C . TRP A 1 359 ? 11.797 0.037 15.671 1.00 72.06 359 TRP A C 1
ATOM 2623 O O . TRP A 1 359 ? 12.356 1.124 15.579 1.00 72.06 359 TRP A O 1
ATOM 2633 N N . ASP A 1 360 ? 11.114 -0.307 16.773 1.00 77.69 360 ASP A N 1
ATOM 2634 C CA . ASP A 1 360 ? 11.094 0.511 17.995 1.00 77.69 360 ASP A CA 1
ATOM 2635 C C . ASP A 1 360 ? 11.822 -0.216 19.144 1.00 77.69 360 ASP A C 1
ATOM 2637 O O . ASP A 1 360 ? 11.274 -1.147 19.748 1.00 77.69 360 ASP A O 1
ATOM 2641 N N . PRO A 1 361 ? 13.056 0.198 19.493 1.00 81.06 361 PRO A N 1
ATOM 2642 C CA . PRO A 1 361 ? 13.836 -0.438 20.552 1.00 81.06 361 PRO A CA 1
ATOM 2643 C C . PRO A 1 361 ? 13.258 -0.209 21.957 1.00 81.06 361 PRO A C 1
ATOM 2645 O O . PRO A 1 361 ? 13.691 -0.871 22.902 1.00 81.06 361 PRO A O 1
ATOM 2648 N N . SER A 1 362 ? 12.289 0.700 22.124 1.00 84.00 362 SER A N 1
ATOM 2649 C CA . SER A 1 362 ? 11.573 0.880 23.391 1.00 84.00 362 SER A CA 1
ATOM 2650 C C . SER A 1 362 ? 10.634 -0.290 23.702 1.00 84.00 362 SER A C 1
ATOM 2652 O O . SER A 1 362 ? 10.223 -0.457 24.851 1.00 84.00 362 SER A O 1
ATOM 2654 N N . CYS A 1 363 ? 10.286 -1.100 22.698 1.00 86.19 363 CYS A N 1
ATOM 2655 C CA . CYS A 1 363 ? 9.364 -2.216 22.827 1.00 86.19 363 CYS A CA 1
ATOM 2656 C C . CYS A 1 363 ? 10.043 -3.475 23.383 1.00 86.19 363 CYS A C 1
ATOM 2658 O O . CYS A 1 363 ? 10.996 -4.008 22.818 1.00 86.19 363 CYS A O 1
ATOM 2660 N N . GLY A 1 364 ? 9.489 -4.029 24.465 1.00 84.62 364 GLY A N 1
ATOM 2661 C CA . GLY A 1 364 ? 9.890 -5.347 24.970 1.00 84.62 364 GLY A CA 1
ATOM 2662 C C . GLY A 1 364 ? 9.490 -6.509 24.043 1.00 84.62 364 GLY A C 1
ATOM 2663 O O . GLY A 1 364 ? 8.530 -6.410 23.284 1.00 84.62 364 GLY A O 1
ATOM 2664 N N . THR A 1 365 ? 10.188 -7.646 24.160 1.00 85.25 365 THR A N 1
ATOM 2665 C CA . THR A 1 365 ? 9.986 -8.864 23.340 1.00 85.25 365 THR A CA 1
ATOM 2666 C C . THR A 1 365 ? 8.947 -9.842 23.902 1.00 85.25 365 THR A C 1
ATOM 2668 O O . THR A 1 365 ? 8.596 -10.830 23.253 1.00 85.25 365 THR A O 1
ATOM 2671 N N . THR A 1 366 ? 8.439 -9.593 25.112 1.00 83.56 366 THR A N 1
ATOM 2672 C CA . THR A 1 366 ? 7.412 -10.432 25.742 1.00 83.56 366 THR A CA 1
ATOM 2673 C C . THR A 1 366 ? 6.095 -10.298 24.984 1.00 83.56 366 THR A C 1
ATOM 2675 O O . THR A 1 366 ? 5.416 -9.278 25.081 1.00 83.56 366 THR A O 1
ATOM 2678 N N . SER A 1 367 ? 5.735 -11.343 24.241 1.00 75.69 367 SER A N 1
ATOM 2679 C CA . SER A 1 367 ? 4.538 -11.361 23.404 1.00 75.69 367 SER A CA 1
ATOM 2680 C C . SER A 1 367 ? 3.283 -11.703 24.192 1.00 75.69 367 SER A C 1
ATOM 2682 O O . SER A 1 367 ? 3.262 -12.649 24.982 1.00 75.69 367 SER A O 1
ATOM 2684 N N . ALA A 1 368 ? 2.216 -10.965 23.915 1.00 79.50 368 ALA A N 1
ATOM 2685 C CA . ALA A 1 368 ? 0.863 -11.391 24.215 1.00 79.50 368 ALA A CA 1
ATOM 2686 C C . ALA A 1 368 ? 0.124 -11.713 22.930 1.00 79.50 368 ALA A C 1
ATOM 2688 O O . ALA A 1 368 ? 0.331 -11.055 21.912 1.00 79.50 368 ALA A O 1
ATOM 2689 N N . THR A 1 369 ? -0.741 -12.719 22.986 1.00 84.88 369 THR A N 1
ATOM 2690 C CA . THR A 1 369 ? -1.382 -13.270 21.796 1.00 84.88 369 THR A CA 1
ATOM 2691 C C . THR A 1 369 ? -2.898 -13.201 21.908 1.00 84.88 369 THR A C 1
ATOM 2693 O O . THR A 1 369 ? -3.468 -13.711 22.873 1.00 84.88 369 THR A O 1
ATOM 2696 N N . ASP A 1 370 ? -3.542 -12.610 20.902 1.00 84.19 370 ASP A N 1
ATOM 2697 C CA . ASP A 1 370 ? -4.993 -12.646 20.715 1.00 84.19 370 ASP A CA 1
ATOM 2698 C C . ASP A 1 370 ? -5.325 -12.976 19.257 1.00 84.19 370 ASP A C 1
ATOM 2700 O O . ASP A 1 370 ? -5.285 -12.129 18.368 1.00 84.19 370 ASP A O 1
ATOM 2704 N N . ASN A 1 371 ? -5.672 -14.238 19.009 1.00 85.88 371 ASN A N 1
ATOM 2705 C CA . ASN A 1 371 ? -5.984 -14.714 17.662 1.00 85.88 371 ASN A CA 1
ATOM 2706 C C . ASN A 1 371 ? -7.400 -14.330 17.208 1.00 85.88 371 ASN A C 1
ATOM 2708 O O . ASN A 1 371 ? -7.717 -14.492 16.034 1.00 85.88 371 ASN A O 1
ATOM 2712 N N . ASN A 1 372 ? -8.258 -13.799 18.091 1.00 81.94 372 ASN A N 1
ATOM 2713 C CA . ASN A 1 372 ? -9.585 -13.337 17.669 1.00 81.94 372 ASN A CA 1
ATOM 2714 C C . ASN A 1 372 ? -9.489 -12.099 16.775 1.00 81.94 372 ASN A C 1
ATOM 2716 O O . ASN A 1 372 ? -10.378 -11.865 15.963 1.00 81.94 372 ASN A O 1
ATOM 2720 N N . THR A 1 373 ? -8.405 -11.328 16.900 1.00 82.75 373 THR A N 1
ATOM 2721 C CA . THR A 1 373 ? -8.171 -10.147 16.072 1.00 82.75 373 THR A CA 1
ATOM 2722 C C . THR A 1 373 ? -7.423 -10.467 14.785 1.00 82.75 373 THR A C 1
ATOM 2724 O O . THR A 1 373 ? -7.109 -9.530 14.078 1.00 82.75 373 THR A O 1
ATOM 2727 N N . ALA A 1 374 ? -7.121 -11.730 14.448 1.00 81.19 374 ALA A N 1
ATOM 2728 C CA . ALA A 1 374 ? -6.256 -12.077 13.307 1.00 81.19 374 ALA A CA 1
ATOM 2729 C C . ALA A 1 374 ? -6.703 -11.459 11.964 1.00 81.19 374 ALA A C 1
ATOM 2731 O O . ALA A 1 374 ? -5.869 -11.086 11.136 1.00 81.19 374 ALA A O 1
ATOM 2732 N N . PHE A 1 375 ? -8.016 -11.295 11.787 1.00 80.38 375 PHE A N 1
ATOM 2733 C CA . PHE A 1 375 ? -8.643 -10.724 10.591 1.00 80.38 375 PHE A CA 1
ATOM 2734 C C . PHE A 1 375 ? -9.084 -9.265 10.775 1.00 80.38 375 PHE A C 1
ATOM 2736 O O . PHE A 1 375 ? -9.939 -8.778 10.046 1.00 80.38 375 PHE A O 1
ATOM 2743 N N . HIS A 1 376 ? -8.572 -8.565 11.788 1.00 83.31 376 HIS A N 1
ATOM 2744 C CA . HIS A 1 376 ? -8.867 -7.150 11.975 1.00 83.31 376 HIS A CA 1
ATOM 2745 C C . HIS A 1 376 ? -7.890 -6.306 11.165 1.00 83.31 376 HIS A C 1
ATOM 2747 O O . HIS A 1 376 ? -6.684 -6.367 11.381 1.00 83.31 376 HIS A O 1
ATOM 2753 N N . ASP A 1 377 ? -8.409 -5.495 10.262 1.00 74.44 377 ASP A N 1
ATOM 2754 C CA . ASP A 1 377 ? -7.671 -4.550 9.431 1.00 74.44 377 ASP A CA 1
ATOM 2755 C C . ASP A 1 377 ? -8.510 -3.289 9.202 1.00 74.44 377 ASP A C 1
ATOM 2757 O O . ASP A 1 377 ? -9.644 -3.170 9.687 1.00 74.44 377 ASP A O 1
ATOM 2761 N N . ALA A 1 378 ? -7.895 -2.338 8.504 1.00 73.44 378 ALA A N 1
ATOM 2762 C CA . ALA A 1 378 ? -8.541 -1.161 7.958 1.00 73.44 378 ALA A CA 1
ATOM 2763 C C . ALA A 1 378 ? -9.097 -1.474 6.562 1.00 73.44 378 ALA A C 1
ATOM 2765 O O . ALA A 1 378 ? -8.430 -2.144 5.773 1.00 73.44 378 ALA A O 1
ATOM 2766 N N . ALA A 1 379 ? -10.255 -0.912 6.206 1.00 64.94 379 ALA A N 1
ATOM 2767 C CA . ALA A 1 379 ? -10.821 -1.047 4.858 1.00 64.94 379 ALA A CA 1
ATOM 2768 C C . ALA A 1 379 ? -9.854 -0.572 3.750 1.00 64.94 379 ALA A C 1
ATOM 2770 O O . ALA A 1 379 ? -9.796 -1.163 2.676 1.00 64.94 379 ALA A O 1
ATOM 2771 N N . CYS A 1 380 ? -9.041 0.446 4.038 1.00 58.16 380 CYS A N 1
ATOM 2772 C CA . CYS A 1 380 ? -8.000 0.968 3.149 1.00 58.16 380 CYS A CA 1
ATOM 2773 C C . CYS A 1 380 ? -6.818 0.005 2.911 1.00 58.16 380 CYS A C 1
ATOM 2775 O O . CYS A 1 380 ? -6.058 0.222 1.981 1.00 58.16 380 CYS A O 1
ATOM 2777 N N . LEU A 1 381 ? -6.658 -1.071 3.693 1.00 56.12 381 LEU A N 1
ATOM 2778 C CA . LEU A 1 381 ? -5.685 -2.134 3.383 1.00 56.12 381 LEU A CA 1
ATOM 2779 C C . LEU A 1 381 ? -6.211 -3.107 2.318 1.00 56.12 381 LEU A C 1
ATOM 2781 O O . LEU A 1 381 ? -5.459 -3.939 1.818 1.00 56.12 381 LEU A O 1
ATOM 2785 N N . HIS A 1 382 ? -7.497 -3.005 1.975 1.00 57.31 382 HIS A N 1
ATOM 2786 C CA . HIS A 1 382 ? -8.162 -3.823 0.960 1.00 57.31 382 HIS A CA 1
ATOM 2787 C C . HIS A 1 382 ? -8.497 -3.042 -0.303 1.00 57.31 382 HIS A C 1
ATOM 2789 O O . HIS A 1 382 ? -9.130 -3.597 -1.199 1.00 57.31 382 HIS A O 1
ATOM 2795 N N . THR A 1 383 ? -8.104 -1.768 -0.394 1.00 50.22 383 THR A N 1
ATOM 2796 C CA . THR A 1 383 ? -8.147 -1.082 -1.681 1.00 50.22 383 THR A CA 1
ATOM 2797 C C . THR A 1 383 ? -7.078 -1.708 -2.552 1.00 50.22 383 THR A C 1
ATOM 2799 O O . THR A 1 383 ? -5.884 -1.601 -2.258 1.00 50.22 383 THR A O 1
ATOM 2802 N N . ASP A 1 384 ? -7.524 -2.405 -3.595 1.00 43.62 384 ASP A N 1
ATOM 2803 C CA . ASP A 1 384 ? -6.633 -2.806 -4.668 1.00 43.62 384 ASP A CA 1
ATOM 2804 C C . ASP A 1 384 ? -5.867 -1.556 -5.120 1.00 43.62 384 ASP A C 1
ATOM 2806 O O . ASP A 1 384 ? -6.468 -0.474 -5.196 1.00 43.62 384 ASP A O 1
ATOM 2810 N N . PRO A 1 385 ? -4.544 -1.665 -5.340 1.00 49.94 385 PRO A N 1
ATOM 2811 C CA . PRO A 1 385 ? -3.765 -0.537 -5.827 1.00 49.94 385 PRO A CA 1
ATOM 2812 C C . PRO A 1 385 ? -4.447 0.039 -7.068 1.00 49.94 385 PRO A C 1
ATOM 2814 O O . PRO A 1 385 ? -5.179 -0.674 -7.766 1.00 49.94 385 PRO A O 1
ATOM 2817 N N . ALA A 1 386 ? -4.171 1.308 -7.388 1.00 45.22 386 ALA A N 1
ATOM 2818 C CA . ALA A 1 386 ? -4.322 1.727 -8.774 1.00 45.22 386 ALA A CA 1
ATOM 2819 C C . ALA A 1 386 ? -3.624 0.640 -9.608 1.00 45.22 386 ALA A C 1
ATOM 2821 O O . ALA A 1 386 ? -2.445 0.371 -9.356 1.00 45.22 386 ALA A O 1
ATOM 2822 N N . PRO A 1 387 ? -4.352 -0.104 -10.462 1.00 45.97 387 PRO A N 1
ATOM 2823 C CA . PRO A 1 387 ? -3.756 -1.239 -11.133 1.00 45.97 387 PRO A CA 1
ATOM 2824 C C . PRO A 1 387 ? -2.544 -0.702 -11.879 1.00 45.97 387 PRO A C 1
ATOM 2826 O O . PRO A 1 387 ? -2.675 0.285 -12.606 1.00 45.97 387 PRO A O 1
ATOM 2829 N N . ALA A 1 388 ? -1.375 -1.321 -11.674 1.00 56.06 388 ALA A N 1
ATOM 2830 C CA . ALA A 1 388 ? -0.264 -1.136 -12.591 1.00 56.06 388 ALA A CA 1
ATOM 2831 C C . ALA A 1 388 ? -0.861 -1.353 -13.978 1.00 56.06 388 ALA A C 1
ATOM 2833 O O . ALA A 1 388 ? -1.406 -2.432 -14.252 1.00 56.06 388 ALA A O 1
ATOM 2834 N N . ALA A 1 389 ? -0.946 -0.277 -14.761 1.00 59.84 389 ALA A N 1
ATOM 2835 C CA . ALA A 1 389 ? -1.770 -0.332 -15.947 1.00 59.84 389 ALA A CA 1
ATOM 2836 C C . ALA A 1 389 ? -1.203 -1.439 -16.835 1.00 59.84 389 ALA A C 1
ATOM 2838 O O . ALA A 1 389 ? 0.010 -1.572 -16.998 1.00 59.84 389 ALA A O 1
ATOM 2839 N N . SER A 1 390 ? -2.086 -2.297 -17.328 1.00 62.75 390 SER A N 1
ATOM 2840 C CA . SER A 1 390 ? -1.699 -3.468 -18.103 1.00 62.75 390 SER A CA 1
ATOM 2841 C C . SER A 1 390 ? -2.298 -3.375 -19.490 1.00 62.75 390 SER A C 1
ATOM 2843 O O . SER A 1 390 ? -3.414 -2.889 -19.689 1.00 62.75 390 SER A O 1
ATOM 2845 N N . VAL A 1 391 ? -1.535 -3.857 -20.458 1.00 62.00 391 VAL A N 1
ATOM 2846 C CA . VAL A 1 391 ? -1.993 -4.065 -21.827 1.00 62.00 391 VAL A CA 1
ATOM 2847 C C . VAL A 1 391 ? -2.379 -5.530 -22.000 1.00 62.00 391 VAL A C 1
ATOM 2849 O O . VAL A 1 391 ? -1.972 -6.380 -21.196 1.00 62.00 391 VAL A O 1
ATOM 2852 N N . PRO A 1 392 ? -3.145 -5.889 -23.044 1.00 64.06 392 PRO A N 1
ATOM 2853 C CA . PRO A 1 392 ? -3.260 -7.280 -23.455 1.00 64.06 392 PRO A CA 1
ATOM 2854 C C . PRO A 1 392 ? -1.856 -7.866 -23.646 1.00 64.06 392 PRO A C 1
ATOM 2856 O O . PRO A 1 392 ? -1.170 -7.552 -24.607 1.00 64.06 392 PRO A O 1
ATOM 2859 N N . GLY A 1 393 ? -1.408 -8.686 -22.694 1.00 70.19 393 GLY A N 1
ATOM 2860 C CA . GLY A 1 393 ? -0.037 -9.185 -22.682 1.00 70.19 393 GLY A CA 1
ATOM 2861 C C . GLY A 1 393 ? 0.854 -8.708 -21.530 1.00 70.19 393 GLY A C 1
ATOM 2862 O O . GLY A 1 393 ? 2.024 -9.066 -21.550 1.00 70.19 393 GLY A O 1
ATOM 2863 N N . GLY A 1 394 ? 0.361 -8.010 -20.511 1.00 86.44 394 GLY A N 1
ATOM 2864 C CA . GLY A 1 394 ? 1.113 -7.769 -19.269 1.00 86.44 394 GLY A CA 1
ATOM 2865 C C . GLY A 1 394 ? 1.341 -6.292 -18.960 1.00 86.44 394 GLY A C 1
ATOM 2866 O O . GLY A 1 394 ? 0.736 -5.419 -19.577 1.00 86.44 394 GLY A O 1
ATOM 2867 N N . ILE A 1 395 ? 2.184 -6.023 -17.968 1.00 90.94 395 ILE A N 1
ATOM 2868 C CA . ILE A 1 395 ? 2.523 -4.674 -17.508 1.00 90.94 395 ILE A CA 1
ATOM 2869 C C . ILE A 1 395 ? 3.782 -4.216 -18.261 1.00 90.94 395 ILE A C 1
ATOM 2871 O O . ILE A 1 395 ? 4.805 -4.906 -18.179 1.00 90.94 395 ILE A O 1
ATOM 2875 N N . PRO A 1 396 ? 3.725 -3.107 -19.021 1.00 92.81 396 PRO A N 1
ATOM 2876 C CA . PRO A 1 396 ? 4.885 -2.582 -19.723 1.00 92.81 396 PRO A CA 1
ATOM 2877 C C . PRO A 1 396 ? 5.849 -1.895 -18.756 1.00 92.81 396 PRO A C 1
ATOM 2879 O O . PRO A 1 396 ? 5.434 -1.229 -17.811 1.00 92.81 396 PRO A O 1
ATOM 2882 N N . VAL A 1 397 ? 7.142 -2.059 -19.017 1.00 94.69 397 VAL A N 1
ATOM 2883 C CA . VAL A 1 397 ? 8.240 -1.436 -18.272 1.00 94.69 397 VAL A CA 1
ATOM 2884 C C . VAL A 1 397 ? 9.320 -0.955 -19.236 1.00 94.69 397 VAL A C 1
ATOM 2886 O O . VAL A 1 397 ? 9.397 -1.419 -20.374 1.00 94.69 397 VAL A O 1
ATOM 2889 N N . VAL A 1 398 ? 10.177 -0.052 -18.782 1.00 94.50 398 VAL A N 1
ATOM 2890 C CA . VAL A 1 398 ? 11.382 0.366 -19.507 1.00 94.50 398 VAL A CA 1
ATOM 2891 C C . VAL A 1 398 ? 12.572 0.334 -18.568 1.00 94.50 398 VAL A C 1
ATOM 2893 O O . VAL A 1 398 ? 12.396 0.535 -17.369 1.00 94.50 398 VAL A O 1
ATOM 2896 N N . GLY A 1 399 ? 13.749 0.080 -19.126 1.00 95.44 399 GLY A N 1
ATOM 2897 C CA . GLY A 1 399 ? 15.011 0.160 -18.406 1.00 95.44 399 GLY A CA 1
ATOM 2898 C C . GLY A 1 399 ? 16.203 0.049 -19.348 1.00 95.44 399 GLY A C 1
ATOM 2899 O O . GLY A 1 399 ? 16.086 -0.486 -20.454 1.00 95.44 399 GLY A O 1
ATOM 2900 N N . ASP A 1 400 ? 17.341 0.583 -18.932 1.00 95.19 400 ASP A N 1
ATOM 2901 C CA . ASP A 1 400 ? 18.644 0.383 -19.554 1.00 95.19 400 ASP A CA 1
ATOM 2902 C C . ASP A 1 400 ? 19.196 -1.001 -19.176 1.00 95.19 400 ASP A C 1
ATOM 2904 O O . ASP A 1 400 ? 20.049 -1.174 -18.302 1.00 95.19 400 ASP A O 1
ATOM 2908 N N . TRP A 1 401 ? 18.660 -2.040 -19.819 1.00 95.81 401 TRP A N 1
ATOM 2909 C CA . TRP A 1 401 ? 18.993 -3.417 -19.463 1.00 95.81 401 TRP A CA 1
ATOM 2910 C C . TRP A 1 401 ? 20.432 -3.797 -19.785 1.00 95.81 401 TRP A C 1
ATOM 2912 O O . TRP A 1 401 ? 20.876 -4.832 -19.279 1.00 95.81 401 TRP A O 1
ATOM 2922 N N . ASN A 1 402 ? 21.124 -3.060 -20.666 1.00 94.00 402 ASN A N 1
ATOM 2923 C CA . ASN A 1 402 ? 22.470 -3.358 -21.160 1.00 94.00 402 ASN A CA 1
ATOM 2924 C C . ASN A 1 402 ? 23.554 -2.374 -20.676 1.00 94.00 402 ASN A C 1
ATOM 2926 O O . ASN A 1 402 ? 24.734 -2.688 -20.868 1.00 94.00 402 ASN A O 1
ATOM 2930 N N . GLY A 1 403 ? 23.177 -1.303 -19.979 1.00 93.69 403 GLY A N 1
ATOM 2931 C CA . GLY A 1 403 ? 24.062 -0.284 -19.421 1.00 93.69 403 GLY A CA 1
ATOM 2932 C C . GLY A 1 403 ? 24.660 0.646 -20.477 1.00 93.69 403 GLY A C 1
ATOM 2933 O O . GLY A 1 403 ? 25.822 1.040 -20.349 1.00 93.69 403 GLY A O 1
ATOM 2934 N N . ASP A 1 404 ? 23.944 0.907 -21.574 1.00 92.81 404 ASP A N 1
ATOM 2935 C CA . ASP A 1 404 ? 24.409 1.778 -22.662 1.00 92.81 404 ASP A CA 1
ATOM 2936 C C . ASP A 1 404 ? 23.897 3.229 -22.572 1.00 92.81 404 ASP A C 1
ATOM 2938 O O . ASP A 1 404 ? 24.266 4.069 -23.401 1.00 92.81 404 ASP A O 1
ATOM 2942 N N . GLY A 1 405 ? 23.122 3.537 -21.533 1.00 90.81 405 GLY A N 1
ATOM 2943 C CA . GLY A 1 405 ? 22.475 4.815 -21.272 1.00 90.81 405 GLY A CA 1
ATOM 2944 C C . GLY A 1 405 ? 21.096 4.960 -21.919 1.00 90.81 405 GLY A C 1
ATOM 2945 O O . GLY A 1 405 ? 20.503 6.036 -21.801 1.00 90.81 405 GLY A O 1
ATOM 2946 N N . PHE A 1 406 ? 20.587 3.932 -22.615 1.00 92.38 406 PHE A N 1
ATOM 2947 C CA . PHE A 1 406 ? 19.298 3.972 -23.302 1.00 92.38 406 PHE A CA 1
ATOM 2948 C C . PHE A 1 406 ? 18.303 2.959 -22.727 1.00 92.38 406 PHE A C 1
ATOM 2950 O O . PHE A 1 406 ? 18.425 1.744 -22.868 1.00 92.38 406 PHE A O 1
ATOM 2957 N N . ALA A 1 407 ? 17.214 3.478 -22.171 1.00 94.00 407 ALA A N 1
ATOM 2958 C CA . ALA A 1 407 ? 16.076 2.686 -21.760 1.00 94.00 407 ALA A CA 1
ATOM 2959 C C . ALA A 1 407 ? 15.366 2.057 -22.964 1.00 94.00 407 ALA A C 1
ATOM 2961 O O . ALA A 1 407 ? 15.009 2.719 -23.945 1.00 94.00 407 ALA A O 1
ATOM 2962 N N . THR A 1 408 ? 15.112 0.758 -22.853 1.00 93.81 408 THR A N 1
ATOM 2963 C CA . THR A 1 408 ? 14.500 -0.069 -23.893 1.00 93.81 408 THR A CA 1
ATOM 2964 C C . THR A 1 408 ? 13.331 -0.894 -23.332 1.00 93.81 408 THR A C 1
ATOM 2966 O O . THR A 1 408 ? 13.165 -0.995 -22.113 1.00 93.81 408 THR A O 1
ATOM 2969 N N . PRO A 1 409 ? 12.437 -1.437 -24.183 1.00 93.12 409 PRO A N 1
ATOM 2970 C CA . PRO A 1 409 ? 11.160 -1.978 -23.727 1.00 93.12 409 PRO A CA 1
ATOM 2971 C C . PRO A 1 409 ? 11.280 -3.306 -22.973 1.00 93.12 409 PRO A C 1
ATOM 2973 O O . PRO A 1 409 ? 12.093 -4.174 -23.301 1.00 93.12 409 PRO A O 1
ATOM 2976 N N . GLY A 1 410 ? 10.373 -3.499 -22.017 1.00 93.00 410 GLY A N 1
ATOM 2977 C CA . GLY A 1 410 ? 10.145 -4.756 -21.319 1.00 93.00 410 GLY A CA 1
ATOM 2978 C C . GLY A 1 410 ? 8.661 -4.991 -21.014 1.00 93.00 410 GLY A C 1
ATOM 2979 O O . GLY A 1 410 ? 7.840 -4.074 -21.026 1.00 93.00 410 GLY A O 1
ATOM 2980 N N . ILE A 1 411 ? 8.302 -6.247 -20.755 1.00 92.25 411 ILE A N 1
ATOM 2981 C CA . ILE A 1 411 ? 6.957 -6.670 -20.345 1.00 92.25 411 ILE A CA 1
ATOM 2982 C C . ILE A 1 411 ? 7.082 -7.628 -19.162 1.00 92.25 411 ILE A C 1
ATOM 2984 O O . ILE A 1 411 ? 7.810 -8.619 -19.238 1.00 92.25 411 ILE A O 1
ATOM 2988 N N . PHE A 1 412 ? 6.309 -7.380 -18.107 1.00 93.69 412 PHE A N 1
ATOM 2989 C CA . PHE A 1 412 ? 6.076 -8.330 -17.025 1.00 93.69 412 PHE A CA 1
ATOM 2990 C C . PHE A 1 412 ? 4.702 -8.986 -17.187 1.00 93.69 412 PHE A C 1
ATOM 2992 O O . PHE A 1 412 ? 3.674 -8.308 -17.259 1.00 93.69 412 PHE A O 1
ATOM 2999 N N . ARG A 1 413 ? 4.662 -10.318 -17.250 1.00 91.25 413 ARG A N 1
ATOM 3000 C CA . ARG A 1 413 ? 3.429 -11.093 -17.424 1.00 91.25 413 ARG A CA 1
ATOM 3001 C C . ARG A 1 413 ? 3.442 -12.292 -16.492 1.00 91.25 413 ARG A C 1
ATOM 3003 O O . ARG A 1 413 ? 4.203 -13.228 -16.710 1.00 91.25 413 ARG A O 1
ATOM 3010 N N . ASP A 1 414 ? 2.568 -12.265 -15.490 1.00 87.75 414 ASP A N 1
ATOM 3011 C CA . ASP A 1 414 ? 2.277 -13.411 -14.620 1.00 87.75 414 ASP A CA 1
ATOM 3012 C C . ASP A 1 414 ? 3.512 -14.026 -13.925 1.00 87.75 414 ASP A C 1
ATOM 3014 O O . ASP A 1 414 ? 3.554 -15.229 -13.678 1.00 87.75 414 ASP A O 1
ATOM 3018 N N . GLY A 1 415 ? 4.515 -13.207 -13.583 1.00 89.69 415 GLY A N 1
ATOM 3019 C CA . GLY A 1 415 ? 5.775 -13.662 -12.976 1.00 89.69 415 GLY A CA 1
ATOM 3020 C C . GLY A 1 415 ? 6.937 -13.839 -13.959 1.00 89.69 415 GLY A C 1
ATOM 3021 O O . GLY A 1 415 ? 8.071 -14.024 -13.524 1.00 89.69 415 GLY A O 1
ATOM 3022 N N . THR A 1 416 ? 6.688 -13.737 -15.265 1.00 93.94 416 THR A N 1
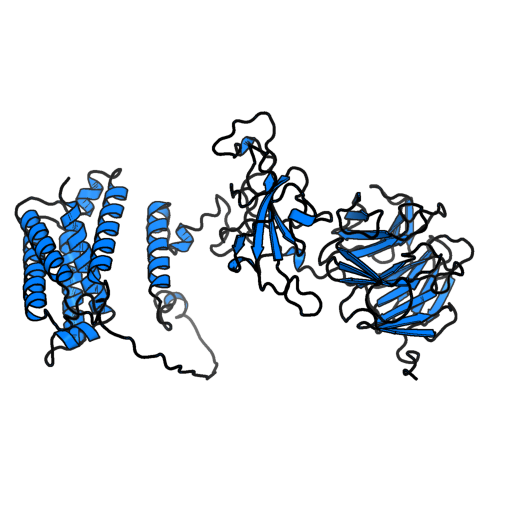ATOM 3023 C CA . THR A 1 416 ? 7.717 -13.845 -16.307 1.00 93.94 416 THR A CA 1
ATOM 3024 C C . THR A 1 416 ? 8.057 -12.470 -16.882 1.00 93.94 416 THR A C 1
ATOM 3026 O O . THR A 1 416 ? 7.168 -11.696 -17.248 1.00 93.94 416 THR A O 1
ATOM 3029 N N . TRP A 1 417 ? 9.350 -12.188 -17.009 1.00 95.94 417 TRP A N 1
ATOM 3030 C CA . TRP A 1 417 ? 9.895 -10.981 -17.625 1.00 95.94 417 TRP A CA 1
ATOM 3031 C C . TRP A 1 417 ? 10.299 -11.244 -19.071 1.00 95.94 417 TRP A C 1
ATOM 3033 O O . TRP A 1 417 ? 10.870 -12.288 -19.379 1.00 95.94 417 TRP A O 1
ATOM 3043 N N . TYR A 1 418 ? 10.021 -10.279 -19.942 1.00 93.75 418 TYR A N 1
ATOM 3044 C CA . TYR A 1 418 ? 10.363 -10.277 -21.361 1.00 93.75 418 TYR A CA 1
ATOM 3045 C C . TYR A 1 418 ? 11.049 -8.945 -21.670 1.00 93.75 418 TYR A C 1
ATOM 3047 O O . TYR A 1 418 ? 10.364 -7.929 -21.760 1.00 93.75 418 TYR A O 1
ATOM 3055 N N . LEU A 1 419 ? 12.376 -8.928 -21.803 1.00 94.62 419 LEU A N 1
ATOM 3056 C CA . LEU A 1 419 ? 13.169 -7.701 -21.976 1.00 94.62 419 LEU A CA 1
ATOM 3057 C C . LEU A 1 419 ? 13.820 -7.656 -23.363 1.00 94.62 419 LEU A C 1
ATOM 3059 O O . LEU A 1 419 ? 14.217 -8.696 -23.898 1.00 94.62 419 LEU A O 1
ATOM 3063 N N . SER A 1 420 ? 13.944 -6.464 -23.941 1.00 92.62 420 SER A N 1
ATOM 3064 C CA . SER A 1 420 ? 14.590 -6.211 -25.235 1.00 92.62 420 SER A CA 1
ATOM 3065 C C . SER A 1 420 ? 15.589 -5.074 -25.096 1.00 92.62 420 SER A C 1
ATOM 3067 O O . SER A 1 420 ? 15.215 -4.038 -24.569 1.00 92.62 420 SER A O 1
ATOM 3069 N N . ASN A 1 421 ? 16.801 -5.230 -25.638 1.00 90.88 421 ASN A N 1
ATOM 3070 C CA . ASN A 1 421 ? 17.816 -4.167 -25.704 1.00 90.88 421 ASN A CA 1
ATOM 3071 C C . ASN A 1 421 ? 17.663 -3.283 -26.954 1.00 90.88 421 ASN A C 1
ATOM 3073 O O . ASN A 1 421 ? 18.600 -2.605 -27.370 1.00 90.88 421 ASN A O 1
ATOM 3077 N N . SER A 1 422 ? 16.516 -3.347 -27.631 1.00 86.12 422 SER A N 1
ATOM 3078 C CA . SER A 1 422 ? 16.310 -2.698 -28.922 1.00 86.12 422 SER A CA 1
ATOM 3079 C C . SER A 1 422 ? 15.012 -1.903 -28.958 1.00 86.12 422 SER A C 1
ATOM 3081 O O . SER A 1 422 ? 13.945 -2.418 -28.617 1.00 86.12 422 SER A O 1
ATOM 3083 N N . LEU A 1 423 ? 15.107 -0.673 -29.472 1.00 82.50 423 LEU A N 1
ATOM 3084 C CA . LEU A 1 423 ? 13.968 0.163 -29.874 1.00 82.50 423 LEU A CA 1
ATOM 3085 C C . LEU A 1 423 ? 13.417 -0.205 -31.265 1.00 82.50 423 LEU A C 1
ATOM 3087 O O . LEU A 1 423 ? 12.389 0.315 -31.691 1.00 82.50 423 LEU A O 1
ATOM 3091 N N . GLU A 1 424 ? 14.085 -1.115 -31.972 1.00 76.50 424 GLU A N 1
ATOM 3092 C CA . GLU A 1 424 ? 13.630 -1.698 -33.241 1.00 76.50 424 GLU A CA 1
ATOM 3093 C C . GLU A 1 424 ? 12.966 -3.076 -33.023 1.00 76.50 424 GLU A C 1
ATOM 3095 O O . GLU A 1 424 ? 12.336 -3.632 -33.926 1.00 76.50 424 GLU A O 1
ATOM 3100 N N . GLY A 1 425 ? 13.139 -3.643 -31.822 1.00 60.62 425 GLY A N 1
ATOM 3101 C CA . GLY A 1 425 ? 12.892 -5.040 -31.492 1.00 60.62 425 GLY A CA 1
ATOM 3102 C C . GLY A 1 425 ? 11.416 -5.392 -31.355 1.00 60.62 425 GLY A C 1
ATOM 3103 O O . GLY A 1 425 ? 10.725 -4.950 -30.445 1.00 60.62 425 GLY A O 1
ATOM 3104 N N . VAL A 1 426 ? 10.952 -6.281 -32.232 1.00 66.75 426 VAL A N 1
ATOM 3105 C CA . VAL A 1 426 ? 9.615 -6.887 -32.172 1.00 66.75 426 VAL A CA 1
ATOM 3106 C C . VAL A 1 426 ? 9.498 -7.971 -31.092 1.00 66.75 426 VAL A C 1
ATOM 3108 O O . VAL A 1 426 ? 8.382 -8.248 -30.653 1.00 66.75 426 VAL A O 1
ATOM 3111 N N . SER A 1 427 ? 10.612 -8.579 -30.660 1.00 76.38 427 SER A N 1
ATOM 3112 C CA . SER A 1 427 ? 10.672 -9.749 -29.764 1.00 76.38 427 SER A CA 1
ATOM 3113 C C . SER A 1 427 ? 11.636 -9.557 -28.594 1.00 76.38 427 SER A C 1
ATOM 3115 O O . SER A 1 427 ? 12.640 -8.869 -28.737 1.00 76.38 427 SER A O 1
ATOM 3117 N N . ALA A 1 428 ? 11.367 -10.222 -27.469 1.00 87.19 428 ALA A N 1
ATOM 3118 C CA . ALA A 1 428 ? 12.249 -10.208 -26.302 1.00 87.19 428 ALA A CA 1
ATOM 3119 C C . ALA A 1 428 ? 13.549 -10.997 -26.539 1.00 87.19 428 ALA A C 1
ATOM 3121 O O . ALA A 1 428 ? 13.531 -12.074 -27.138 1.00 87.19 428 ALA A O 1
ATOM 3122 N N . GLU A 1 429 ? 14.659 -10.467 -26.031 1.00 90.06 429 GLU A N 1
ATOM 3123 C CA . GLU A 1 429 ? 15.990 -11.088 -26.044 1.00 90.06 429 GLU A CA 1
ATOM 3124 C C . GLU A 1 429 ? 16.268 -11.859 -24.749 1.00 90.06 429 GLU A C 1
ATOM 3126 O O . GLU A 1 429 ? 16.957 -12.880 -24.764 1.00 90.06 429 GLU A O 1
ATOM 3131 N N . LEU A 1 430 ? 15.703 -11.389 -23.635 1.00 91.81 430 LEU A N 1
ATOM 3132 C CA . LEU A 1 430 ? 15.787 -12.032 -22.329 1.00 91.81 430 LEU A CA 1
ATOM 3133 C C . LEU A 1 430 ? 14.384 -12.428 -21.877 1.00 91.81 430 LEU A C 1
ATOM 3135 O O . LEU A 1 430 ? 13.481 -11.592 -21.834 1.00 91.81 430 LEU A O 1
ATOM 3139 N N . VAL A 1 431 ? 14.215 -13.706 -21.534 1.00 94.62 431 VAL A N 1
ATOM 3140 C CA . VAL A 1 431 ? 12.971 -14.246 -20.976 1.00 94.62 431 VAL A CA 1
ATOM 3141 C C . VAL A 1 431 ? 13.301 -15.108 -19.769 1.00 94.62 431 VAL A C 1
ATOM 3143 O O . VAL A 1 431 ? 14.054 -16.075 -19.891 1.00 94.62 431 VAL A O 1
ATOM 3146 N N . PHE A 1 432 ? 12.766 -14.753 -18.605 1.00 96.19 432 PHE A N 1
ATOM 3147 C CA . PHE A 1 432 ? 13.028 -15.468 -17.357 1.00 96.19 432 PHE A CA 1
ATOM 3148 C C . PHE A 1 432 ? 11.948 -15.204 -16.303 1.00 96.19 432 PHE A C 1
ATOM 3150 O O . PHE A 1 432 ? 11.249 -14.193 -16.351 1.00 96.19 432 PHE A O 1
ATOM 3157 N N . ASP A 1 433 ? 11.833 -16.110 -15.333 1.00 95.75 433 ASP A N 1
ATOM 3158 C CA . ASP A 1 433 ? 10.853 -16.009 -14.251 1.00 95.75 433 ASP A CA 1
ATOM 3159 C C . ASP A 1 433 ? 11.444 -15.322 -13.018 1.00 95.75 433 ASP A C 1
ATOM 3161 O O . ASP A 1 433 ? 12.491 -15.723 -12.501 1.00 95.75 433 ASP A O 1
ATOM 3165 N N . PHE A 1 434 ? 10.743 -14.302 -12.528 1.00 96.31 434 PHE A N 1
ATOM 3166 C CA . PHE A 1 434 ? 11.005 -13.642 -11.256 1.00 96.31 434 PHE A CA 1
ATOM 3167 C C . PHE A 1 434 ? 9.745 -12.901 -10.785 1.00 96.31 434 PHE A C 1
ATOM 3169 O O . PHE A 1 434 ? 9.326 -11.918 -11.392 1.00 96.31 434 PHE A O 1
ATOM 3176 N N . GLY A 1 435 ? 9.146 -13.365 -9.689 1.00 94.31 435 GLY A N 1
ATOM 3177 C CA . GLY A 1 435 ? 7.860 -12.868 -9.191 1.00 94.31 435 GLY A CA 1
ATOM 3178 C C . GLY A 1 435 ? 6.710 -13.827 -9.492 1.00 94.31 435 GLY A C 1
ATOM 3179 O O . GLY A 1 435 ? 6.922 -14.999 -9.801 1.00 94.31 435 GLY A O 1
ATOM 3180 N N . GLN A 1 436 ? 5.480 -13.344 -9.346 1.00 88.62 436 GLN A N 1
ATOM 3181 C CA . GLN A 1 436 ? 4.266 -14.136 -9.545 1.00 88.62 436 GLN A CA 1
ATOM 3182 C C . GLN A 1 436 ? 3.102 -13.275 -10.078 1.00 88.62 436 GLN A C 1
ATOM 3184 O O . GLN A 1 436 ? 3.198 -12.044 -10.083 1.00 88.62 436 GLN A O 1
ATOM 3189 N N . PRO A 1 437 ? 1.976 -13.885 -10.500 1.00 85.38 437 PRO A N 1
ATOM 3190 C CA . PRO A 1 437 ? 0.787 -13.138 -10.901 1.00 85.38 437 PRO A CA 1
ATOM 3191 C C . PRO A 1 437 ? 0.292 -12.188 -9.801 1.00 85.38 437 PRO A C 1
ATOM 3193 O O . PRO A 1 437 ? 0.131 -12.589 -8.648 1.00 85.38 437 PRO A O 1
ATOM 3196 N N . GLY A 1 438 ? 0.016 -10.937 -10.175 1.00 82.94 438 GLY A N 1
ATOM 3197 C CA . GLY A 1 438 ? -0.448 -9.883 -9.265 1.00 82.94 438 GLY A CA 1
ATOM 3198 C C . GLY A 1 438 ? 0.658 -9.032 -8.633 1.00 82.94 438 GLY A C 1
ATOM 3199 O O . GLY A 1 438 ? 0.340 -8.071 -7.936 1.00 82.94 438 GLY A O 1
ATOM 3200 N N . ASP A 1 439 ? 1.928 -9.347 -8.883 1.00 90.12 439 ASP A N 1
ATOM 3201 C CA . ASP A 1 439 ? 3.038 -8.470 -8.509 1.00 90.12 439 ASP A CA 1
ATOM 3202 C C . ASP A 1 439 ? 3.077 -7.207 -9.380 1.00 90.12 439 ASP A C 1
ATOM 3204 O O . ASP A 1 439 ? 2.723 -7.242 -10.561 1.00 90.12 439 ASP A O 1
ATOM 3208 N N . ILE A 1 440 ? 3.547 -6.098 -8.803 1.00 93.62 440 ILE A N 1
ATOM 3209 C CA . ILE A 1 440 ? 3.827 -4.863 -9.542 1.00 93.62 440 ILE A CA 1
ATOM 3210 C C . ILE A 1 440 ? 5.314 -4.869 -9.924 1.00 93.62 440 ILE A C 1
ATOM 3212 O O . ILE A 1 440 ? 6.151 -4.942 -9.022 1.00 93.62 440 ILE A O 1
ATOM 3216 N N . PRO A 1 441 ? 5.677 -4.811 -11.216 1.00 96.81 441 PRO A N 1
ATOM 3217 C CA . PRO A 1 441 ? 7.075 -4.759 -11.613 1.00 96.81 441 PRO A CA 1
ATOM 3218 C C . PRO A 1 441 ? 7.687 -3.401 -11.253 1.00 96.81 441 PRO A C 1
ATOM 3220 O O . PRO A 1 441 ? 7.053 -2.360 -11.415 1.00 96.81 441 PRO A O 1
ATOM 3223 N N . VAL A 1 442 ? 8.932 -3.422 -10.791 1.00 97.81 442 VAL A N 1
ATOM 3224 C CA . VAL A 1 442 ? 9.769 -2.239 -10.561 1.00 97.81 442 VAL A CA 1
ATOM 3225 C C . VAL A 1 442 ? 11.114 -2.446 -11.251 1.00 97.81 442 VAL A C 1
ATOM 3227 O O . VAL A 1 442 ? 11.573 -3.580 -11.390 1.00 97.81 442 VAL A O 1
ATOM 3230 N N . VAL A 1 443 ? 11.721 -1.368 -11.731 1.00 97.94 443 VAL A N 1
ATOM 3231 C CA . VAL A 1 443 ? 12.945 -1.399 -12.539 1.00 97.94 443 VAL A CA 1
ATOM 3232 C C . VAL A 1 443 ? 13.836 -0.251 -12.095 1.00 97.94 443 VAL A C 1
ATOM 3234 O O . VAL A 1 443 ? 13.320 0.849 -11.915 1.00 97.94 443 VAL A O 1
ATOM 3237 N N . GLY A 1 444 ? 15.123 -0.533 -11.910 1.00 97.44 444 GLY A N 1
ATOM 3238 C CA . GLY A 1 444 ? 16.143 0.465 -11.601 1.00 97.44 444 GLY A CA 1
ATOM 3239 C C . GLY A 1 444 ? 17.529 -0.152 -11.420 1.00 97.44 444 GLY A C 1
ATOM 3240 O O . GLY A 1 444 ? 17.679 -1.382 -11.380 1.00 97.44 444 GLY A O 1
ATOM 3241 N N . ASP A 1 445 ? 18.534 0.700 -11.290 1.00 97.31 445 ASP A N 1
ATOM 3242 C CA . ASP A 1 445 ? 19.915 0.351 -10.975 1.00 97.31 445 ASP A CA 1
ATOM 3243 C C . ASP A 1 445 ? 20.107 0.196 -9.455 1.00 97.31 445 ASP A C 1
ATOM 3245 O O . ASP A 1 445 ? 20.454 1.125 -8.723 1.00 97.31 445 ASP A O 1
ATOM 3249 N N . TRP A 1 446 ? 19.858 -1.011 -8.943 1.00 97.75 446 TRP A N 1
ATOM 3250 C CA . TRP A 1 446 ? 19.901 -1.285 -7.501 1.00 97.75 446 TRP A CA 1
ATOM 3251 C C . TRP A 1 446 ? 21.317 -1.372 -6.913 1.00 97.75 446 TRP A C 1
ATOM 3253 O O . TRP A 1 446 ? 21.464 -1.458 -5.691 1.00 97.75 446 TRP A O 1
ATOM 3263 N N . ASN A 1 447 ? 22.357 -1.461 -7.744 1.00 96.38 447 ASN A N 1
ATOM 3264 C CA . ASN A 1 447 ? 23.742 -1.667 -7.308 1.00 96.38 447 ASN A CA 1
ATOM 3265 C C . ASN A 1 447 ? 24.716 -0.589 -7.809 1.00 96.38 447 ASN A C 1
ATOM 3267 O O . ASN A 1 447 ? 25.896 -0.659 -7.450 1.00 96.38 447 ASN A O 1
ATOM 3271 N N . GLY A 1 448 ? 24.234 0.400 -8.561 1.00 95.75 448 GLY A N 1
ATOM 3272 C CA . GLY A 1 448 ? 25.000 1.538 -9.057 1.00 95.75 448 GLY A CA 1
ATOM 3273 C C . GLY A 1 448 ? 25.992 1.159 -10.155 1.00 95.75 448 GLY A C 1
ATOM 3274 O O . GLY A 1 448 ? 27.072 1.751 -10.226 1.00 95.75 448 GLY A O 1
ATOM 3275 N N . ASP A 1 449 ? 25.704 0.117 -10.944 1.00 96.00 449 ASP A N 1
ATOM 3276 C CA . ASP A 1 449 ? 26.592 -0.338 -12.023 1.00 96.00 449 ASP A CA 1
ATOM 3277 C C . ASP A 1 449 ? 26.247 0.237 -13.409 1.00 96.00 449 ASP A C 1
ATOM 3279 O O . ASP A 1 449 ? 26.948 -0.040 -14.390 1.00 96.00 449 ASP A O 1
ATOM 3283 N N . GLY A 1 450 ? 25.231 1.098 -13.465 1.00 93.44 450 GLY A N 1
ATOM 3284 C CA . GLY A 1 450 ? 24.704 1.748 -14.654 1.00 93.44 450 GLY A CA 1
ATOM 3285 C C . GLY A 1 450 ? 23.705 0.896 -15.432 1.00 93.44 450 GLY A C 1
ATOM 3286 O O . GLY A 1 450 ? 23.344 1.292 -16.534 1.00 93.44 450 GLY A O 1
ATOM 3287 N N . ARG A 1 451 ? 23.295 -0.276 -14.925 1.00 96.69 451 ARG A N 1
ATOM 3288 C CA . ARG A 1 451 ? 22.315 -1.152 -15.575 1.00 96.69 451 ARG A CA 1
ATOM 3289 C C . ARG A 1 451 ? 21.035 -1.256 -14.760 1.00 96.69 451 ARG A C 1
ATOM 3291 O O . ARG A 1 451 ? 21.034 -1.711 -13.619 1.00 96.69 451 ARG A O 1
ATOM 3298 N N . ASP A 1 452 ? 19.916 -1.043 -15.437 1.00 97.94 452 ASP A N 1
ATOM 3299 C CA . ASP A 1 452 ? 18.611 -1.321 -14.861 1.00 97.94 452 ASP A CA 1
ATOM 3300 C C . ASP A 1 452 ? 18.352 -2.825 -14.755 1.00 97.94 452 ASP A C 1
ATOM 3302 O O . ASP A 1 452 ? 18.519 -3.618 -15.699 1.00 97.94 452 ASP A O 1
ATOM 3306 N N . THR A 1 453 ? 17.891 -3.233 -13.578 1.00 98.50 453 THR A N 1
ATOM 3307 C CA . THR A 1 453 ? 17.593 -4.627 -13.271 1.00 98.50 453 THR A CA 1
ATOM 3308 C C . THR A 1 453 ? 16.219 -4.800 -12.642 1.00 98.50 453 THR A C 1
ATOM 3310 O O . THR A 1 453 ? 15.603 -3.868 -12.120 1.00 98.50 453 THR A O 1
ATOM 3313 N N . VAL A 1 454 ? 15.674 -6.010 -12.762 1.00 98.44 454 VAL A N 1
ATOM 3314 C CA . VAL A 1 454 ? 14.274 -6.266 -12.409 1.00 98.44 454 VAL A CA 1
ATOM 3315 C C . VAL A 1 454 ? 14.031 -6.348 -10.901 1.00 98.44 454 VAL A C 1
ATOM 3317 O O . VAL A 1 454 ? 14.828 -6.876 -10.126 1.00 98.44 454 VAL A O 1
ATOM 3320 N N . GLY A 1 455 ? 12.850 -5.910 -10.487 1.00 98.25 455 GLY A N 1
ATOM 3321 C CA . GLY A 1 455 ? 12.325 -6.067 -9.142 1.00 98.25 455 GLY A CA 1
ATOM 3322 C C . GLY A 1 455 ? 10.810 -6.250 -9.162 1.00 98.25 455 GLY A C 1
ATOM 3323 O O . GLY A 1 455 ? 10.136 -5.927 -10.137 1.00 98.25 455 GLY A O 1
ATOM 3324 N N . VAL A 1 456 ? 10.247 -6.757 -8.071 1.00 97.38 456 VAL A N 1
ATOM 3325 C CA . VAL A 1 456 ? 8.797 -6.807 -7.871 1.00 97.38 456 VAL A CA 1
ATOM 3326 C C . VAL A 1 456 ? 8.414 -6.200 -6.529 1.00 97.38 456 VAL A C 1
ATOM 3328 O O . VAL A 1 456 ? 9.069 -6.420 -5.507 1.00 97.38 456 VAL A O 1
ATOM 3331 N N . PHE A 1 457 ? 7.317 -5.453 -6.540 1.00 95.38 457 PHE A N 1
ATOM 3332 C CA . PHE A 1 457 ? 6.643 -4.934 -5.366 1.00 95.38 457 PHE A CA 1
ATOM 3333 C C . PHE A 1 457 ? 5.365 -5.735 -5.116 1.00 95.38 457 PHE A C 1
ATOM 3335 O O . PHE A 1 457 ? 4.490 -5.852 -5.980 1.00 95.38 457 PHE A O 1
ATOM 3342 N N . ARG A 1 458 ? 5.247 -6.282 -3.906 1.00 90.62 458 ARG A N 1
ATOM 3343 C CA . ARG A 1 458 ? 4.104 -7.086 -3.474 1.00 90.62 458 ARG A CA 1
ATOM 3344 C C . ARG A 1 458 ? 3.646 -6.619 -2.105 1.00 90.62 458 ARG A C 1
ATOM 3346 O O . ARG A 1 458 ? 4.252 -6.968 -1.096 1.00 90.62 458 ARG A O 1
ATOM 3353 N N . ALA A 1 459 ? 2.550 -5.865 -2.078 1.00 79.06 459 ALA A N 1
ATOM 3354 C CA . ALA A 1 459 ? 1.882 -5.445 -0.846 1.00 79.06 459 ALA A CA 1
ATOM 3355 C C . ALA A 1 459 ? 2.836 -4.841 0.211 1.00 79.06 459 ALA A C 1
ATOM 3357 O O . ALA A 1 459 ? 2.822 -5.258 1.367 1.00 79.06 459 ALA A O 1
ATOM 3358 N N . GLY A 1 460 ? 3.693 -3.900 -0.197 1.00 78.75 460 GLY A N 1
ATOM 3359 C CA . GLY A 1 460 ? 4.674 -3.254 0.687 1.00 78.75 460 GLY A CA 1
ATOM 3360 C C . GLY A 1 460 ? 6.045 -3.933 0.734 1.00 78.75 460 GLY A C 1
ATOM 3361 O O . GLY A 1 460 ? 6.996 -3.378 1.283 1.00 78.75 460 GLY A O 1
ATOM 3362 N N . VAL A 1 461 ? 6.183 -5.130 0.160 1.00 84.19 461 VAL A N 1
ATOM 3363 C CA . VAL A 1 461 ? 7.451 -5.866 0.120 1.00 84.19 461 VAL A CA 1
ATOM 3364 C C . VAL A 1 461 ? 8.144 -5.642 -1.218 1.00 84.19 461 VAL A C 1
ATOM 3366 O O . VAL A 1 461 ? 7.590 -5.974 -2.265 1.00 84.19 461 VAL A O 1
ATOM 3369 N N . TRP A 1 462 ? 9.377 -5.148 -1.164 1.00 94.94 462 TRP A N 1
ATOM 3370 C CA . TRP A 1 462 ? 10.272 -5.004 -2.308 1.00 94.94 462 TRP A CA 1
ATOM 3371 C C . TRP A 1 462 ? 11.167 -6.236 -2.405 1.00 94.94 462 TRP A C 1
ATOM 3373 O O . TRP A 1 462 ? 11.767 -6.662 -1.414 1.00 94.94 462 TRP A O 1
ATOM 3383 N N . MET A 1 463 ? 11.240 -6.827 -3.593 1.00 97.62 463 MET A N 1
ATOM 3384 C CA . MET A 1 463 ? 12.076 -7.983 -3.909 1.00 97.62 463 MET A CA 1
ATOM 3385 C C . MET A 1 463 ? 12.829 -7.669 -5.196 1.00 97.62 463 MET A C 1
ATOM 3387 O O . MET A 1 463 ? 12.223 -7.618 -6.261 1.00 97.62 463 MET A O 1
ATOM 3391 N N . LEU A 1 464 ? 14.133 -7.435 -5.095 1.00 98.56 464 LEU A N 1
ATOM 3392 C CA . LEU A 1 464 ? 14.954 -6.899 -6.181 1.00 98.56 464 LEU A CA 1
ATOM 3393 C C . LEU A 1 464 ? 16.024 -7.908 -6.589 1.00 98.56 464 LEU A C 1
ATOM 3395 O O . LEU A 1 464 ? 16.572 -8.624 -5.741 1.00 98.56 464 LEU A O 1
ATOM 3399 N N . ARG A 1 465 ? 16.330 -7.955 -7.883 1.00 98.12 465 ARG A N 1
ATOM 3400 C CA . ARG A 1 465 ? 17.459 -8.692 -8.453 1.00 98.12 465 ARG A CA 1
ATOM 3401 C C . ARG A 1 465 ? 18.485 -7.681 -8.931 1.00 98.12 465 ARG A C 1
ATOM 3403 O O . ARG A 1 465 ? 18.110 -6.761 -9.633 1.00 98.12 465 ARG A O 1
ATOM 3410 N N . THR A 1 466 ? 19.765 -7.898 -8.658 1.00 97.50 466 THR A N 1
ATOM 3411 C CA . THR A 1 466 ? 20.854 -7.087 -9.241 1.00 97.50 466 THR A CA 1
ATOM 3412 C C . THR A 1 466 ? 21.312 -7.629 -10.597 1.00 97.50 466 THR A C 1
ATOM 3414 O O . THR A 1 466 ? 22.350 -7.240 -11.123 1.00 97.50 466 THR A O 1
ATOM 3417 N N . GLN A 1 467 ? 20.570 -8.591 -11.161 1.00 96.62 467 GLN A N 1
ATOM 3418 C CA . GLN A 1 467 ? 20.822 -9.193 -12.467 1.00 96.62 467 GLN A CA 1
ATOM 3419 C C . GLN A 1 467 ? 19.511 -9.613 -13.134 1.00 96.62 467 GLN A C 1
ATOM 3421 O O . GLN A 1 467 ? 18.616 -10.158 -12.487 1.00 96.62 467 GLN A O 1
ATOM 3426 N N . ASN A 1 468 ? 19.448 -9.483 -14.460 1.00 97.25 468 ASN A N 1
ATOM 3427 C CA . ASN A 1 468 ? 18.305 -9.899 -15.282 1.00 97.25 468 ASN A CA 1
ATOM 3428 C C . ASN A 1 468 ? 18.314 -11.418 -15.544 1.00 97.25 468 ASN A C 1
ATOM 3430 O O . ASN A 1 468 ? 18.483 -11.885 -16.670 1.00 97.25 468 ASN A O 1
ATOM 3434 N N . THR A 1 469 ? 18.205 -12.194 -14.462 1.00 94.88 469 THR A N 1
ATOM 3435 C CA . THR A 1 469 ? 18.243 -13.665 -14.431 1.00 94.88 469 THR A CA 1
ATOM 3436 C C . THR A 1 469 ? 17.230 -14.217 -13.418 1.00 94.88 469 THR A C 1
ATOM 3438 O O . THR A 1 469 ? 16.891 -13.520 -12.455 1.00 94.88 469 THR A O 1
ATOM 3441 N N . PRO A 1 470 ? 16.748 -15.468 -13.586 1.00 94.56 470 PRO A N 1
ATOM 3442 C CA . PRO A 1 470 ? 15.827 -16.068 -12.626 1.00 94.56 470 PRO A CA 1
ATOM 3443 C C . PRO A 1 470 ? 16.535 -16.370 -11.300 1.00 94.56 470 PRO A C 1
ATOM 3445 O O . PRO A 1 470 ? 17.740 -16.625 -11.268 1.00 94.56 470 PRO A O 1
ATOM 3448 N N . GLY A 1 471 ? 15.780 -16.411 -10.202 1.00 90.19 471 GLY A N 1
ATOM 3449 C CA . GLY A 1 471 ? 16.320 -16.766 -8.889 1.00 90.19 471 GLY A CA 1
ATOM 3450 C C . GLY A 1 471 ? 15.591 -16.109 -7.724 1.00 90.19 471 GLY A C 1
ATOM 3451 O O . GLY A 1 471 ? 14.581 -15.431 -7.896 1.00 90.19 471 GLY A O 1
ATOM 3452 N N . ALA A 1 472 ? 16.118 -16.325 -6.519 1.00 91.50 472 ALA A N 1
ATOM 3453 C CA . ALA A 1 472 ? 15.676 -15.603 -5.330 1.00 91.50 472 ALA A CA 1
ATOM 3454 C C . ALA A 1 472 ? 16.054 -14.109 -5.433 1.00 91.50 472 ALA A C 1
ATOM 3456 O O . ALA A 1 472 ? 17.027 -13.780 -6.121 1.00 91.50 472 ALA A O 1
ATOM 3457 N N . PRO A 1 473 ? 15.319 -13.202 -4.763 1.00 95.81 473 PRO A N 1
ATOM 3458 C CA . PRO A 1 473 ? 15.716 -11.800 -4.695 1.00 95.81 473 PRO A CA 1
ATOM 3459 C C . PRO A 1 473 ? 17.080 -11.657 -4.013 1.00 95.81 473 PRO A C 1
ATOM 3461 O O . PRO A 1 473 ? 17.332 -12.296 -2.989 1.00 95.81 473 PRO A O 1
ATOM 3464 N N . ASP A 1 474 ? 17.934 -10.803 -4.571 1.00 96.75 474 ASP A N 1
ATOM 3465 C CA . ASP A 1 474 ? 19.232 -10.452 -3.987 1.00 96.75 474 ASP A CA 1
ATOM 3466 C C . ASP A 1 474 ? 19.046 -9.451 -2.836 1.00 96.75 474 ASP A C 1
ATOM 3468 O O . ASP A 1 474 ? 19.747 -9.509 -1.825 1.00 96.75 474 ASP A O 1
ATOM 3472 N N . ILE A 1 475 ? 18.055 -8.563 -2.970 1.00 96.44 475 ILE A N 1
ATOM 3473 C CA . ILE A 1 475 ? 17.700 -7.549 -1.977 1.00 96.44 475 ILE A CA 1
ATOM 3474 C C . ILE A 1 475 ? 16.210 -7.675 -1.663 1.00 96.44 475 ILE A C 1
ATOM 3476 O O . ILE A 1 475 ? 15.369 -7.759 -2.560 1.00 96.44 475 ILE A O 1
ATOM 3480 N N . ARG A 1 476 ? 15.868 -7.698 -0.372 1.00 93.19 476 ARG A N 1
ATOM 3481 C CA . ARG A 1 476 ? 14.480 -7.796 0.090 1.00 93.19 476 ARG A CA 1
ATOM 3482 C C . ARG A 1 476 ? 14.253 -6.943 1.328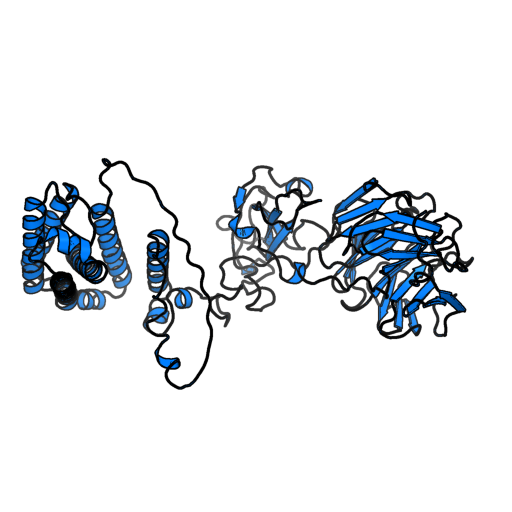 1.00 93.19 476 ARG A C 1
ATOM 3484 O O . ARG A 1 476 ? 14.909 -7.155 2.346 1.00 93.19 476 ARG A O 1
ATOM 3491 N N . PHE A 1 477 ? 13.279 -6.044 1.268 1.00 85.62 477 PHE A N 1
ATOM 3492 C CA . PHE A 1 477 ? 12.912 -5.172 2.384 1.00 85.62 477 PHE A CA 1
ATOM 3493 C C . PHE A 1 477 ? 11.434 -4.771 2.329 1.00 85.62 477 PHE A C 1
ATOM 3495 O O . PHE A 1 477 ? 10.722 -5.089 1.377 1.00 85.62 477 PHE A O 1
ATOM 3502 N N . VAL A 1 478 ? 10.958 -4.117 3.388 1.00 81.06 478 VAL A N 1
ATOM 3503 C CA . VAL A 1 478 ? 9.571 -3.657 3.515 1.00 81.06 478 VAL A CA 1
ATOM 3504 C C . VAL A 1 478 ? 9.546 -2.137 3.495 1.00 81.06 478 VAL A C 1
ATOM 3506 O O . VAL A 1 478 ? 10.133 -1.503 4.368 1.00 81.06 478 VAL A O 1
ATOM 3509 N N . PHE A 1 479 ? 8.848 -1.570 2.519 1.00 80.62 479 PHE A N 1
ATOM 3510 C CA . PHE A 1 479 ? 8.618 -0.139 2.411 1.00 80.62 479 PHE A CA 1
ATOM 3511 C C . PHE A 1 479 ? 7.300 0.123 1.674 1.00 80.62 479 PHE A C 1
ATOM 3513 O O . PHE A 1 479 ? 7.165 -0.200 0.496 1.00 80.62 479 PHE A O 1
ATOM 3520 N N . GLY A 1 480 ? 6.326 0.694 2.379 1.00 78.94 480 GLY A N 1
ATOM 3521 C CA . GLY A 1 480 ? 4.946 0.833 1.907 1.00 78.94 480 GLY A CA 1
ATOM 3522 C C . GLY A 1 480 ? 4.030 -0.302 2.368 1.00 78.94 480 GLY A C 1
ATOM 3523 O O . GLY A 1 480 ? 4.439 -1.198 3.105 1.00 78.94 480 GLY A O 1
ATOM 3524 N N . ASP A 1 481 ? 2.781 -0.246 1.918 1.00 69.81 481 ASP A N 1
ATOM 3525 C CA . ASP A 1 481 ? 1.685 -1.146 2.269 1.00 69.81 481 ASP A CA 1
ATOM 3526 C C . ASP A 1 481 ? 0.995 -1.715 1.019 1.00 69.81 481 ASP A C 1
ATOM 3528 O O . ASP A 1 481 ? 1.268 -1.356 -0.131 1.00 69.81 481 ASP A O 1
ATOM 3532 N N . ARG A 1 482 ? 0.035 -2.617 1.244 1.00 71.56 482 ARG A N 1
ATOM 3533 C CA . ARG A 1 482 ? -0.922 -3.021 0.213 1.00 71.56 482 ARG A CA 1
ATOM 3534 C C . ARG A 1 482 ? -1.717 -1.806 -0.279 1.00 71.56 482 ARG A C 1
ATOM 3536 O O . ARG A 1 482 ? -2.275 -1.074 0.527 1.00 71.56 482 ARG A O 1
ATOM 3543 N N . GLY A 1 483 ? -1.787 -1.641 -1.599 1.00 72.88 483 GLY A N 1
ATOM 3544 C CA . GLY A 1 483 ? -2.499 -0.534 -2.247 1.00 72.88 483 GLY A CA 1
ATOM 3545 C C . GLY A 1 483 ? -1.603 0.646 -2.632 1.00 72.88 483 GLY A C 1
ATOM 3546 O O . GLY A 1 483 ? -2.014 1.470 -3.447 1.00 72.88 483 GLY A O 1
ATOM 3547 N N . ASP A 1 484 ? -0.374 0.704 -2.115 1.00 82.25 484 ASP A N 1
ATOM 3548 C CA . ASP A 1 484 ? 0.590 1.719 -2.531 1.00 82.25 484 ASP A CA 1
ATOM 3549 C C . ASP A 1 484 ? 1.071 1.488 -3.962 1.00 82.25 484 ASP A C 1
ATOM 3551 O O . ASP A 1 484 ? 1.224 0.350 -4.415 1.00 82.25 484 ASP A O 1
ATOM 3555 N N . THR A 1 485 ? 1.346 2.588 -4.662 1.00 90.38 485 THR A N 1
ATOM 3556 C CA . THR A 1 485 ? 1.961 2.545 -5.992 1.00 90.38 485 THR A CA 1
ATOM 3557 C C . THR A 1 485 ? 3.470 2.738 -5.852 1.00 90.38 485 THR A C 1
ATOM 3559 O O . THR A 1 485 ? 3.877 3.799 -5.372 1.00 90.38 485 THR A O 1
ATOM 3562 N N . PRO A 1 486 ? 4.308 1.757 -6.227 1.00 95.31 486 PRO A N 1
ATOM 3563 C CA . PRO A 1 486 ? 5.753 1.918 -6.167 1.00 95.31 486 PRO A CA 1
ATOM 3564 C C . PRO A 1 486 ? 6.241 2.867 -7.268 1.00 95.31 486 PRO A C 1
ATOM 3566 O O . PRO A 1 486 ? 5.723 2.868 -8.383 1.00 95.31 486 PRO A O 1
ATOM 3569 N N . VAL A 1 487 ? 7.269 3.645 -6.952 1.00 96.88 487 VAL A N 1
ATOM 3570 C CA . VAL A 1 487 ? 8.042 4.477 -7.882 1.00 96.88 487 VAL A CA 1
ATOM 3571 C C . VAL A 1 487 ? 9.524 4.276 -7.590 1.00 96.88 487 VAL A C 1
ATOM 3573 O O . VAL A 1 487 ? 9.893 3.931 -6.468 1.00 96.88 487 VAL A O 1
ATOM 3576 N N . VAL A 1 488 ? 10.369 4.456 -8.599 1.00 97.44 488 VAL A N 1
ATOM 3577 C CA . VAL A 1 488 ? 11.807 4.173 -8.526 1.00 97.44 488 VAL A CA 1
ATOM 3578 C C . VAL A 1 488 ? 12.576 5.349 -9.105 1.00 97.44 488 VAL A C 1
ATOM 3580 O O . VAL A 1 488 ? 12.127 5.940 -10.086 1.00 97.44 488 VAL A O 1
ATOM 3583 N N . GLY A 1 489 ? 13.699 5.694 -8.488 1.00 96.38 489 GLY A N 1
ATOM 3584 C CA . GLY A 1 489 ? 14.623 6.683 -9.023 1.00 96.38 489 GLY A CA 1
ATOM 3585 C C . GLY A 1 489 ? 15.744 7.030 -8.050 1.00 96.38 489 GLY A C 1
ATOM 3586 O O . GLY A 1 489 ? 15.604 6.858 -6.838 1.00 96.38 489 GLY A O 1
ATOM 3587 N N . ASP A 1 490 ? 16.847 7.548 -8.576 1.00 95.75 490 ASP A N 1
ATOM 3588 C CA . ASP A 1 490 ? 17.954 8.091 -7.793 1.00 95.75 490 ASP A CA 1
ATOM 3589 C C . ASP A 1 490 ? 17.623 9.494 -7.262 1.00 95.75 490 ASP A C 1
ATOM 3591 O O . ASP A 1 490 ? 17.880 10.515 -7.896 1.00 95.75 490 ASP A O 1
ATOM 3595 N N . TRP A 1 491 ? 17.013 9.572 -6.084 1.00 95.75 491 TRP A N 1
ATOM 3596 C CA . TRP A 1 491 ? 16.797 10.849 -5.389 1.00 95.75 491 TRP A CA 1
ATOM 3597 C C . TRP A 1 491 ? 17.875 11.163 -4.341 1.00 95.75 491 TRP A C 1
ATOM 3599 O O . TRP A 1 491 ? 17.848 12.257 -3.768 1.00 95.75 491 TRP A O 1
ATOM 3609 N N . SER A 1 492 ? 18.829 10.255 -4.101 1.00 91.62 492 SER A N 1
ATOM 3610 C CA . SER A 1 492 ? 20.035 10.484 -3.288 1.00 91.62 492 SER A CA 1
ATOM 3611 C C . SER A 1 492 ? 21.161 11.170 -4.067 1.00 91.62 492 SER A C 1
ATOM 3613 O O . SER A 1 492 ? 21.984 11.858 -3.454 1.00 91.62 492 SER A O 1
ATOM 3615 N N . GLY A 1 493 ? 21.186 11.022 -5.392 1.00 90.12 493 GLY A N 1
ATOM 3616 C CA . GLY A 1 493 ? 22.262 11.457 -6.283 1.00 90.12 493 GLY A CA 1
ATOM 3617 C C . GLY A 1 493 ? 23.519 10.592 -6.177 1.00 90.12 493 GLY A C 1
ATOM 3618 O O . GLY A 1 493 ? 24.624 11.087 -6.414 1.00 90.12 493 GLY A O 1
ATOM 3619 N N . ASP A 1 494 ? 23.380 9.342 -5.730 1.00 92.88 494 ASP A N 1
ATOM 3620 C CA . ASP A 1 494 ? 24.486 8.391 -5.553 1.00 92.88 494 ASP A CA 1
ATOM 3621 C C . ASP A 1 494 ? 24.519 7.298 -6.627 1.00 92.88 494 ASP A C 1
ATOM 3623 O O . ASP A 1 494 ? 25.245 6.317 -6.466 1.00 92.88 494 ASP A O 1
ATOM 3627 N N . THR A 1 495 ? 23.773 7.507 -7.716 1.00 91.25 495 THR A N 1
ATOM 3628 C CA . THR A 1 495 ? 23.588 6.617 -8.867 1.00 91.25 495 THR A CA 1
ATOM 3629 C C . THR A 1 495 ? 22.918 5.287 -8.543 1.00 91.25 495 THR A C 1
ATOM 3631 O O . THR A 1 495 ? 22.853 4.430 -9.414 1.00 91.25 495 THR A O 1
ATOM 3634 N N . ILE A 1 496 ? 22.448 5.085 -7.309 1.00 96.38 496 ILE A N 1
ATOM 3635 C CA . ILE A 1 496 ? 21.676 3.905 -6.929 1.00 96.38 496 ILE A CA 1
ATOM 3636 C C . ILE A 1 496 ? 20.208 4.296 -6.933 1.00 96.38 496 ILE A C 1
ATOM 3638 O O . ILE A 1 496 ? 19.771 5.151 -6.160 1.00 96.38 496 ILE A O 1
ATOM 3642 N N . ASP A 1 497 ? 19.413 3.602 -7.736 1.00 97.56 497 ASP A N 1
ATOM 3643 C CA . ASP A 1 497 ? 17.978 3.800 -7.712 1.00 97.56 497 ASP A CA 1
ATOM 3644 C C . ASP A 1 497 ? 17.392 3.349 -6.381 1.00 97.56 497 ASP A C 1
ATOM 3646 O O . ASP A 1 497 ? 17.687 2.288 -5.821 1.00 97.56 497 ASP A O 1
ATOM 3650 N N . ASN A 1 498 ? 16.532 4.195 -5.844 1.00 97.56 498 ASN A N 1
ATOM 3651 C CA . ASN A 1 498 ? 15.966 4.026 -4.527 1.00 97.56 498 ASN A CA 1
ATOM 3652 C C . ASN A 1 498 ? 14.463 3.687 -4.604 1.00 97.56 498 ASN A C 1
ATOM 3654 O O . ASN A 1 498 ? 13.825 3.876 -5.644 1.00 97.56 498 ASN A O 1
ATOM 3658 N N . PRO A 1 499 ? 13.842 3.222 -3.498 1.00 97.25 499 PRO A N 1
ATOM 3659 C CA . PRO A 1 499 ? 12.431 2.866 -3.472 1.00 97.25 499 PRO A CA 1
ATOM 3660 C C . PRO A 1 499 ? 11.556 4.034 -2.991 1.00 97.25 499 PRO A C 1
ATOM 3662 O O . PRO A 1 499 ? 11.840 4.696 -1.989 1.00 97.25 499 PRO A O 1
ATOM 3665 N N . GLY A 1 500 ? 10.486 4.307 -3.728 1.00 96.25 500 GLY A N 1
ATOM 3666 C CA . GLY A 1 500 ? 9.479 5.316 -3.423 1.00 96.25 500 GLY A CA 1
ATOM 3667 C C . GLY A 1 500 ? 8.090 4.683 -3.437 1.00 96.25 500 GLY A C 1
ATOM 3668 O O . GLY A 1 500 ? 7.844 3.734 -4.179 1.00 96.25 500 GLY A O 1
ATOM 3669 N N . ILE A 1 501 ? 7.162 5.190 -2.630 1.00 94.12 501 ILE A N 1
ATOM 3670 C CA . ILE A 1 501 ? 5.749 4.802 -2.702 1.00 94.12 501 ILE A CA 1
ATOM 3671 C C . ILE A 1 501 ? 4.859 6.036 -2.779 1.00 94.12 501 ILE A C 1
ATOM 3673 O O . ILE A 1 501 ? 5.139 7.065 -2.162 1.00 94.12 501 ILE A O 1
ATOM 3677 N N . VAL A 1 502 ? 3.770 5.933 -3.536 1.00 91.31 502 VAL A N 1
ATOM 3678 C CA . VAL A 1 502 ? 2.745 6.970 -3.645 1.00 91.31 502 VAL A CA 1
ATOM 3679 C C . VAL A 1 502 ? 1.439 6.444 -3.076 1.00 91.31 502 VAL A C 1
ATOM 3681 O O . VAL A 1 502 ? 0.894 5.439 -3.540 1.00 91.31 502 VAL A O 1
ATOM 3684 N N . ARG A 1 503 ? 0.928 7.162 -2.075 1.00 85.25 503 ARG A N 1
ATOM 3685 C CA . ARG A 1 503 ? -0.315 6.856 -1.372 1.00 85.25 503 ARG A CA 1
ATOM 3686 C C . ARG A 1 503 ? -1.239 8.056 -1.431 1.00 85.25 503 ARG A C 1
ATOM 3688 O O . ARG A 1 503 ? -0.948 9.098 -0.854 1.00 85.25 503 ARG A O 1
ATOM 3695 N N . ASN A 1 504 ? -2.375 7.915 -2.111 1.00 78.19 504 ASN A N 1
ATOM 3696 C CA . ASN A 1 504 ? -3.400 8.962 -2.195 1.00 78.19 504 ASN A CA 1
ATOM 3697 C C . ASN A 1 504 ? -2.860 10.339 -2.647 1.00 78.19 504 ASN A C 1
ATOM 3699 O O . ASN A 1 504 ? -3.295 11.374 -2.146 1.00 78.19 504 ASN A O 1
ATOM 3703 N N . GLY A 1 505 ? -1.909 10.355 -3.587 1.00 77.94 505 GLY A N 1
ATOM 3704 C CA . GLY A 1 505 ? -1.271 11.585 -4.076 1.00 77.94 505 GLY A CA 1
ATOM 3705 C C . GLY A 1 505 ? -0.174 12.145 -3.162 1.00 77.94 505 GLY A C 1
ATOM 3706 O O . GLY A 1 505 ? 0.266 13.277 -3.356 1.00 77.94 505 GLY A O 1
ATOM 3707 N N . ILE A 1 506 ? 0.270 11.381 -2.163 1.00 82.56 506 ILE A N 1
ATOM 3708 C CA . ILE A 1 506 ? 1.382 11.734 -1.280 1.00 82.56 506 ILE A CA 1
ATOM 3709 C C . ILE A 1 506 ? 2.542 10.797 -1.577 1.00 82.56 506 ILE A C 1
ATOM 3711 O O . ILE A 1 506 ? 2.388 9.577 -1.565 1.00 82.56 506 ILE A O 1
ATOM 3715 N N . TRP A 1 507 ? 3.683 11.392 -1.893 1.00 90.62 507 TRP A N 1
ATOM 3716 C CA . TRP A 1 507 ? 4.921 10.704 -2.211 1.00 90.62 507 TRP A CA 1
ATOM 3717 C C . TRP A 1 507 ? 5.705 10.474 -0.932 1.00 90.62 507 TRP A C 1
ATOM 3719 O O . TRP A 1 507 ? 5.827 11.386 -0.114 1.00 90.62 507 TRP A O 1
ATOM 3729 N N . HIS A 1 508 ? 6.254 9.274 -0.792 1.00 91.94 508 HIS A N 1
ATOM 3730 C CA . HIS A 1 508 ? 7.152 8.869 0.278 1.00 91.94 508 HIS A CA 1
ATOM 3731 C C . HIS A 1 508 ? 8.402 8.296 -0.370 1.00 91.94 508 HIS A C 1
ATOM 3733 O O . HIS A 1 508 ? 8.346 7.241 -0.996 1.00 91.94 508 HIS A O 1
ATOM 3739 N N . LEU A 1 509 ? 9.514 9.007 -0.241 1.00 95.44 509 LEU A N 1
ATOM 3740 C CA . LEU A 1 509 ? 10.804 8.633 -0.804 1.00 95.44 509 LEU A CA 1
ATOM 3741 C C . LEU A 1 509 ? 11.710 8.133 0.310 1.00 95.44 509 LEU A C 1
ATOM 3743 O O . LEU A 1 509 ? 11.709 8.687 1.414 1.00 95.44 509 LEU A O 1
ATOM 3747 N N . ARG A 1 510 ? 12.492 7.103 0.019 1.00 93.31 510 ARG A N 1
ATOM 3748 C CA . ARG A 1 510 ? 13.473 6.541 0.942 1.00 93.31 510 ARG A CA 1
ATOM 3749 C C . ARG A 1 510 ? 14.833 6.519 0.268 1.00 93.31 510 ARG A C 1
ATOM 3751 O O . ARG A 1 510 ? 14.900 6.143 -0.889 1.00 93.31 510 ARG A O 1
ATOM 3758 N N . TYR A 1 511 ? 15.901 6.900 0.962 1.00 94.75 511 TYR A N 1
ATOM 3759 C CA . TYR A 1 511 ? 17.229 7.098 0.357 1.00 94.75 511 TYR A CA 1
ATOM 3760 C C . TYR A 1 511 ? 18.146 5.886 0.549 1.00 94.75 511 TYR A C 1
ATOM 3762 O O . TYR A 1 511 ? 19.365 5.993 0.648 1.00 94.75 511 TYR A O 1
ATOM 3770 N N . SER A 1 512 ? 17.537 4.710 0.713 1.00 91.44 512 SER A N 1
ATOM 3771 C CA . SER A 1 512 ? 18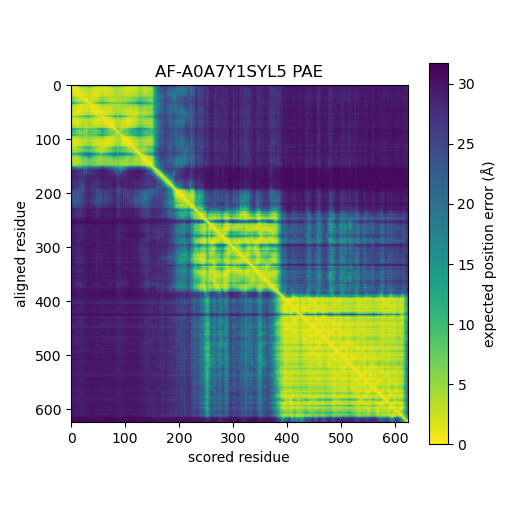.244 3.455 0.924 1.00 91.44 512 SER A CA 1
ATOM 3772 C C . SER A 1 512 ? 17.379 2.251 0.553 1.00 91.44 512 SER A C 1
ATOM 3774 O O . SER A 1 512 ? 16.160 2.253 0.738 1.00 91.44 512 SER A O 1
ATOM 3776 N N . LEU A 1 513 ? 18.029 1.172 0.111 1.00 93.19 513 LEU A N 1
ATOM 3777 C CA . LEU A 1 513 ? 17.407 -0.132 -0.157 1.00 93.19 513 LEU A CA 1
ATOM 3778 C C . LEU A 1 513 ? 17.182 -0.930 1.137 1.00 93.19 513 LEU A C 1
ATOM 3780 O O . LEU A 1 513 ? 17.684 -2.041 1.318 1.00 93.19 513 LEU A O 1
ATOM 3784 N N . SER A 1 514 ? 16.482 -0.328 2.093 1.00 85.19 514 SER A N 1
ATOM 3785 C CA . SER A 1 514 ? 16.277 -0.895 3.424 1.00 85.19 514 SER A CA 1
ATOM 3786 C C . SER A 1 514 ? 14.832 -0.756 3.875 1.00 85.19 514 SER A C 1
ATOM 3788 O O . SER A 1 514 ? 14.077 0.047 3.333 1.00 85.19 514 SER A O 1
ATOM 3790 N N . SER A 1 515 ? 14.436 -1.521 4.892 1.00 81.00 515 SER A N 1
ATOM 3791 C CA . SER A 1 515 ? 13.124 -1.321 5.503 1.00 81.00 515 SER A CA 1
ATOM 3792 C C . SER A 1 515 ? 13.121 -0.029 6.308 1.00 81.00 515 SER A C 1
ATOM 3794 O O . SER A 1 515 ? 14.073 0.219 7.046 1.00 81.00 515 SER A O 1
ATOM 3796 N N . GLY A 1 516 ? 12.052 0.753 6.207 1.00 69.19 516 GLY A N 1
ATOM 3797 C CA . GLY A 1 516 ? 11.782 1.847 7.133 1.00 69.19 516 GLY A CA 1
ATOM 3798 C C . GLY A 1 516 ? 10.887 2.948 6.565 1.00 69.19 516 GLY A C 1
ATOM 3799 O O . GLY A 1 516 ? 10.380 2.755 5.462 1.00 69.19 516 GLY A O 1
ATOM 3800 N N . PRO A 1 517 ? 10.679 4.092 7.257 1.00 72.50 517 PRO A N 1
ATOM 3801 C CA . PRO A 1 517 ? 9.722 5.098 6.819 1.00 72.50 517 PRO A CA 1
ATOM 3802 C C . PRO A 1 517 ? 10.213 5.831 5.578 1.00 72.50 517 PRO A C 1
ATOM 3804 O O . PRO A 1 517 ? 11.390 5.777 5.218 1.00 72.50 517 PRO A O 1
ATOM 3807 N N . GLY A 1 518 ? 9.313 6.571 4.932 1.00 81.38 518 GLY A N 1
ATOM 3808 C CA . GLY A 1 518 ? 9.751 7.553 3.948 1.00 81.38 518 GLY A CA 1
ATOM 3809 C C . GLY A 1 518 ? 10.632 8.577 4.659 1.00 81.38 518 GLY A C 1
ATOM 3810 O O . GLY A 1 518 ? 10.201 9.187 5.635 1.00 81.38 518 GLY A O 1
ATOM 3811 N N . GLU A 1 519 ? 11.860 8.753 4.190 1.00 86.25 519 GLU A N 1
ATOM 3812 C CA . GLU A 1 519 ? 12.783 9.770 4.702 1.00 86.25 519 GLU A CA 1
ATOM 3813 C C . GLU A 1 519 ? 12.361 11.167 4.243 1.00 86.25 519 GLU A C 1
ATOM 3815 O O . GLU A 1 519 ? 12.570 12.155 4.948 1.00 86.25 519 GLU A O 1
ATOM 3820 N N . HIS A 1 520 ? 11.698 11.244 3.088 1.00 86.44 520 HIS A N 1
ATOM 3821 C CA . HIS A 1 520 ? 11.142 12.473 2.558 1.00 86.44 520 HIS A CA 1
ATOM 3822 C C . HIS A 1 520 ? 9.706 12.252 2.084 1.00 86.44 520 HIS A C 1
ATOM 3824 O O . HIS A 1 520 ? 9.409 11.256 1.431 1.00 86.44 520 HIS A O 1
ATOM 3830 N N . SER A 1 521 ? 8.785 13.149 2.447 1.00 86.94 521 SER A N 1
ATOM 3831 C CA . SER A 1 521 ? 7.363 12.992 2.123 1.00 86.94 521 SER A CA 1
ATOM 3832 C C . SER A 1 521 ? 6.708 14.309 1.731 1.00 86.94 521 SER A C 1
ATOM 3834 O O . SER A 1 521 ? 6.878 15.312 2.423 1.00 86.94 521 SER A O 1
ATOM 3836 N N . PHE A 1 522 ? 5.936 14.313 0.646 1.00 83.19 522 PHE A N 1
ATOM 3837 C CA . PHE A 1 522 ? 5.274 15.519 0.146 1.00 83.19 522 PHE A CA 1
ATOM 3838 C C . PHE A 1 522 ? 4.041 15.190 -0.710 1.00 83.19 522 PHE A C 1
ATOM 3840 O O . PHE A 1 522 ? 4.027 14.190 -1.428 1.00 83.19 522 PHE A O 1
AT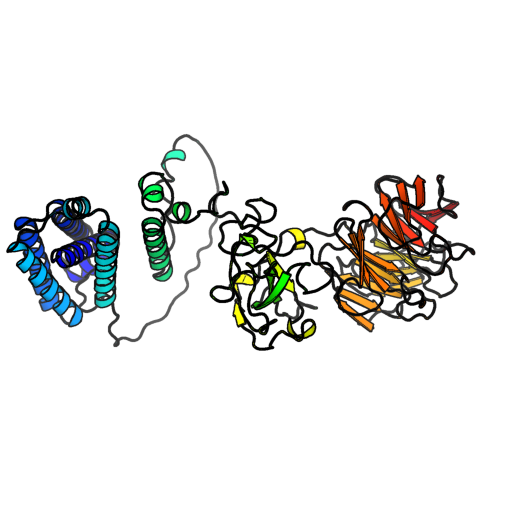OM 3847 N N . PRO A 1 523 ? 2.984 16.021 -0.667 1.00 80.38 523 PRO A N 1
ATOM 3848 C CA . PRO A 1 523 ? 1.846 15.865 -1.560 1.00 80.38 523 PRO A CA 1
ATOM 3849 C C . PRO A 1 523 ? 2.182 16.347 -2.975 1.00 80.38 523 PRO A C 1
ATOM 3851 O O . PRO A 1 523 ? 2.675 17.459 -3.163 1.00 80.38 523 PRO A O 1
ATOM 3854 N N . PHE A 1 524 ? 1.856 15.537 -3.977 1.00 83.00 524 PHE A N 1
ATOM 3855 C CA . PHE A 1 524 ? 1.886 15.916 -5.383 1.00 83.00 524 PHE A CA 1
ATOM 3856 C C . PHE A 1 524 ? 0.973 14.983 -6.188 1.00 83.00 524 PHE A C 1
ATOM 3858 O O . PHE A 1 524 ? 1.293 13.817 -6.415 1.00 83.00 524 PHE A O 1
ATOM 3865 N N . GLY A 1 525 ? -0.170 15.517 -6.627 1.00 83.88 525 GLY A N 1
ATOM 3866 C CA . GLY A 1 525 ? -1.146 14.798 -7.447 1.00 83.88 525 GLY A CA 1
ATOM 3867 C C . GLY A 1 525 ? -2.429 14.413 -6.724 1.00 83.88 525 GLY A C 1
ATOM 3868 O O . GLY A 1 525 ? -2.675 14.796 -5.582 1.00 83.88 525 GLY A O 1
ATOM 3869 N N . LEU A 1 526 ? -3.282 13.695 -7.446 1.00 78.50 526 LEU A N 1
ATOM 3870 C CA . LEU A 1 526 ? -4.520 13.098 -6.958 1.00 78.50 526 LEU A CA 1
ATOM 3871 C C . LEU A 1 526 ? -4.347 11.577 -6.820 1.00 78.50 526 LEU A C 1
ATOM 3873 O O . LEU A 1 526 ? -3.523 10.999 -7.524 1.00 78.50 526 LEU A O 1
ATOM 3877 N N . PRO A 1 527 ? -5.174 10.897 -6.002 1.00 75.19 527 PRO A N 1
ATOM 3878 C CA . PRO A 1 527 ? -5.135 9.436 -5.870 1.00 75.19 527 PRO A CA 1
ATOM 3879 C C . PRO A 1 527 ? -5.324 8.653 -7.181 1.00 75.19 527 PRO A C 1
ATOM 3881 O O . PRO A 1 527 ? -4.995 7.477 -7.238 1.00 75.19 527 PRO A O 1
ATOM 3884 N N . THR A 1 528 ? -5.891 9.281 -8.215 1.00 78.00 528 THR A N 1
ATOM 3885 C CA . THR A 1 528 ? -6.174 8.666 -9.523 1.00 78.00 528 THR A CA 1
ATOM 3886 C C . THR A 1 528 ? -5.098 8.928 -10.575 1.00 78.00 528 THR A C 1
ATOM 3888 O O . THR A 1 528 ? -5.266 8.517 -11.721 1.00 78.00 528 THR A O 1
ATOM 3891 N N . ASP A 1 529 ? -4.070 9.705 -10.242 1.00 86.12 529 ASP A N 1
ATOM 3892 C CA . ASP A 1 529 ? -2.985 9.995 -11.175 1.00 86.12 529 ASP A CA 1
ATOM 3893 C C . ASP A 1 529 ? -2.034 8.803 -11.263 1.00 86.12 529 ASP A C 1
ATOM 3895 O O . ASP A 1 529 ? -1.848 8.085 -10.283 1.00 86.12 529 ASP A O 1
ATOM 3899 N N . TYR A 1 530 ? -1.397 8.626 -12.418 1.00 92.12 530 TYR A N 1
ATOM 3900 C CA . TYR A 1 530 ? -0.280 7.695 -12.554 1.00 92.12 530 TYR A CA 1
ATOM 3901 C C . TYR A 1 530 ? 1.008 8.404 -12.131 1.00 92.12 530 TYR A C 1
ATOM 3903 O O . TYR A 1 530 ? 1.388 9.368 -12.806 1.00 92.12 530 TYR A O 1
ATOM 3911 N N . PRO A 1 531 ? 1.665 7.985 -11.038 1.00 95.38 531 PRO A N 1
ATOM 3912 C CA . PRO A 1 531 ? 2.932 8.561 -10.620 1.00 95.38 531 PRO A CA 1
ATOM 3913 C C . PRO A 1 531 ? 4.099 7.941 -11.394 1.00 95.38 531 PRO A C 1
ATOM 3915 O O . PRO A 1 531 ? 4.153 6.728 -11.581 1.00 95.38 531 PRO A O 1
ATOM 3918 N N . LEU A 1 532 ? 5.038 8.778 -11.832 1.00 96.00 532 LEU A N 1
ATOM 3919 C CA . LEU A 1 532 ? 6.268 8.383 -12.525 1.00 96.00 532 LEU A CA 1
ATOM 3920 C C . LEU A 1 532 ? 7.455 9.147 -11.941 1.00 96.00 532 LEU A C 1
ATOM 3922 O O . LEU A 1 532 ? 7.285 10.275 -11.485 1.00 96.00 532 LEU A O 1
ATOM 3926 N N . ALA A 1 533 ? 8.652 8.574 -11.982 1.00 96.38 533 ALA A N 1
ATOM 3927 C CA . ALA A 1 533 ? 9.863 9.222 -11.490 1.00 96.38 533 ALA A CA 1
ATOM 3928 C C . ALA A 1 533 ? 10.995 9.108 -12.514 1.00 96.38 533 ALA A C 1
ATOM 3930 O O . ALA A 1 533 ? 11.099 8.105 -13.214 1.00 96.38 533 ALA A O 1
ATOM 3931 N N . GLY A 1 534 ? 11.803 10.160 -12.624 1.00 95.38 534 GLY A N 1
ATOM 3932 C CA . GLY A 1 534 ? 12.963 10.203 -13.512 1.00 95.38 534 GLY A CA 1
ATOM 3933 C C . GLY A 1 534 ? 13.656 11.564 -13.490 1.00 95.38 534 GLY A C 1
ATOM 3934 O O . GLY A 1 534 ? 13.120 12.530 -12.947 1.00 95.38 534 GLY A O 1
ATOM 3935 N N . ASP A 1 535 ? 14.855 11.648 -14.061 1.00 94.88 535 ASP A N 1
ATOM 3936 C CA . ASP A 1 535 ? 15.610 12.902 -14.171 1.00 94.88 535 ASP A CA 1
ATOM 3937 C C . ASP A 1 535 ? 15.126 13.730 -15.375 1.00 94.88 535 ASP A C 1
ATOM 3939 O O . ASP A 1 535 ? 15.620 13.603 -16.496 1.00 94.88 535 ASP A O 1
ATOM 3943 N N . PHE A 1 536 ? 14.108 14.566 -15.173 1.00 95.38 536 PHE A N 1
ATOM 3944 C CA . PHE A 1 536 ? 13.488 15.342 -16.253 1.00 95.38 536 PHE A CA 1
ATOM 3945 C C . PHE A 1 536 ? 14.284 16.588 -16.674 1.00 95.38 536 PHE A C 1
ATOM 3947 O O . PHE A 1 536 ? 14.001 17.165 -17.731 1.00 95.38 536 PHE A O 1
ATOM 3954 N N . ASN A 1 537 ? 15.239 17.039 -15.858 1.00 93.69 537 ASN A N 1
ATOM 3955 C CA . ASN A 1 537 ? 16.012 18.267 -16.065 1.00 93.69 537 ASN A CA 1
ATOM 3956 C C . ASN A 1 537 ? 17.517 18.036 -16.267 1.00 93.69 537 ASN A C 1
ATOM 3958 O O . ASN A 1 537 ? 18.225 19.008 -16.544 1.00 93.69 537 ASN A O 1
ATOM 3962 N N . GLY A 1 538 ? 17.983 16.790 -16.206 1.00 92.69 538 GLY A N 1
ATOM 3963 C CA . GLY A 1 538 ? 19.369 16.399 -16.449 1.00 92.69 538 GLY A CA 1
ATOM 3964 C C . GLY A 1 538 ? 20.315 16.797 -15.324 1.00 92.69 538 GLY A C 1
ATOM 3965 O O . GLY A 1 538 ? 21.474 17.114 -15.604 1.00 92.69 538 GLY A O 1
ATOM 3966 N N . ASP A 1 539 ? 19.826 16.894 -14.085 1.00 93.44 539 ASP A N 1
ATOM 3967 C CA . ASP A 1 539 ? 20.657 17.255 -12.931 1.00 93.44 539 ASP A CA 1
ATOM 3968 C C . ASP A 1 539 ? 21.218 16.044 -12.172 1.00 93.44 539 ASP A C 1
ATOM 3970 O O . ASP A 1 539 ? 21.988 16.227 -11.226 1.00 93.44 539 ASP A O 1
ATOM 3974 N N . GLY A 1 540 ? 20.904 14.831 -12.637 1.00 91.00 540 GLY A N 1
ATOM 3975 C CA . GLY A 1 540 ? 21.303 13.567 -12.035 1.00 91.00 540 GLY A CA 1
ATOM 3976 C C . GLY A 1 540 ? 20.390 13.105 -10.902 1.00 91.00 540 GLY A C 1
ATOM 3977 O O . GLY A 1 540 ? 20.674 12.065 -10.322 1.00 91.00 540 GLY A O 1
ATOM 3978 N N . PHE A 1 541 ? 19.321 13.842 -10.576 1.00 95.12 541 PHE A N 1
ATOM 3979 C CA . PHE A 1 541 ? 18.358 13.453 -9.551 1.00 95.12 541 PHE A CA 1
ATOM 3980 C C . PHE A 1 541 ? 17.003 13.115 -10.171 1.00 95.12 541 PHE A C 1
ATOM 3982 O O . PHE A 1 541 ? 16.400 13.889 -10.917 1.00 95.12 541 PHE A O 1
ATOM 3989 N N . ALA A 1 542 ? 16.451 11.972 -9.783 1.00 96.44 542 ALA A N 1
ATOM 3990 C CA . ALA A 1 542 ? 15.079 11.637 -10.097 1.00 96.44 542 ALA A CA 1
ATOM 3991 C C . ALA A 1 542 ? 14.108 12.586 -9.379 1.00 96.44 542 ALA A C 1
ATOM 3993 O O . ALA A 1 542 ? 14.227 12.888 -8.184 1.00 96.44 542 ALA A O 1
ATOM 3994 N N . SER A 1 543 ? 13.100 13.027 -10.123 1.00 96.50 543 SER A N 1
ATOM 3995 C CA . SER A 1 543 ? 12.044 13.909 -9.646 1.00 96.50 543 SER A CA 1
ATOM 3996 C C . SER A 1 543 ? 10.655 13.413 -10.076 1.00 96.50 543 SER A C 1
ATOM 3998 O O . SER A 1 543 ? 10.550 12.489 -10.886 1.00 96.50 543 SER A O 1
ATOM 4000 N N . PRO A 1 544 ? 9.562 13.940 -9.490 1.00 97.06 544 PRO A N 1
ATOM 4001 C CA . PRO A 1 544 ? 8.228 13.371 -9.653 1.00 97.06 544 PRO A CA 1
ATOM 4002 C C . PRO A 1 544 ? 7.505 13.888 -10.899 1.00 97.06 544 PRO A C 1
ATOM 4004 O O . PRO A 1 544 ? 7.467 15.089 -11.181 1.00 97.06 544 PRO A O 1
ATOM 4007 N N . ALA A 1 545 ? 6.789 12.994 -11.569 1.00 96.56 545 ALA A N 1
ATOM 4008 C CA . ALA A 1 545 ? 5.833 13.302 -12.619 1.00 96.56 545 ALA A CA 1
ATOM 4009 C C . ALA A 1 545 ? 4.492 12.599 -12.387 1.00 96.56 545 ALA A C 1
ATOM 4011 O O . ALA A 1 545 ? 4.397 11.567 -11.725 1.00 96.56 545 ALA A O 1
ATOM 4012 N N . LEU A 1 546 ? 3.435 13.179 -12.948 1.00 95.31 546 LEU A N 1
ATOM 4013 C CA . LEU A 1 546 ? 2.084 12.637 -12.916 1.00 95.31 546 LEU A CA 1
ATOM 4014 C C . LEU A 1 546 ? 1.503 12.627 -14.320 1.00 95.31 546 LEU A C 1
ATOM 4016 O O . LEU A 1 546 ? 1.646 13.600 -15.068 1.00 95.31 546 LEU A O 1
ATOM 4020 N N . PHE A 1 547 ? 0.758 11.576 -14.633 1.00 94.94 547 PHE A N 1
ATOM 4021 C CA . PHE A 1 547 ? -0.057 11.504 -15.834 1.00 94.94 547 PHE A CA 1
ATOM 4022 C C . PHE A 1 547 ? -1.539 11.378 -15.480 1.00 94.94 547 PHE A C 1
ATOM 4024 O O . PHE A 1 547 ? -1.948 10.530 -14.684 1.00 94.94 547 PHE A O 1
ATOM 4031 N N . ARG A 1 548 ? -2.358 12.233 -16.099 1.00 91.06 548 ARG A N 1
ATOM 4032 C CA . ARG A 1 548 ? -3.808 12.291 -15.898 1.00 91.06 548 ARG A CA 1
ATOM 4033 C C . ARG A 1 548 ? -4.506 12.519 -17.229 1.00 91.06 548 ARG A C 1
ATOM 4035 O O . ARG A 1 548 ? -4.511 13.636 -17.740 1.00 91.06 548 ARG A O 1
ATOM 4042 N N . ASN A 1 549 ? -5.159 11.485 -17.755 1.00 87.25 549 ASN A N 1
ATOM 4043 C CA . ASN A 1 549 ? -6.021 11.580 -18.942 1.00 87.25 549 ASN A CA 1
ATOM 4044 C C . ASN A 1 549 ? -5.362 12.307 -20.135 1.00 87.25 549 ASN A C 1
ATOM 4046 O O . ASN A 1 549 ? -5.963 13.215 -20.708 1.00 87.25 549 ASN A O 1
ATOM 4050 N N . GLY A 1 550 ? -4.122 11.951 -20.483 1.00 88.75 550 GLY A N 1
ATOM 4051 C CA . GLY A 1 550 ? -3.384 12.581 -21.587 1.00 88.75 550 GLY A CA 1
ATOM 4052 C C . GLY A 1 550 ? -2.603 13.846 -21.216 1.00 88.75 550 GLY A C 1
ATOM 4053 O O . GLY A 1 550 ? -1.932 14.427 -22.068 1.00 88.75 550 GLY A O 1
ATOM 4054 N N . MET A 1 551 ? -2.668 14.291 -19.959 1.00 91.94 551 MET A N 1
ATOM 4055 C CA . MET A 1 551 ? -1.903 15.435 -19.460 1.00 91.94 551 MET A CA 1
ATOM 4056 C C . MET A 1 551 ? -0.752 14.978 -18.571 1.00 91.94 551 MET A C 1
ATOM 4058 O O . MET A 1 551 ? -0.966 14.219 -17.627 1.00 91.94 551 MET A O 1
ATOM 4062 N N . TRP A 1 552 ? 0.437 15.507 -18.841 1.00 96.38 552 TRP A N 1
ATOM 4063 C CA . TRP A 1 552 ? 1.642 15.319 -18.039 1.00 96.38 552 TRP A CA 1
ATOM 4064 C C . TRP A 1 552 ? 1.870 16.526 -17.135 1.00 96.38 552 TRP A C 1
ATOM 4066 O O . TRP A 1 552 ? 1.696 17.669 -17.564 1.00 96.38 552 TRP A O 1
ATOM 4076 N N . PHE A 1 553 ? 2.281 16.265 -15.898 1.00 95.88 553 PHE A N 1
ATOM 4077 C CA . PHE A 1 553 ? 2.621 17.261 -14.886 1.00 95.88 553 PHE A CA 1
ATOM 4078 C C . PHE A 1 553 ? 3.958 16.859 -14.268 1.00 95.88 553 PHE A C 1
ATOM 4080 O O . PHE A 1 553 ? 4.018 15.872 -13.546 1.00 95.88 553 PHE A O 1
ATOM 4087 N N . ILE A 1 554 ? 5.021 17.602 -14.556 1.00 97.12 554 ILE A N 1
ATOM 4088 C CA . ILE A 1 554 ? 6.382 17.292 -14.106 1.00 97.12 554 ILE A CA 1
ATOM 4089 C C . ILE A 1 554 ? 6.815 18.328 -13.072 1.00 97.12 554 ILE A C 1
ATOM 4091 O O . ILE A 1 554 ? 6.616 19.531 -13.273 1.00 97.12 554 ILE A O 1
ATOM 4095 N N . ARG A 1 555 ? 7.423 17.862 -11.981 1.00 94.81 555 ARG A N 1
ATOM 4096 C CA . ARG A 1 555 ? 8.251 18.673 -11.087 1.00 94.81 555 ARG A CA 1
ATOM 4097 C C . ARG A 1 555 ? 9.708 18.289 -11.276 1.00 94.81 555 ARG A C 1
ATOM 4099 O O . ARG A 1 555 ? 10.004 17.113 -11.392 1.00 94.81 555 ARG A O 1
ATOM 4106 N N . ASN A 1 556 ? 10.595 19.270 -11.184 1.00 95.44 556 ASN A N 1
ATOM 4107 C CA . ASN A 1 556 ? 12.048 19.062 -11.173 1.00 95.44 556 ASN A CA 1
ATOM 4108 C C . ASN A 1 556 ? 12.605 19.052 -9.739 1.00 95.44 556 ASN A C 1
ATOM 4110 O O . ASN A 1 556 ? 13.775 19.340 -9.508 1.00 95.44 556 ASN A O 1
ATOM 4114 N N . ARG A 1 557 ? 11.730 18.861 -8.744 1.00 91.94 557 ARG A N 1
ATOM 4115 C CA . ARG A 1 557 ? 12.051 18.898 -7.316 1.00 91.94 557 ARG A CA 1
ATOM 4116 C C . ARG A 1 557 ? 11.160 17.939 -6.542 1.00 91.94 557 ARG A C 1
ATOM 4118 O O . ARG A 1 557 ? 9.951 17.876 -6.772 1.00 91.94 557 ARG A O 1
ATOM 4125 N N . ASN A 1 558 ? 11.767 17.264 -5.573 1.00 92.94 558 ASN A N 1
ATOM 4126 C CA . ASN A 1 558 ? 11.096 16.388 -4.619 1.00 92.94 558 ASN A CA 1
ATOM 4127 C C . ASN A 1 558 ? 10.492 17.217 -3.478 1.00 92.94 558 ASN A C 1
ATOM 4129 O O . ASN A 1 558 ? 10.970 17.155 -2.356 1.00 92.94 558 ASN A O 1
ATOM 4133 N N . ASP A 1 559 ? 9.498 18.058 -3.760 1.00 84.44 559 ASP A N 1
ATOM 4134 C CA . ASP A 1 559 ? 8.821 18.915 -2.780 1.00 84.44 559 ASP A CA 1
ATOM 4135 C C . ASP A 1 559 ? 7.359 19.207 -3.175 1.00 84.44 559 ASP A C 1
ATOM 4137 O O . ASP A 1 559 ? 6.889 18.861 -4.260 1.00 84.44 559 ASP A O 1
ATOM 4141 N N . PHE A 1 560 ? 6.603 19.843 -2.274 1.00 80.69 560 PHE A N 1
ATOM 4142 C CA . PHE A 1 560 ? 5.235 20.278 -2.569 1.00 80.69 560 PHE A CA 1
ATOM 4143 C C . PHE A 1 560 ? 5.216 21.509 -3.485 1.00 80.69 560 PHE A C 1
ATOM 4145 O O . PHE A 1 560 ? 5.937 22.482 -3.263 1.00 80.69 560 PHE A O 1
ATOM 4152 N N . GLY A 1 561 ? 4.285 21.529 -4.441 1.00 75.38 561 GLY A N 1
ATOM 4153 C CA . GLY A 1 561 ? 3.932 22.739 -5.180 1.00 75.38 561 GLY A CA 1
ATOM 4154 C C . GLY A 1 561 ? 3.270 22.473 -6.538 1.00 75.38 561 GLY A C 1
ATOM 4155 O O . GLY A 1 561 ? 2.960 21.326 -6.871 1.00 75.38 561 GLY A O 1
ATOM 4156 N N . PRO A 1 562 ? 3.084 23.524 -7.360 1.00 81.06 562 PRO A N 1
ATOM 4157 C CA . PRO A 1 562 ? 2.588 23.386 -8.730 1.00 81.06 562 PRO A CA 1
ATOM 4158 C C . PRO A 1 562 ? 3.653 22.786 -9.666 1.00 81.06 562 PRO A C 1
ATOM 4160 O O . PRO A 1 562 ? 4.832 23.079 -9.475 1.00 81.06 562 PRO A O 1
ATOM 4163 N N . PRO A 1 563 ? 3.275 22.000 -10.689 1.00 91.25 563 PRO A N 1
ATOM 4164 C CA . PRO A 1 563 ? 4.229 21.433 -11.649 1.00 91.25 563 PRO A CA 1
ATOM 4165 C C . PRO A 1 563 ? 5.089 22.524 -12.306 1.00 91.25 563 PRO A C 1
ATOM 4167 O O . PRO A 1 563 ? 4.585 23.602 -12.627 1.00 91.25 563 PRO A O 1
ATOM 4170 N N . ASP A 1 564 ? 6.369 22.230 -12.533 1.00 93.44 564 ASP A N 1
ATOM 4171 C CA . ASP A 1 564 ? 7.280 23.108 -13.271 1.00 93.44 564 ASP A CA 1
ATOM 4172 C C . ASP A 1 564 ? 6.985 23.052 -14.783 1.00 93.44 564 ASP A C 1
ATOM 4174 O O . ASP A 1 564 ? 7.096 24.061 -15.482 1.00 93.44 564 ASP A O 1
ATOM 4178 N N . ILE A 1 565 ? 6.568 21.883 -15.289 1.00 94.44 565 ILE A N 1
ATOM 4179 C CA . ILE A 1 565 ? 6.223 21.665 -16.699 1.00 94.44 565 ILE A CA 1
ATOM 4180 C C . ILE A 1 565 ? 4.873 20.947 -16.791 1.00 94.44 565 ILE A C 1
ATOM 4182 O O . ILE A 1 565 ? 4.614 19.975 -16.084 1.00 94.44 565 ILE A O 1
ATOM 4186 N N . GLN A 1 566 ? 4.012 21.406 -17.701 1.00 95.38 566 GLN A N 1
ATOM 4187 C CA . GLN A 1 566 ? 2.742 20.758 -18.013 1.00 95.38 566 GLN A CA 1
ATOM 4188 C C . GLN A 1 566 ? 2.505 20.751 -19.525 1.00 95.38 566 GLN A C 1
ATOM 4190 O O . GLN A 1 566 ? 2.635 21.786 -20.180 1.00 95.38 566 GLN A O 1
ATOM 4195 N N . PHE A 1 567 ? 2.129 19.602 -20.086 1.00 95.75 567 PHE A N 1
ATOM 4196 C CA . PHE A 1 567 ? 1.855 19.460 -21.519 1.00 95.75 567 PHE A CA 1
ATOM 4197 C C . PHE A 1 567 ? 0.882 18.313 -21.812 1.00 95.75 567 PHE A C 1
ATOM 4199 O O . PHE A 1 567 ? 0.620 17.470 -20.955 1.00 95.75 567 PHE A O 1
ATOM 4206 N N . ALA A 1 568 ? 0.329 18.301 -23.026 1.00 94.94 568 ALA A N 1
ATOM 4207 C CA . ALA A 1 568 ? -0.600 17.271 -23.484 1.00 94.94 568 ALA A CA 1
ATOM 4208 C C . ALA A 1 568 ? 0.125 16.251 -24.372 1.00 94.94 568 ALA A C 1
ATOM 4210 O O . ALA A 1 568 ? 0.640 16.606 -25.435 1.00 94.94 568 ALA A O 1
ATOM 4211 N N . TYR A 1 569 ? 0.150 14.990 -23.950 1.00 94.25 569 TYR A N 1
ATOM 4212 C CA . TYR A 1 569 ? 0.710 13.886 -24.721 1.00 94.25 569 TYR A CA 1
ATOM 4213 C C . TYR A 1 569 ? 0.058 12.563 -24.311 1.00 94.25 569 TYR A C 1
ATOM 4215 O O . TYR A 1 569 ? 0.215 12.123 -23.176 1.00 94.25 569 TYR A O 1
ATOM 4223 N N . GLY A 1 570 ? -0.664 11.944 -25.245 1.00 92.19 570 GLY A N 1
ATOM 4224 C CA . GLY A 1 570 ? -1.493 10.764 -25.005 1.00 92.19 570 GLY A CA 1
ATOM 4225 C C . GLY A 1 570 ? -2.954 11.091 -24.710 1.00 92.19 570 GLY A C 1
ATOM 4226 O O . GLY A 1 570 ? -3.404 12.229 -24.846 1.00 92.19 570 GLY A O 1
ATOM 4227 N N . GLU A 1 571 ? -3.708 10.067 -24.337 1.00 89.38 571 GLU A N 1
ATOM 4228 C CA . GLU A 1 571 ? -5.153 10.085 -24.122 1.00 89.38 571 GLU A CA 1
ATOM 4229 C C . GLU A 1 571 ? -5.524 9.339 -22.828 1.00 89.38 571 GLU A C 1
ATOM 4231 O O . GLU A 1 571 ? -4.685 8.760 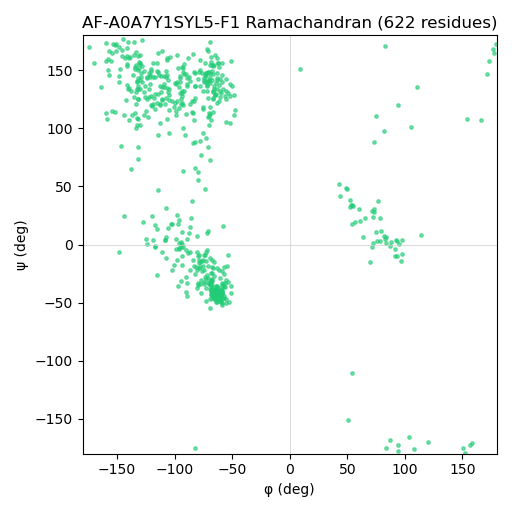-22.137 1.00 89.38 571 GLU A O 1
ATOM 4236 N N . SER A 1 572 ? -6.804 9.373 -22.454 1.00 86.00 572 SER A N 1
ATOM 4237 C CA . SER A 1 572 ? -7.294 8.568 -21.332 1.00 86.00 572 SER A CA 1
ATOM 4238 C C . SER A 1 572 ? -7.210 7.076 -21.670 1.00 86.00 572 SER A C 1
ATOM 4240 O O . SER 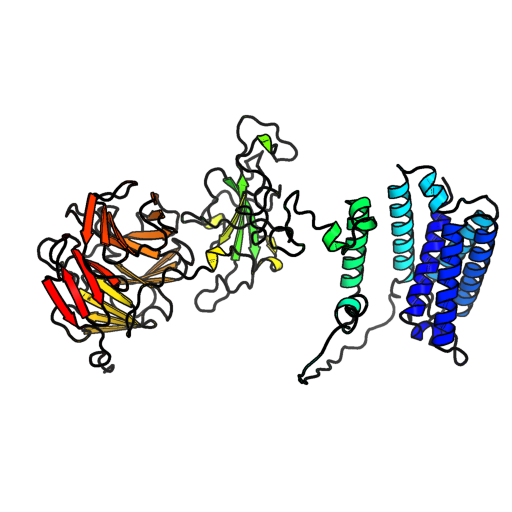A 1 572 ? -7.654 6.661 -22.738 1.00 86.00 572 SER A O 1
ATOM 4242 N N . GLY A 1 573 ? -6.659 6.277 -20.754 1.00 83.00 573 GLY A N 1
ATOM 4243 C CA . GLY A 1 573 ? -6.450 4.837 -20.934 1.00 83.00 573 GLY A CA 1
ATOM 4244 C C . GLY A 1 573 ? -5.071 4.454 -21.478 1.00 83.00 573 GLY A C 1
ATOM 4245 O O . GLY A 1 573 ? -4.732 3.275 -21.437 1.00 83.00 573 GLY A O 1
ATOM 4246 N N . ASP A 1 574 ? -4.272 5.424 -21.927 1.00 90.12 574 ASP A N 1
ATOM 4247 C CA . ASP A 1 574 ? -2.867 5.180 -22.245 1.00 90.12 574 ASP A CA 1
ATOM 4248 C C . ASP A 1 574 ? -2.058 4.930 -20.966 1.00 90.12 574 ASP A C 1
ATOM 4250 O O . ASP A 1 574 ? -2.346 5.496 -19.906 1.00 90.12 574 ASP A O 1
ATOM 4254 N N . ILE A 1 575 ? -1.025 4.099 -21.085 1.00 91.56 575 ILE A N 1
ATOM 4255 C CA . ILE A 1 575 ? -0.127 3.756 -19.982 1.00 91.56 575 ILE A CA 1
ATOM 4256 C C . ILE A 1 575 ? 1.130 4.611 -20.086 1.00 91.56 575 ILE A C 1
ATOM 4258 O O . ILE A 1 575 ? 1.869 4.462 -21.060 1.00 91.56 575 ILE A O 1
ATOM 4262 N N . PRO A 1 576 ? 1.392 5.503 -19.124 1.00 94.56 576 PRO A N 1
ATOM 4263 C CA . PRO A 1 576 ? 2.574 6.345 -19.145 1.00 94.56 576 PRO A CA 1
ATOM 4264 C C . PRO A 1 576 ? 3.801 5.565 -18.657 1.00 94.56 576 PRO A C 1
ATOM 4266 O O . PRO A 1 576 ? 3.713 4.789 -17.708 1.00 94.56 576 PRO A O 1
ATOM 4269 N N . LEU A 1 577 ? 4.951 5.816 -19.274 1.00 94.69 577 LEU A N 1
ATOM 4270 C CA . LEU A 1 577 ? 6.272 5.369 -18.827 1.00 94.69 577 LEU A CA 1
ATOM 4271 C C . LEU A 1 577 ? 7.283 6.501 -19.038 1.00 94.69 577 LEU A C 1
ATOM 4273 O O . LEU A 1 577 ? 7.037 7.425 -19.819 1.00 94.69 577 LEU A O 1
ATOM 4277 N N . VAL A 1 578 ? 8.419 6.434 -18.345 1.00 95.06 578 VAL A N 1
ATOM 4278 C CA . VAL A 1 578 ? 9.505 7.413 -18.473 1.00 95.06 578 VAL A CA 1
ATOM 4279 C C . VAL A 1 578 ? 10.855 6.723 -18.540 1.00 95.06 578 VAL A C 1
ATOM 4281 O O . VAL A 1 578 ? 11.047 5.688 -17.916 1.00 95.06 578 VAL A O 1
ATOM 4284 N N . GLY A 1 579 ? 11.775 7.294 -19.308 1.00 92.81 579 GLY A N 1
ATOM 4285 C CA . GLY A 1 579 ? 13.142 6.796 -19.414 1.00 92.81 579 GLY A CA 1
ATOM 4286 C C . GLY A 1 579 ? 13.976 7.598 -20.416 1.00 92.81 579 GLY A C 1
ATOM 4287 O O . GLY A 1 579 ? 13.418 8.373 -21.201 1.00 92.81 579 GLY A O 1
ATOM 4288 N N . PRO A 1 580 ? 15.306 7.453 -20.392 1.00 92.19 580 PRO A N 1
ATOM 4289 C CA . PRO A 1 580 ? 16.185 8.053 -21.388 1.00 92.19 580 PRO A CA 1
ATOM 4290 C C . PRO A 1 580 ? 16.264 7.166 -22.638 1.00 92.19 580 PRO A C 1
ATOM 4292 O O . PRO A 1 580 ? 16.896 6.129 -22.612 1.00 92.19 580 PRO A O 1
ATOM 4295 N N . TRP A 1 581 ? 15.656 7.538 -23.764 1.00 89.56 581 TRP A N 1
ATOM 4296 C CA . TRP A 1 581 ? 15.795 6.796 -25.046 1.00 89.56 581 TRP A CA 1
ATOM 4297 C C . TRP A 1 581 ? 16.459 7.623 -26.147 1.00 89.56 581 TRP A C 1
ATOM 4299 O O . TRP A 1 581 ? 16.365 7.310 -27.334 1.00 89.56 581 TRP A O 1
ATOM 4309 N N . ASN A 1 582 ? 17.117 8.716 -25.771 1.00 85.44 582 ASN A N 1
ATOM 4310 C CA . ASN A 1 582 ? 17.931 9.505 -26.679 1.00 85.44 582 ASN A CA 1
ATOM 4311 C C . ASN A 1 582 ? 19.215 9.973 -25.979 1.00 85.44 582 ASN A C 1
ATOM 4313 O O . ASN A 1 582 ? 19.397 9.807 -24.777 1.00 85.44 582 ASN A O 1
ATOM 4317 N N . ASN A 1 583 ? 20.101 10.611 -26.740 1.00 83.44 583 ASN A N 1
ATOM 4318 C CA . ASN A 1 583 ? 21.449 10.968 -26.283 1.00 83.44 583 ASN A CA 1
ATOM 4319 C C . ASN A 1 583 ? 21.492 12.114 -25.252 1.00 83.44 583 ASN A C 1
ATOM 4321 O O . ASN A 1 583 ? 22.561 12.676 -25.019 1.00 83.44 583 ASN A O 1
ATOM 4325 N N . THR A 1 584 ? 20.350 12.547 -24.715 1.00 85.50 584 THR A N 1
ATOM 4326 C CA . THR A 1 584 ? 20.306 13.650 -23.745 1.00 85.50 584 THR A CA 1
ATOM 4327 C C . THR A 1 584 ? 20.514 13.180 -22.311 1.00 85.50 584 THR A C 1
ATOM 4329 O O . THR A 1 584 ? 20.893 13.998 -21.480 1.00 85.50 584 THR A O 1
ATOM 4332 N N . GLY A 1 585 ? 20.270 11.895 -22.030 1.00 82.25 585 GLY A N 1
ATOM 4333 C CA . GLY A 1 585 ? 20.313 11.335 -20.679 1.00 82.25 585 GLY A CA 1
ATOM 4334 C C . GLY A 1 585 ? 19.155 11.769 -19.777 1.00 82.25 585 GLY A C 1
ATOM 4335 O O . GLY A 1 585 ? 19.078 11.295 -18.653 1.00 82.25 585 GLY A O 1
ATOM 4336 N N . VAL A 1 586 ? 18.242 12.631 -20.249 1.00 92.69 586 VAL A N 1
ATOM 4337 C CA . VAL A 1 586 ? 17.062 13.017 -19.466 1.00 92.69 586 VAL A CA 1
ATOM 4338 C C . VAL A 1 586 ? 15.944 11.991 -19.617 1.00 92.69 586 VAL A C 1
ATOM 4340 O O . VAL A 1 586 ? 15.761 11.396 -20.683 1.00 92.69 586 VAL A O 1
ATOM 4343 N N . ALA A 1 587 ? 15.150 11.830 -18.565 1.00 94.12 587 ALA A N 1
ATOM 4344 C CA . ALA A 1 587 ? 13.914 11.074 -18.597 1.00 94.12 587 ALA A CA 1
ATOM 4345 C C . ALA A 1 587 ? 12.893 11.778 -19.496 1.00 94.12 587 ALA A C 1
ATOM 4347 O O . ALA A 1 587 ? 12.560 12.954 -19.324 1.00 94.12 587 ALA A O 1
ATOM 4348 N N . LEU A 1 588 ? 12.380 11.043 -20.475 1.00 95.06 588 LEU A N 1
ATOM 4349 C CA . LEU A 1 588 ? 11.420 11.538 -21.452 1.00 95.06 588 LEU A CA 1
ATOM 4350 C C . LEU A 1 588 ? 10.072 10.823 -21.288 1.00 95.06 588 LEU A C 1
ATOM 4352 O O . LEU A 1 588 ? 10.008 9.820 -20.581 1.00 95.06 588 LEU A O 1
ATOM 4356 N N . PRO A 1 589 ? 8.975 11.336 -21.880 1.00 95.19 589 PRO A N 1
ATOM 4357 C CA . PRO A 1 589 ? 7.647 10.739 -21.742 1.00 95.19 589 PRO A CA 1
ATOM 4358 C C . PRO A 1 589 ? 7.323 9.730 -22.857 1.00 95.19 589 PRO A C 1
ATOM 4360 O O . PRO A 1 589 ? 7.461 10.013 -24.050 1.00 95.19 589 PRO A O 1
ATOM 4363 N N . LEU A 1 590 ? 6.829 8.559 -22.460 1.00 93.62 590 LEU A N 1
ATOM 4364 C CA . LEU A 1 590 ? 6.382 7.464 -23.322 1.00 93.62 590 LEU A CA 1
ATOM 4365 C C . LEU A 1 590 ? 4.942 7.129 -22.961 1.00 93.62 590 LEU A C 1
ATOM 4367 O O . LEU A 1 590 ? 4.565 7.175 -21.791 1.00 93.62 590 LEU A O 1
ATOM 4371 N N . ILE A 1 591 ? 4.141 6.774 -23.960 1.00 93.75 591 ILE A N 1
ATOM 4372 C CA . ILE A 1 591 ? 2.829 6.176 -23.721 1.00 93.75 591 ILE A CA 1
ATOM 4373 C C . ILE A 1 591 ? 2.718 4.824 -24.425 1.00 93.75 591 ILE A C 1
ATOM 4375 O O . ILE A 1 591 ? 3.217 4.644 -25.537 1.00 93.75 591 ILE A O 1
ATOM 4379 N N . VAL A 1 592 ? 2.037 3.876 -23.791 1.00 91.44 592 VAL A N 1
ATOM 4380 C CA . VAL A 1 592 ? 1.674 2.596 -24.397 1.00 91.44 592 VAL A CA 1
ATOM 4381 C C . VAL A 1 592 ? 0.171 2.565 -24.608 1.00 91.44 592 VAL A C 1
ATOM 4383 O O . VAL A 1 592 ? -0.611 2.763 -23.674 1.00 91.44 592 VAL A O 1
ATOM 4386 N N . ARG A 1 593 ? -0.225 2.300 -25.850 1.00 88.81 593 ARG A N 1
ATOM 4387 C CA . ARG A 1 593 ? -1.615 2.178 -26.277 1.00 88.81 593 ARG A CA 1
ATOM 4388 C C . ARG A 1 593 ? -1.807 0.812 -26.907 1.00 88.81 593 ARG A C 1
ATOM 4390 O O . ARG A 1 593 ? -1.317 0.549 -28.003 1.00 88.81 593 ARG A O 1
ATOM 4397 N N . ALA A 1 594 ? -2.536 -0.060 -26.214 1.00 81.69 594 ALA A N 1
ATOM 4398 C CA . ALA A 1 594 ? -2.607 -1.477 -26.562 1.00 81.69 594 ALA A CA 1
ATOM 4399 C C . ALA A 1 594 ? -1.198 -2.096 -26.657 1.00 81.69 594 ALA A C 1
ATOM 4401 O O . ALA A 1 594 ? -0.551 -2.235 -25.634 1.00 81.69 594 ALA A O 1
ATOM 4402 N N . GLU A 1 595 ? -0.705 -2.462 -27.838 1.00 78.50 595 GLU A N 1
ATOM 4403 C CA . GLU A 1 595 ? 0.638 -3.050 -28.008 1.00 78.50 595 GLU A CA 1
ATOM 4404 C C . GLU A 1 595 ? 1.630 -2.079 -28.689 1.00 78.50 595 GLU A C 1
ATOM 4406 O O . GLU A 1 595 ? 2.782 -2.441 -28.945 1.00 78.50 595 GLU A O 1
ATOM 4411 N N . GLU A 1 596 ? 1.195 -0.843 -28.962 1.00 87.56 596 GLU A N 1
ATOM 4412 C CA . GLU A 1 596 ? 2.008 0.207 -29.578 1.00 87.56 596 GLU A CA 1
ATOM 4413 C C . GLU A 1 596 ? 2.625 1.114 -28.513 1.00 87.56 596 GLU A C 1
ATOM 4415 O O . GLU A 1 596 ? 1.938 1.660 -27.647 1.00 87.56 596 GLU A O 1
ATOM 4420 N N . TRP A 1 597 ? 3.928 1.323 -28.626 1.00 90.50 597 TRP A N 1
ATOM 4421 C CA . TRP A 1 597 ? 4.720 2.179 -27.758 1.00 90.50 597 TRP A CA 1
ATOM 4422 C C . TRP A 1 597 ? 5.036 3.457 -28.520 1.00 90.50 597 TRP A C 1
ATOM 4424 O O . TRP A 1 597 ? 5.728 3.412 -29.536 1.00 90.50 597 TRP A O 1
ATOM 4434 N N . HIS A 1 598 ? 4.528 4.590 -28.045 1.00 92.81 598 HIS A N 1
ATOM 4435 C CA . HIS A 1 598 ? 4.753 5.897 -28.655 1.00 92.81 598 HIS A CA 1
ATOM 4436 C C . HIS A 1 598 ? 5.725 6.674 -27.768 1.00 92.81 598 HIS A C 1
ATOM 4438 O O . HIS A 1 598 ? 5.387 7.112 -26.663 1.00 92.81 598 HIS A O 1
ATOM 4444 N N . LEU A 1 599 ? 6.952 6.831 -28.249 1.00 92.25 599 LEU A N 1
ATOM 4445 C CA . LEU A 1 599 ? 8.047 7.499 -27.558 1.00 92.25 599 LEU A CA 1
ATOM 4446 C C . LEU A 1 599 ? 8.121 8.948 -28.005 1.00 92.25 599 LEU A C 1
ATOM 4448 O O . LEU A 1 599 ? 7.943 9.260 -29.188 1.00 92.25 599 LEU A O 1
ATOM 4452 N N . ARG A 1 600 ? 8.444 9.839 -27.072 1.00 92.38 600 ARG A N 1
ATOM 4453 C CA . ARG A 1 600 ? 8.592 11.261 -27.358 1.00 92.38 600 ARG A CA 1
ATOM 4454 C C . ARG A 1 600 ? 9.981 11.755 -27.000 1.00 92.38 600 ARG A C 1
ATOM 4456 O O . ARG A 1 600 ? 10.509 11.441 -25.950 1.00 92.38 600 ARG A O 1
ATOM 4463 N N . GLU A 1 601 ? 10.572 12.582 -27.848 1.00 91.38 601 GLU A N 1
ATOM 4464 C CA . GLU A 1 601 ? 11.943 13.081 -27.656 1.00 91.38 601 GLU A CA 1
ATOM 4465 C C . GLU A 1 601 ? 12.002 14.431 -26.924 1.00 91.38 601 GLU A C 1
ATOM 4467 O O . GLU A 1 601 ? 13.037 15.092 -26.896 1.00 91.38 601 GLU A O 1
ATOM 4472 N N . SER A 1 602 ? 10.884 14.893 -26.358 1.00 90.62 602 SER A N 1
ATOM 4473 C CA . SER A 1 602 ? 10.857 16.068 -25.479 1.00 90.62 602 SER A CA 1
ATOM 4474 C C . SER A 1 602 ? 9.645 16.057 -24.541 1.00 90.62 602 SER A C 1
ATOM 4476 O O . SER A 1 602 ? 8.674 15.333 -24.768 1.00 90.62 602 SER A O 1
ATOM 4478 N N . SER A 1 603 ? 9.668 16.921 -23.527 1.00 90.88 603 SER A N 1
ATOM 4479 C CA . SER A 1 603 ? 8.564 17.154 -22.582 1.00 90.88 603 SER A CA 1
ATOM 4480 C C . SER A 1 603 ? 7.662 18.303 -23.055 1.00 90.88 603 SER A C 1
ATOM 4482 O O . SER A 1 603 ? 7.614 19.373 -22.450 1.00 90.88 603 SER A O 1
ATOM 4484 N N . SER A 1 604 ? 7.010 18.137 -24.210 1.00 91.44 604 SER A N 1
ATOM 4485 C CA . SER A 1 604 ? 6.139 19.160 -24.814 1.00 91.44 604 SER A CA 1
ATOM 4486 C C . SER A 1 604 ? 4.888 18.560 -25.463 1.00 91.44 604 SER A C 1
ATOM 4488 O O . SER A 1 604 ? 4.768 17.349 -25.611 1.00 91.44 604 SER A O 1
ATOM 4490 N N . THR A 1 605 ? 3.922 19.397 -25.849 1.00 91.38 605 THR A N 1
ATOM 4491 C CA . THR A 1 605 ? 2.701 18.925 -26.522 1.00 91.38 605 THR A CA 1
ATOM 4492 C C . THR A 1 605 ? 2.999 18.479 -27.955 1.00 91.38 605 THR A C 1
ATOM 4494 O O . THR A 1 605 ? 3.720 19.164 -28.680 1.00 91.38 605 THR A O 1
ATOM 4497 N N . GLY A 1 606 ? 2.446 17.348 -28.396 1.00 85.81 606 GLY A N 1
ATOM 4498 C CA . GLY A 1 606 ? 2.562 16.868 -29.783 1.00 85.81 606 GLY A CA 1
ATOM 4499 C C . GLY A 1 606 ? 2.459 15.346 -29.910 1.00 85.81 606 GLY A C 1
ATOM 4500 O O . GLY A 1 606 ? 2.289 14.684 -28.893 1.00 85.81 606 GLY A O 1
ATOM 4501 N N . PRO A 1 607 ? 2.556 14.785 -31.129 1.00 85.50 607 PRO A N 1
ATOM 4502 C CA . PRO A 1 607 ? 2.564 13.337 -31.337 1.00 85.50 607 PRO A CA 1
ATOM 4503 C C . PRO A 1 607 ? 3.880 12.696 -30.866 1.00 85.50 607 PRO A C 1
ATOM 4505 O O . PRO A 1 607 ? 4.862 13.399 -30.618 1.00 85.50 607 PRO A O 1
ATOM 4508 N N . GLY A 1 608 ? 3.896 11.362 -30.785 1.00 83.12 608 GLY A N 1
ATOM 4509 C CA . GLY A 1 608 ? 5.122 10.597 -30.562 1.00 83.12 608 GLY A CA 1
ATOM 4510 C C . GLY A 1 608 ? 6.101 10.776 -31.724 1.00 83.12 608 GLY A C 1
ATOM 4511 O O . GLY A 1 608 ? 5.697 10.884 -32.884 1.00 83.12 608 GLY A O 1
ATOM 4512 N N . ASN A 1 609 ? 7.389 10.833 -31.402 1.00 90.38 609 ASN A N 1
ATOM 4513 C CA . ASN A 1 609 ? 8.482 10.919 -32.367 1.00 90.38 609 ASN A CA 1
ATOM 4514 C C . ASN A 1 609 ? 8.810 9.548 -32.969 1.00 90.38 609 ASN A C 1
ATOM 4516 O O . ASN A 1 609 ? 9.154 9.462 -34.146 1.00 90.38 609 ASN A O 1
ATOM 4520 N N . LEU A 1 610 ? 8.680 8.493 -32.165 1.00 87.56 610 LEU A N 1
ATOM 4521 C CA . LEU A 1 610 ? 8.959 7.115 -32.544 1.00 87.56 610 LEU A CA 1
ATOM 4522 C C . LEU A 1 610 ? 7.798 6.224 -32.098 1.00 87.56 610 LEU A C 1
ATOM 4524 O O . LEU A 1 610 ? 7.261 6.400 -31.007 1.00 87.56 610 LEU A O 1
ATOM 4528 N N . VAL A 1 611 ? 7.419 5.269 -32.947 1.00 88.12 611 VAL A N 1
ATOM 4529 C CA . VAL A 1 611 ? 6.397 4.264 -32.639 1.00 88.12 611 VAL A CA 1
ATOM 4530 C C . VAL A 1 611 ? 6.986 2.884 -32.881 1.00 88.12 611 VAL A C 1
ATOM 4532 O O . VAL A 1 611 ? 7.496 2.617 -33.970 1.00 88.12 611 VAL A O 1
ATOM 4535 N N . LEU A 1 612 ? 6.908 2.013 -31.879 1.00 87.56 612 LEU A N 1
ATOM 4536 C CA . LEU A 1 612 ? 7.376 0.629 -31.952 1.00 87.56 612 LEU A CA 1
ATOM 4537 C C . LEU A 1 612 ? 6.318 -0.339 -31.410 1.00 87.56 612 LEU A C 1
ATOM 4539 O O . LEU A 1 612 ? 5.390 0.060 -30.711 1.00 87.56 612 LEU A O 1
ATOM 4543 N N . ASN A 1 613 ? 6.455 -1.622 -31.746 1.00 84.44 613 ASN A N 1
ATOM 4544 C CA . ASN A 1 613 ? 5.559 -2.685 -31.289 1.00 84.44 613 ASN A CA 1
ATOM 4545 C C . ASN A 1 613 ? 6.348 -3.715 -30.484 1.00 84.44 613 ASN A C 1
ATOM 4547 O O . ASN A 1 613 ? 7.241 -4.360 -31.033 1.00 84.44 613 ASN A O 1
ATOM 4551 N N . PHE A 1 614 ? 5.974 -3.921 -29.222 1.00 81.50 614 PHE A N 1
ATOM 4552 C CA . PHE A 1 614 ? 6.620 -4.890 -28.337 1.00 81.50 614 PHE A CA 1
ATOM 4553 C C . PHE A 1 614 ? 5.583 -5.605 -27.462 1.00 81.50 614 PHE A C 1
ATOM 4555 O O . PHE A 1 614 ? 4.664 -4.978 -26.941 1.00 81.50 614 PHE A O 1
ATOM 4562 N N . GLY A 1 615 ? 5.726 -6.927 -27.304 1.00 67.25 615 GLY A N 1
ATOM 4563 C CA . GLY A 1 615 ? 4.846 -7.736 -26.446 1.00 67.25 615 GLY A CA 1
ATOM 4564 C C . GLY A 1 615 ? 3.634 -8.392 -27.127 1.00 67.25 615 GLY A C 1
ATOM 4565 O O . GLY A 1 615 ? 2.874 -9.083 -26.441 1.00 67.25 615 GLY A O 1
ATOM 4566 N N . THR A 1 616 ? 3.482 -8.256 -28.453 1.00 61.22 616 THR A N 1
ATOM 4567 C CA . THR A 1 616 ? 2.394 -8.893 -29.223 1.00 61.22 616 THR A CA 1
ATOM 4568 C C . THR A 1 616 ? 2.416 -10.423 -29.073 1.00 61.22 616 THR A C 1
ATOM 4570 O O . THR A 1 616 ? 3.484 -11.043 -29.000 1.00 61.22 616 THR A O 1
ATOM 4573 N N . ARG A 1 617 ? 1.246 -11.086 -29.075 1.00 50.25 617 ARG A N 1
ATOM 4574 C CA . ARG A 1 617 ? 1.151 -12.570 -29.011 1.00 50.25 617 ARG A CA 1
ATOM 4575 C C . ARG A 1 617 ? 1.963 -13.299 -30.096 1.00 50.25 617 ARG A C 1
ATOM 4577 O O . ARG A 1 617 ? 2.213 -14.490 -29.946 1.00 50.25 617 ARG A O 1
ATOM 4584 N N . ALA A 1 618 ? 2.352 -12.617 -31.175 1.00 44.09 618 ALA A N 1
ATOM 4585 C CA . ALA A 1 618 ? 3.144 -13.178 -32.267 1.00 44.09 618 ALA A CA 1
ATOM 4586 C C . ALA A 1 618 ? 4.661 -13.197 -31.991 1.00 44.09 618 ALA A C 1
ATOM 4588 O O . ALA A 1 618 ? 5.372 -13.961 -32.639 1.00 44.09 618 ALA A O 1
ATOM 4589 N N . ASN A 1 619 ? 5.148 -12.408 -31.025 1.00 46.06 619 ASN A N 1
ATOM 4590 C CA . ASN A 1 619 ? 6.581 -12.199 -30.790 1.00 46.06 619 ASN A CA 1
ATOM 4591 C C . ASN A 1 619 ? 7.073 -12.653 -29.405 1.00 46.06 619 ASN A C 1
ATOM 4593 O O . ASN A 1 619 ? 8.251 -12.487 -29.079 1.00 46.06 619 ASN A O 1
ATOM 4597 N N . ALA A 1 620 ? 6.198 -13.251 -28.594 1.00 41.81 620 ALA A N 1
ATOM 4598 C CA . ALA A 1 620 ? 6.611 -14.019 -27.427 1.00 41.81 620 ALA A CA 1
ATOM 4599 C C . ALA A 1 620 ? 7.228 -15.330 -27.932 1.00 41.81 620 ALA A C 1
ATOM 4601 O O . ALA A 1 620 ? 6.517 -16.291 -28.231 1.00 41.81 620 ALA A O 1
ATOM 4602 N N . GLY A 1 621 ? 8.548 -15.328 -28.127 1.00 40.94 621 GLY A N 1
ATOM 4603 C CA . GLY A 1 621 ? 9.292 -16.506 -28.547 1.00 40.94 621 GLY A CA 1
ATOM 4604 C C . GLY A 1 621 ? 8.909 -17.709 -27.690 1.00 40.94 621 GLY A C 1
ATOM 4605 O O . GLY A 1 621 ? 8.909 -17.641 -26.463 1.00 40.94 621 GLY A O 1
ATOM 4606 N N . THR A 1 622 ? 8.558 -18.817 -28.340 1.00 31.92 622 THR A N 1
ATOM 4607 C CA . THR A 1 622 ? 8.487 -20.112 -27.664 1.00 31.92 622 THR A CA 1
ATOM 4608 C C . THR A 1 622 ? 9.823 -20.359 -26.964 1.00 31.92 622 THR A C 1
ATOM 4610 O O . THR A 1 622 ? 10.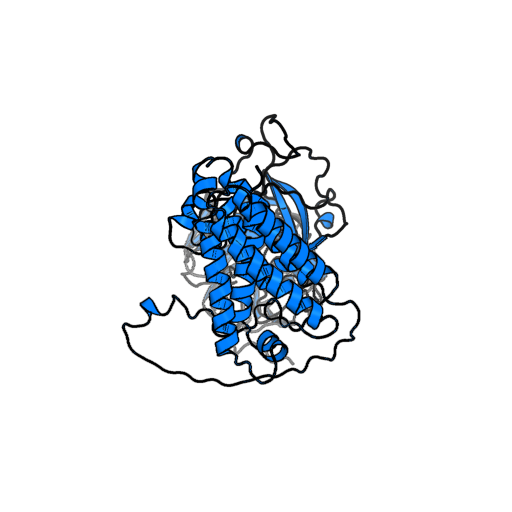851 -20.224 -27.641 1.00 31.92 622 THR A O 1
ATOM 4613 N N . PRO A 1 623 ? 9.835 -20.732 -25.671 1.00 35.00 623 PRO A N 1
ATOM 4614 C CA . PRO A 1 623 ? 11.073 -21.088 -24.991 1.00 35.00 623 PRO A CA 1
ATOM 4615 C C . PRO A 1 623 ? 11.748 -22.211 -25.789 1.00 35.00 623 PRO A C 1
ATOM 4617 O O . PRO A 1 623 ? 11.098 -23.206 -26.123 1.00 35.00 623 PRO A O 1
ATOM 4620 N N . ARG A 1 624 ? 13.009 -22.006 -26.180 1.00 33.00 624 ARG A N 1
ATOM 4621 C CA . ARG A 1 624 ? 13.850 -23.053 -26.773 1.00 33.00 624 ARG A CA 1
ATOM 4622 C C . ARG A 1 624 ? 14.651 -23.757 -25.701 1.00 33.00 624 ARG A C 1
ATOM 4624 O O . ARG A 1 624 ? 15.161 -23.043 -24.812 1.00 33.00 624 ARG A O 1
#

Foldseek 3Di:
DQCLLVLLLLVLLLLQLVLLLVAVPLQQVLVPDVRDSVNSNVVSVVSNVLSVCCQAAQFLVSLVVQLVVLVVVLVLLVVQQAFQNCTSVDRAHRDPLNNVLSVVSNVSSNVSNVDGDGHLVVVCVVPVPCNLVSVVSSVVSNVVSVVSRPDHDPDDDDDDDDDDDDDDDDDDDDDDDPVVPVVPPPVPPDDPQDPVNVVVQVVLQSVLCVPPVCCPVPPDDGSQQSVQDLPPAPADRPQQQRPPDFFADLDDQWDQAAPPQWHFQAKAKAWDLCPLDDPNRTAIKMKTFTWGDFADPADADPQEGDPVRGPDDWAAVVNDSNGYIAQPADDGHAFAPPVRSYTGGGRHMYMDRDDPCVAGVRGDPDHDYDNVCSNPDHPSLVPAALPLQAFPQARKAWWQQPLPLAIFIWGDDFQKIFDDNDPADAAGPAIEGGDGPPWDKDWFQQPLPSTIFIWTDDFQKIFTDNHSYDDGGPAIEGTHGRRWDWEWWQQVLSSHIFIWTADQQKIATDNDSYRDGRPAIEGHDGSNWDWYWWQAPLPSHIFIWTDDAQKIFTDNDSYDDGGPAIEGGDGPSWNWYWGHRDPSSTIFIWTDDNQKIFGDPHRYYDGGPDIHGYRDPVHHDDDD

Mean predicted aligned error: 20.49 Å